Protein AF-A0A917B277-F1 (afdb_monomer_lite)

Organism: NCBI:txid1588641

Sequence (543 aa):
MTSDSPTSRLQRILYLFGGSAVAYWSGTPEPRVPNLINPLCYPLFNTTSRLLFTEGRLVFFNYAIDAMTSSYAKPFKSVTEQVALMRARGMVIVDDKWAEDLLQKVGYYRLSGYSYPFRKFDESAPADPPKRLSEFESGTNLTTVADIYEFDRQLRIRLFDAIEMFEIAFRFKVGHLLGKIGAFAHRDPTNFDADFTKPRSSAMNAPDGTTVSFTESHYEEWLRDLNKQENRSQEAFVAHFRSKYGEELPVWAATEVMSFGTVIRLYDGLTQRDRRTIAAQFDVLDHVPDGDIATFSSWLNHIRYIRNTCAHHSRLWNRNFDVIIAESPAIEELAHLRADELRRHLYGTLSILGFLLARTHPKSDWRLHTALFIKSWAGRIDQPLSVMGFPSHWDRERLWQLSYSRDEERANRLELLASVDTVGTSEARDLLSSLPTKDRRSRLGYYRRKHAIFALSPTETLHFPRFQFDAETGDAKSIVLEANRRLYVGNRDVNEDEAFPWIALTWWLTKQAELEDRSPLELLEAGKLSEEHLDLSLPFSSE

InterPro domains:
  IPR011664 Abortive infection system protein AbiD/AbiF-like [PF07751] (102-318)

Radius of gyration: 32.82 Å; chains: 1; bounding box: 81×64×103 Å

Secondary structure (DSSP, 8-state):
-----GGGSGGGS--S-----PPP--------------S----S------EEEETTEEEE-----PPP-----PPP--HHHHHHHHHHTT-B-S-HHHHHHHHHHH-HHHHHHHHGGGEEE-TTS-TTTTPEEEEEPTT-BHHHHHHHHHHHHHHHHHHHHHHHHHHHHHHHHHHHHHHHH-TTGGG-GGGB-HHHHS-EEEEEE-TTSPEEEEEE-HHHHHHHHHHHHHHH---HHHHHHHHHH-SPPPHHHHHHHS-HHHHHHHHHHB-HHHHHHHHHHTT-B-SSSSB-HHHHHHHHHHHHHHHHHHHTT---TTPPPSSPPPP-TT-GGGGGGGSHHHHTSHHHHHHHHHHHHHHH-TT--HHHHHHHHHHHHHTTSS--GGGGTPPTTGGGSTTTSTT----HHHHHHHHHHHHS-EEEHHHHHHT-TTS-HHHHHHHHHHHHHTTSS--B-SSSS-EEEGGGEETTTTEE-HHHHHHHHHHHHHTTTT--TTTHHHHHHHHHHS-BGGGTTB-HHHHHHTT---HHHHHHHSPPP--

Foldseek 3Di:
DDDDDPPPPPPPPPDDDDDDDFDDDDDDDDDDDDDDDDPPDDDDDDFDWDWDDDDNGTDTDTDDDDDDPDPDDDDDDDLLRLLVLLVVLQEDDPDSVVSSVVCVVQNSVRLVVLQQVQFDWPPPDDVVVTDGDSHGDHPHYSVQSVLLLVLQLVVLVLLLVLLVLLLVVLLCLLLVLLVVVHQCSLVDLVQWDCQQAPWDWDWDQDPVRDIDIDTDGNSRVLVVVLLVLLVPDPDPVSVVCCVPPHRDGGSSVSSVSDDLVSSLSSLVGGDPQSLQLSQVLLVCAAQQGTRPNPQVSLLSVVSVVSNVCSVVSHGAQQFFAPSFRDDHCPPPLVVVPPDRLLRRFQNVNLSSSLSSCLSRPVVDCSLQVSVVSVVVSCVVDPDDSCSRPQDVPNCVRLSNDPPDHPPVVLNVLSVLVSVADWDFPVVQLVLLVLDDSVCSNVQVVVLLVLQLFDFAPSGPTTIGGPLQGDNVNSGGDPLSSVLRNLQCVVCVVVDDPNCSSVSSSCQQQAQDVLNVRDGVVRCSVVVNDDVVSSCSSRPHDPD

pLDDT: mean 83.47, std 21.12, range [24.09, 98.56]

Structure (mmCIF, N/CA/C/O backbone):
data_AF-A0A917B277-F1
#
_entry.id   AF-A0A917B277-F1
#
loop_
_atom_site.group_PDB
_atom_site.id
_atom_site.type_symbol
_atom_site.label_atom_id
_atom_site.label_alt_id
_atom_site.label_comp_id
_atom_site.label_asym_id
_atom_site.label_entity_id
_atom_site.label_seq_id
_atom_site.pdbx_PDB_ins_code
_atom_site.Cartn_x
_atom_site.Cartn_y
_atom_site.Cartn_z
_atom_site.occupancy
_atom_site.B_iso_or_equiv
_atom_site.auth_seq_id
_atom_site.auth_comp_id
_atom_site.auth_asym_id
_atom_site.auth_atom_id
_atom_site.pdbx_PDB_model_num
ATOM 1 N N . MET A 1 1 ? 50.919 -38.999 50.403 1.00 28.78 1 MET A N 1
ATOM 2 C CA . MET A 1 1 ? 49.651 -39.088 51.151 1.00 28.78 1 MET A CA 1
ATOM 3 C C . MET A 1 1 ? 49.001 -37.714 51.112 1.00 28.78 1 MET A C 1
ATOM 5 O O . MET A 1 1 ? 49.646 -36.777 51.550 1.00 28.78 1 MET A O 1
ATOM 9 N N . THR A 1 2 ? 47.818 -37.645 50.483 1.00 27.48 2 THR A N 1
ATOM 10 C CA . THR A 1 2 ? 46.705 -36.673 50.669 1.00 27.48 2 THR A CA 1
ATOM 11 C C . THR A 1 2 ? 47.055 -35.174 50.684 1.00 27.48 2 THR A C 1
ATOM 13 O O . THR A 1 2 ? 47.655 -34.691 51.632 1.00 27.48 2 THR A O 1
ATOM 16 N N . SER A 1 3 ? 46.838 -34.419 49.600 1.00 25.75 3 SER A N 1
ATOM 17 C CA . SER A 1 3 ? 45.558 -33.861 49.101 1.00 25.75 3 SER A CA 1
ATOM 18 C C . SER A 1 3 ? 45.044 -32.667 49.918 1.00 25.75 3 SER A C 1
ATOM 20 O O . SER A 1 3 ? 44.328 -32.860 50.892 1.00 25.75 3 SER A O 1
ATOM 22 N N . ASP A 1 4 ? 45.314 -31.453 49.434 1.00 27.36 4 ASP A N 1
ATOM 23 C CA . ASP A 1 4 ? 44.482 -30.279 49.707 1.00 27.36 4 ASP A CA 1
ATOM 24 C C . ASP A 1 4 ? 43.981 -29.718 48.371 1.00 27.36 4 ASP A C 1
ATOM 26 O O . ASP A 1 4 ? 44.752 -29.418 47.458 1.00 27.36 4 ASP A O 1
ATOM 30 N N . SER A 1 5 ? 42.656 -29.682 48.232 1.00 27.33 5 SER A N 1
ATOM 31 C CA . SER A 1 5 ? 41.943 -29.293 47.012 1.00 27.33 5 SER A CA 1
ATOM 32 C C . SER A 1 5 ? 41.929 -27.765 46.799 1.00 27.33 5 SER A C 1
ATOM 34 O O . SER A 1 5 ? 41.900 -27.018 47.780 1.00 27.33 5 SER A O 1
ATOM 36 N N . PRO A 1 6 ? 41.835 -27.257 45.552 1.00 28.83 6 PRO A N 1
ATOM 37 C CA . PRO A 1 6 ? 41.805 -25.819 45.249 1.00 28.83 6 PRO A CA 1
ATOM 38 C C . PRO A 1 6 ? 40.440 -25.146 45.503 1.00 28.83 6 PRO A C 1
ATOM 40 O O . PRO A 1 6 ? 40.187 -24.044 45.018 1.00 28.83 6 PRO A O 1
ATOM 43 N N . THR A 1 7 ? 39.536 -25.786 46.245 1.00 29.98 7 THR A N 1
ATOM 44 C CA . THR A 1 7 ? 38.148 -25.324 46.420 1.00 29.98 7 THR A CA 1
ATOM 45 C C . THR A 1 7 ? 37.993 -24.195 47.448 1.00 29.98 7 THR A C 1
ATOM 47 O O . THR A 1 7 ? 36.937 -23.575 47.526 1.00 29.98 7 THR A O 1
ATOM 50 N N . SER A 1 8 ? 39.043 -23.854 48.203 1.00 28.58 8 SER A N 1
ATOM 51 C CA . SER A 1 8 ? 38.978 -22.851 49.281 1.00 28.58 8 SER A CA 1
ATOM 52 C C . SER A 1 8 ? 39.309 -21.410 48.859 1.00 28.58 8 SER A C 1
ATOM 54 O O . SER A 1 8 ? 39.148 -20.491 49.662 1.00 28.58 8 SER A O 1
ATOM 56 N N . ARG A 1 9 ? 39.720 -21.164 47.603 1.00 28.97 9 ARG A N 1
ATOM 57 C CA . ARG A 1 9 ? 40.014 -19.801 47.101 1.00 28.97 9 ARG A CA 1
ATOM 58 C C . ARG A 1 9 ? 38.856 -19.109 46.375 1.00 28.97 9 ARG A C 1
ATOM 60 O O . ARG A 1 9 ? 38.906 -17.894 46.215 1.00 28.97 9 ARG A O 1
ATOM 67 N N . LEU A 1 10 ? 37.803 -19.835 45.993 1.00 30.81 10 LEU A N 1
ATOM 68 C CA . LEU A 1 10 ? 36.665 -19.283 45.239 1.00 30.81 10 LEU A CA 1
ATOM 69 C C . LEU A 1 10 ? 35.543 -18.693 46.112 1.00 30.81 10 LEU A C 1
ATOM 71 O O . LEU A 1 10 ? 34.704 -17.960 45.605 1.00 30.81 10 LEU A O 1
ATOM 75 N N . GLN A 1 11 ? 35.539 -18.936 47.425 1.00 28.53 11 GLN A N 1
ATOM 76 C CA . GLN A 1 11 ? 34.467 -18.466 48.318 1.00 28.53 11 GLN A CA 1
ATOM 77 C C . GLN A 1 11 ? 34.677 -17.065 48.923 1.00 28.53 11 GLN A C 1
ATOM 79 O O . GLN A 1 11 ? 33.838 -16.610 49.695 1.00 28.53 11 GLN A O 1
ATOM 84 N N . ARG A 1 12 ? 35.763 -16.351 48.590 1.00 25.83 12 ARG A N 1
ATOM 85 C CA . ARG A 1 12 ? 36.076 -15.034 49.189 1.00 25.83 12 ARG A CA 1
ATOM 86 C C . ARG A 1 12 ? 35.953 -13.818 48.264 1.00 25.83 12 ARG A C 1
ATOM 88 O O . ARG A 1 12 ? 36.274 -12.720 48.700 1.00 25.83 12 ARG A O 1
ATOM 95 N N . ILE A 1 13 ? 35.435 -13.967 47.043 1.00 29.36 13 ILE A N 1
ATOM 96 C CA . ILE A 1 13 ? 35.184 -12.837 46.119 1.00 29.36 13 ILE A CA 1
ATOM 97 C C . ILE A 1 13 ? 33.700 -12.802 45.731 1.00 29.36 13 ILE A C 1
ATOM 99 O O . ILE A 1 13 ? 33.334 -12.856 44.565 1.00 29.36 13 ILE A O 1
ATOM 103 N N . LEU A 1 14 ? 32.818 -12.796 46.729 1.00 27.58 14 LEU A N 1
ATOM 104 C CA . LEU A 1 14 ? 31.379 -12.618 46.507 1.00 27.58 14 LEU A CA 1
ATOM 105 C C . LEU A 1 14 ? 30.723 -11.933 47.704 1.00 27.58 14 LEU A C 1
ATOM 107 O O . LEU A 1 14 ? 29.684 -12.336 48.200 1.00 27.58 14 LEU A O 1
ATOM 111 N N . TYR A 1 15 ? 31.372 -10.878 48.175 1.00 27.11 15 TYR A N 1
ATOM 112 C CA . TYR A 1 15 ? 30.731 -9.823 48.940 1.00 27.11 15 TYR A CA 1
ATOM 113 C C . TYR A 1 15 ? 31.437 -8.539 48.541 1.00 27.11 15 TYR A C 1
ATOM 115 O O . TYR A 1 15 ? 32.601 -8.380 48.895 1.00 27.11 15 TYR A O 1
ATOM 123 N N . LEU A 1 16 ? 30.742 -7.694 47.771 1.00 24.66 16 LEU A N 1
ATOM 124 C CA . LEU A 1 16 ? 30.784 -6.223 47.770 1.00 24.66 16 LEU A CA 1
ATOM 125 C C . LEU A 1 16 ? 30.495 -5.646 46.368 1.00 24.66 16 LEU A C 1
ATOM 127 O O . LEU A 1 16 ? 31.271 -5.818 45.438 1.00 24.66 16 LEU A O 1
ATOM 131 N N . PHE A 1 17 ? 29.386 -4.900 46.321 1.00 24.09 17 PHE A N 1
ATOM 132 C CA . PHE A 1 17 ? 28.955 -3.885 45.351 1.00 24.09 17 PHE A CA 1
ATOM 133 C C . PHE A 1 17 ? 28.541 -4.292 43.928 1.00 24.09 17 PHE A C 1
ATOM 135 O O . PHE A 1 17 ? 29.222 -5.013 43.208 1.00 24.09 17 PHE A O 1
ATOM 142 N N . GLY A 1 18 ? 27.379 -3.755 43.533 1.00 35.12 18 GLY A N 1
ATOM 143 C CA . GLY A 1 18 ? 26.868 -3.786 42.171 1.00 35.12 18 GLY A CA 1
ATOM 144 C C . GLY A 1 18 ? 27.857 -3.148 41.201 1.00 35.12 18 GLY A C 1
ATOM 145 O O . GLY A 1 18 ? 28.330 -2.035 41.415 1.00 35.12 18 GLY A O 1
ATOM 146 N N . GLY A 1 19 ? 28.168 -3.886 40.146 1.00 25.78 19 GLY A N 1
ATOM 147 C CA . GLY A 1 19 ? 29.081 -3.483 39.091 1.00 25.78 19 GLY A CA 1
ATOM 148 C C . GLY A 1 19 ? 29.291 -4.651 38.137 1.00 25.78 19 GLY A C 1
ATOM 149 O O . GLY A 1 19 ? 29.432 -5.795 38.568 1.00 25.78 19 GLY A O 1
ATOM 150 N N . SER A 1 20 ? 29.240 -4.365 36.841 1.00 29.34 20 SER A N 1
ATOM 151 C CA . SER A 1 20 ? 29.423 -5.307 35.739 1.00 29.34 20 SER A CA 1
ATOM 152 C C . SER A 1 20 ? 30.663 -6.192 35.931 1.00 29.34 20 SER A C 1
ATOM 154 O O . SER A 1 20 ? 31.751 -5.693 36.212 1.00 29.34 20 SER A O 1
ATOM 156 N N . ALA A 1 21 ? 30.524 -7.505 35.736 1.00 30.25 21 ALA A N 1
ATOM 157 C CA . ALA A 1 21 ? 31.658 -8.425 35.702 1.00 30.25 21 ALA A CA 1
ATOM 158 C C . ALA A 1 21 ? 32.133 -8.607 34.251 1.00 30.25 21 ALA A C 1
ATOM 160 O O . ALA A 1 21 ? 31.409 -9.159 33.423 1.00 30.25 21 ALA A O 1
ATOM 161 N N . VAL A 1 22 ? 33.353 -8.161 33.943 1.00 28.05 22 VAL A N 1
ATOM 162 C CA . VAL A 1 22 ? 34.049 -8.469 32.683 1.00 28.05 22 VAL A CA 1
ATOM 163 C C . VAL A 1 22 ? 35.024 -9.612 32.958 1.00 28.05 22 VAL A C 1
ATOM 165 O O . VAL A 1 22 ? 35.957 -9.451 33.742 1.00 28.05 22 VAL A O 1
ATOM 168 N N . ALA A 1 23 ? 34.819 -10.771 32.331 1.00 30.11 23 ALA A N 1
ATOM 169 C CA . ALA A 1 23 ? 35.775 -11.876 32.380 1.00 30.11 23 ALA A CA 1
ATOM 170 C C . ALA A 1 23 ? 36.691 -11.823 31.146 1.00 30.11 23 ALA A C 1
ATOM 172 O O . ALA A 1 23 ? 36.211 -11.856 30.015 1.00 30.11 23 ALA A O 1
ATOM 173 N N . TYR A 1 24 ? 38.007 -11.756 31.359 1.00 24.91 24 TYR A N 1
ATOM 174 C CA . TYR A 1 24 ? 39.007 -11.894 30.298 1.00 24.91 24 TYR A CA 1
ATOM 175 C C . TYR A 1 24 ? 39.403 -13.366 30.159 1.00 24.91 24 TYR A C 1
ATOM 177 O O . TYR A 1 24 ? 39.785 -13.998 31.143 1.00 24.91 24 TYR A O 1
ATOM 185 N N . TRP A 1 25 ? 39.347 -13.908 28.941 1.00 27.53 25 TRP A N 1
ATOM 186 C CA . TRP A 1 25 ? 39.893 -15.227 28.624 1.00 27.53 25 TRP A CA 1
ATOM 187 C C . TRP A 1 25 ? 41.067 -15.056 27.657 1.00 27.53 25 TRP A C 1
ATOM 189 O O . TRP A 1 25 ? 40.886 -14.588 26.537 1.00 27.53 25 TRP A O 1
ATOM 199 N N . SER A 1 26 ? 42.278 -15.403 28.095 1.00 25.27 26 SER A N 1
ATOM 200 C CA . SER A 1 26 ? 43.461 -15.509 27.236 1.00 25.27 26 SER A CA 1
ATOM 201 C C . SER A 1 26 ? 43.911 -16.968 27.201 1.00 25.27 26 SER A C 1
ATOM 203 O O . SER A 1 26 ? 44.587 -17.431 28.119 1.00 25.27 26 SER A O 1
ATOM 205 N N . GLY A 1 27 ? 43.509 -17.697 26.159 1.00 25.34 27 GLY A N 1
ATOM 206 C CA . GLY A 1 27 ? 43.905 -19.085 25.918 1.00 25.34 27 GLY A CA 1
ATOM 207 C C . GLY A 1 27 ? 43.559 -19.535 24.496 1.00 25.34 27 GLY A C 1
ATOM 208 O O . GLY A 1 27 ? 42.484 -19.233 23.993 1.00 25.34 27 GLY A O 1
ATOM 209 N N . THR A 1 28 ? 44.497 -20.207 23.833 1.00 26.95 28 THR A N 1
ATOM 210 C CA . THR A 1 28 ? 44.419 -20.736 22.457 1.00 26.95 28 THR A CA 1
ATOM 211 C C . THR A 1 28 ? 43.349 -21.828 22.276 1.00 26.95 28 THR A C 1
ATOM 213 O O . THR A 1 28 ? 42.959 -22.463 23.257 1.00 26.95 28 THR A O 1
ATOM 216 N N . PRO A 1 29 ? 42.874 -22.082 21.037 1.00 33.06 29 PRO A N 1
ATOM 217 C CA . PRO A 1 29 ? 41.672 -22.871 20.791 1.00 33.06 29 PRO A CA 1
ATOM 218 C C . PRO A 1 29 ? 41.972 -24.375 20.729 1.00 33.06 29 PRO A C 1
ATOM 220 O O . PRO A 1 29 ? 42.662 -24.827 19.824 1.00 33.06 29 PRO A O 1
ATOM 223 N N . GLU A 1 30 ? 41.386 -25.168 21.627 1.00 26.58 30 GLU A N 1
ATOM 224 C CA . GLU A 1 30 ? 41.141 -26.596 21.383 1.00 26.58 30 GLU A CA 1
ATOM 225 C C . GLU A 1 30 ? 39.767 -27.018 21.935 1.00 26.58 30 GLU A C 1
ATOM 227 O O . GLU A 1 30 ? 39.344 -26.528 22.988 1.00 26.58 30 GLU A O 1
ATOM 232 N N . PRO A 1 31 ? 39.041 -27.925 21.250 1.00 32.84 31 PRO A N 1
ATOM 233 C CA . PRO A 1 31 ? 37.670 -28.262 21.587 1.00 32.84 31 PRO A CA 1
ATOM 234 C C . PRO A 1 31 ? 37.645 -29.409 22.599 1.00 32.84 31 PRO A C 1
ATOM 236 O O . PRO A 1 31 ? 37.842 -30.574 22.257 1.00 32.84 31 PRO A O 1
ATOM 239 N N . ARG A 1 32 ? 37.347 -29.108 23.862 1.00 25.27 32 ARG A N 1
ATOM 240 C CA . ARG A 1 32 ? 36.860 -30.119 24.809 1.00 25.27 32 ARG A CA 1
ATOM 241 C C . ARG A 1 32 ? 35.679 -29.552 25.571 1.00 25.27 32 ARG A C 1
ATOM 243 O O . ARG A 1 32 ? 35.835 -28.630 26.359 1.00 25.27 32 ARG A O 1
ATOM 250 N N . VAL A 1 33 ? 34.507 -30.119 25.314 1.00 33.66 33 VAL A N 1
ATOM 251 C CA . VAL A 1 33 ? 33.287 -29.924 26.099 1.00 33.66 33 VAL A CA 1
ATOM 252 C C . VAL A 1 33 ? 33.378 -30.817 27.339 1.00 33.66 33 VAL A C 1
ATOM 254 O O . VAL A 1 33 ? 33.460 -32.035 27.175 1.00 33.66 33 VAL A O 1
ATOM 257 N N . PRO A 1 34 ? 33.302 -30.281 28.569 1.00 27.50 34 PRO A N 1
ATOM 258 C CA . PRO A 1 34 ? 32.900 -31.070 29.720 1.00 27.50 34 PRO A CA 1
ATOM 259 C C . PRO A 1 34 ? 31.470 -30.680 30.107 1.00 27.50 34 PRO A C 1
ATOM 261 O O . PRO A 1 34 ? 31.215 -29.598 30.634 1.00 27.50 34 PRO A O 1
ATOM 264 N N . ASN A 1 35 ? 30.538 -31.601 29.859 1.00 34.00 35 ASN A N 1
ATOM 265 C CA . ASN A 1 35 ? 29.238 -31.641 30.521 1.00 34.00 35 ASN A CA 1
ATOM 266 C C . ASN A 1 35 ? 29.459 -31.760 32.032 1.00 34.00 35 ASN A C 1
ATOM 268 O O . ASN A 1 35 ? 29.857 -32.829 32.483 1.00 34.00 35 ASN A O 1
ATOM 272 N N . LEU A 1 36 ? 29.192 -30.703 32.801 1.00 27.75 36 LEU A N 1
ATOM 273 C CA . LEU A 1 36 ? 29.023 -30.761 34.258 1.00 27.75 36 LEU A CA 1
ATOM 274 C C . LEU A 1 36 ? 28.299 -29.492 34.739 1.00 27.75 36 LEU A C 1
ATOM 276 O O . LEU A 1 36 ? 28.924 -28.519 35.153 1.00 27.75 36 LEU A O 1
ATOM 280 N N . ILE A 1 37 ? 26.964 -29.507 34.704 1.00 27.70 37 ILE A N 1
ATOM 281 C CA . ILE A 1 37 ? 26.144 -28.626 35.546 1.00 27.70 37 ILE A CA 1
ATOM 282 C C . ILE A 1 37 ? 25.146 -29.509 36.298 1.00 27.70 37 ILE A C 1
ATOM 284 O O . ILE A 1 37 ? 24.279 -30.152 35.713 1.00 27.70 37 ILE A O 1
ATOM 288 N N . ASN A 1 38 ? 25.340 -29.564 37.614 1.00 24.36 38 ASN A N 1
ATOM 289 C CA . ASN A 1 38 ? 24.524 -30.267 38.597 1.00 24.36 38 ASN A CA 1
ATOM 290 C C . ASN A 1 38 ? 23.318 -29.371 38.984 1.00 24.36 38 ASN A C 1
ATOM 292 O O . ASN A 1 38 ? 23.548 -28.225 39.376 1.00 24.36 38 ASN A O 1
ATOM 296 N N . PRO A 1 39 ? 22.051 -29.823 38.878 1.00 28.47 39 PRO A N 1
ATOM 297 C CA . PRO A 1 39 ? 20.866 -28.960 38.969 1.00 28.47 39 PRO A CA 1
ATOM 298 C C . PRO A 1 39 ? 20.320 -28.799 40.402 1.00 28.47 39 PRO A C 1
ATOM 300 O O . PRO A 1 39 ? 19.125 -28.958 40.638 1.00 28.47 39 PRO A O 1
ATOM 303 N N . LEU A 1 40 ? 21.170 -28.481 41.382 1.00 26.14 40 LEU A N 1
ATOM 304 C CA . LEU A 1 40 ? 20.744 -28.280 42.776 1.00 26.14 40 LEU A CA 1
ATOM 305 C C . LEU A 1 40 ? 21.512 -27.124 43.428 1.00 26.14 40 LEU A C 1
ATOM 307 O O . LEU A 1 40 ? 22.410 -27.370 44.222 1.00 26.14 40 LEU A O 1
ATOM 311 N N . CYS A 1 41 ? 21.187 -25.881 43.047 1.00 24.17 41 CYS A N 1
ATOM 312 C CA . CYS A 1 41 ? 21.383 -24.647 43.833 1.00 24.17 41 CYS A CA 1
ATOM 313 C C . CYS A 1 41 ? 20.895 -23.423 43.028 1.00 24.17 41 CYS A C 1
ATOM 315 O O . CYS A 1 41 ? 21.681 -22.757 42.362 1.00 24.17 41 CYS A O 1
ATOM 317 N N . TYR A 1 42 ? 19.599 -23.107 43.092 1.00 26.14 42 TYR A N 1
ATOM 318 C CA . TYR A 1 42 ? 19.057 -21.811 42.661 1.00 26.14 42 TYR A CA 1
ATOM 319 C C . TYR A 1 42 ? 18.335 -21.157 43.847 1.00 26.14 42 TYR A C 1
ATOM 321 O O . TYR A 1 42 ? 17.262 -21.628 44.225 1.00 26.14 42 TYR A O 1
ATOM 329 N N . PRO A 1 43 ? 18.843 -20.055 44.422 1.00 28.69 43 PRO A N 1
ATOM 330 C CA . PRO A 1 43 ? 17.984 -19.015 44.953 1.00 28.69 43 PRO A CA 1
ATOM 331 C C . PRO A 1 43 ? 17.548 -18.118 43.784 1.00 28.69 43 PRO A C 1
ATOM 333 O O . PRO A 1 43 ? 18.378 -17.612 43.037 1.00 28.69 43 PRO A O 1
ATOM 336 N N . LEU A 1 44 ? 16.232 -17.984 43.624 1.00 28.72 44 LEU A N 1
ATOM 337 C CA . LEU A 1 44 ? 15.478 -17.027 42.803 1.00 28.72 44 LEU A CA 1
ATOM 338 C C . LEU A 1 44 ? 16.286 -15.842 42.220 1.00 28.72 44 LEU A C 1
ATOM 340 O O . LEU A 1 44 ? 16.279 -14.747 42.775 1.00 28.72 44 LEU A O 1
ATOM 344 N N . PHE A 1 45 ? 16.892 -16.026 41.049 1.00 29.78 45 PHE A N 1
ATOM 345 C CA . PHE A 1 45 ? 17.277 -14.929 40.161 1.00 29.78 45 PHE A CA 1
ATOM 346 C C . PHE A 1 45 ? 16.793 -15.272 38.751 1.00 29.78 45 PHE A C 1
ATOM 348 O O . PHE A 1 45 ? 17.405 -16.060 38.035 1.00 29.78 45 PHE A O 1
ATOM 355 N N . ASN A 1 46 ? 15.640 -14.712 38.380 1.00 32.47 46 ASN A N 1
ATOM 356 C CA . ASN A 1 46 ? 15.120 -14.751 37.016 1.00 32.47 46 ASN A CA 1
ATOM 357 C C . ASN A 1 46 ? 15.890 -13.724 36.174 1.00 32.47 46 ASN A C 1
ATOM 359 O O . ASN A 1 46 ? 15.516 -12.554 36.139 1.00 32.47 46 ASN A O 1
ATOM 363 N N . THR A 1 47 ? 16.959 -14.145 35.501 1.00 35.56 47 THR A N 1
ATOM 364 C CA . THR A 1 47 ? 17.647 -13.332 34.490 1.00 35.56 47 THR A CA 1
ATOM 365 C C . THR A 1 47 ? 17.538 -13.995 33.118 1.00 35.56 47 THR A C 1
ATOM 367 O O . THR A 1 47 ? 17.938 -15.137 32.913 1.00 35.56 47 THR A O 1
ATOM 370 N N . THR A 1 48 ? 16.987 -13.271 32.145 1.00 32.78 48 THR A N 1
ATOM 371 C CA . THR A 1 48 ? 17.110 -13.598 30.718 1.00 32.78 48 THR A CA 1
ATOM 372 C C . THR A 1 48 ? 18.378 -12.949 30.173 1.00 32.78 48 THR A C 1
ATOM 374 O O . THR A 1 48 ? 18.436 -11.727 30.056 1.00 32.78 48 THR A O 1
ATOM 377 N N . SER A 1 49 ? 19.386 -13.750 29.832 1.00 35.81 49 SER A N 1
ATOM 378 C CA . SER A 1 49 ? 20.633 -13.279 29.216 1.00 35.81 49 SER A CA 1
ATOM 379 C C . SER A 1 49 ? 20.560 -13.383 27.687 1.00 35.81 49 SER A C 1
ATOM 381 O O . SER A 1 49 ? 20.060 -14.372 27.150 1.00 35.81 49 SER A O 1
ATOM 383 N N . ARG A 1 50 ? 21.090 -12.387 26.966 1.00 35.47 50 ARG A N 1
ATOM 384 C CA . ARG A 1 50 ? 21.388 -12.479 25.524 1.00 35.47 50 ARG A CA 1
ATOM 385 C C . ARG A 1 50 ? 22.900 -12.449 25.308 1.00 35.47 50 ARG A C 1
ATOM 387 O O . ARG A 1 50 ? 23.586 -11.659 25.947 1.00 35.47 50 ARG A O 1
ATOM 394 N N . LEU A 1 51 ? 23.387 -13.293 24.397 1.00 35.22 51 LEU A N 1
ATOM 395 C CA . LEU A 1 51 ? 24.786 -13.370 23.966 1.00 35.22 51 LEU A CA 1
ATOM 396 C C . LEU A 1 51 ? 24.960 -12.630 22.636 1.00 35.22 51 LEU A C 1
ATOM 398 O O . LEU A 1 51 ? 24.227 -12.896 21.684 1.00 35.22 51 LEU A O 1
ATOM 402 N N . LEU A 1 52 ? 25.944 -11.734 22.569 1.00 35.38 52 LEU A N 1
ATOM 403 C CA . LEU A 1 52 ? 26.422 -11.108 21.336 1.00 35.38 52 LEU A CA 1
ATOM 404 C C . LEU A 1 52 ? 27.946 -11.248 21.271 1.00 35.38 52 LEU A C 1
ATOM 406 O O . LEU A 1 52 ? 28.637 -11.036 22.268 1.00 35.38 52 LEU A O 1
ATOM 410 N N . PHE A 1 53 ? 28.445 -11.623 20.094 1.00 34.94 53 PHE A N 1
ATOM 411 C CA . PHE A 1 53 ? 29.869 -11.715 19.776 1.00 34.94 53 PHE A CA 1
ATOM 412 C C . PHE A 1 53 ? 30.242 -10.560 18.848 1.00 34.94 53 PHE A C 1
ATOM 414 O O . PHE A 1 53 ? 29.706 -10.466 17.746 1.00 34.94 53 PHE A O 1
ATOM 421 N N . THR A 1 54 ? 31.184 -9.716 19.267 1.00 36.91 54 THR A N 1
ATOM 422 C CA . THR A 1 54 ? 31.792 -8.678 18.419 1.00 36.91 54 THR A CA 1
ATOM 423 C C . THR A 1 54 ? 33.279 -8.563 18.755 1.00 36.91 54 THR A C 1
ATOM 425 O O . THR A 1 54 ? 33.637 -8.512 19.930 1.00 36.91 54 THR A O 1
ATOM 428 N N . GLU A 1 55 ? 34.143 -8.554 17.733 1.00 36.69 55 GLU A N 1
ATOM 429 C CA . GLU A 1 55 ? 35.597 -8.301 17.840 1.00 36.69 55 GLU A CA 1
ATOM 430 C C . GLU A 1 55 ? 36.331 -9.097 18.940 1.00 36.69 55 GLU A C 1
ATOM 432 O O . GLU A 1 55 ? 37.100 -8.559 19.735 1.00 36.69 55 GLU A O 1
ATOM 437 N N . GLY A 1 56 ? 36.074 -10.406 19.024 1.00 35.81 56 GLY A N 1
ATOM 438 C CA . GLY A 1 56 ? 36.750 -11.280 19.991 1.00 35.81 56 GLY A CA 1
ATOM 439 C C . GLY A 1 56 ? 36.365 -11.042 21.458 1.00 35.81 56 GLY A C 1
ATOM 440 O O . GLY A 1 56 ? 37.037 -11.562 22.348 1.00 35.81 56 GLY A O 1
ATOM 441 N N . ARG A 1 57 ? 35.292 -10.285 21.734 1.00 34.06 57 ARG A N 1
ATOM 442 C CA . ARG A 1 57 ? 34.776 -10.032 23.087 1.00 34.06 57 ARG A CA 1
ATOM 443 C C . ARG A 1 57 ? 33.365 -10.593 23.262 1.00 34.06 57 ARG A C 1
ATOM 445 O O . ARG A 1 57 ? 32.496 -10.411 22.411 1.00 34.06 57 ARG A O 1
ATOM 452 N N . LEU A 1 58 ? 33.157 -11.265 24.394 1.00 36.12 58 LEU A N 1
ATOM 453 C CA . LEU A 1 58 ? 31.861 -11.759 24.853 1.00 36.12 58 LEU A CA 1
ATOM 454 C C . LEU A 1 58 ? 31.285 -10.745 25.850 1.00 36.12 58 LEU A C 1
ATOM 456 O O . LEU A 1 58 ? 31.916 -10.476 26.873 1.00 36.12 58 LEU A O 1
ATOM 460 N N . VAL A 1 59 ? 30.112 -10.174 25.569 1.00 39.66 59 VAL A N 1
ATOM 461 C CA . VAL A 1 59 ? 29.466 -9.186 26.454 1.00 39.66 59 VAL A CA 1
ATOM 462 C C . VAL A 1 59 ? 28.219 -9.798 27.094 1.00 39.66 59 VAL A C 1
ATOM 464 O O . VAL A 1 59 ? 27.350 -10.318 26.394 1.00 39.66 59 VAL A O 1
ATOM 467 N N . PHE A 1 60 ? 28.131 -9.737 28.428 1.00 40.25 60 PHE A N 1
ATOM 468 C CA . PHE A 1 60 ? 26.984 -10.211 29.208 1.00 40.25 60 PHE A CA 1
ATOM 469 C C . PHE A 1 60 ? 26.056 -9.045 29.563 1.00 40.25 60 PHE A C 1
ATOM 471 O O . PHE A 1 60 ? 26.470 -8.110 30.243 1.00 40.25 60 PHE A O 1
ATOM 478 N N . PHE A 1 61 ? 24.784 -9.133 29.172 1.00 41.78 61 PHE A N 1
ATOM 479 C CA . PHE A 1 61 ? 23.744 -8.210 29.632 1.00 41.78 61 PHE A CA 1
ATOM 480 C C . PHE A 1 61 ? 22.939 -8.856 30.763 1.00 41.78 61 PHE A C 1
ATOM 482 O O . PHE A 1 61 ? 22.215 -9.827 30.534 1.00 41.78 61 PHE A O 1
ATOM 489 N N . ASN A 1 62 ? 23.049 -8.307 31.974 1.00 40.94 62 ASN A N 1
ATOM 490 C CA . ASN A 1 62 ? 22.171 -8.633 33.098 1.00 40.94 62 ASN A CA 1
ATOM 491 C C . ASN A 1 62 ? 21.157 -7.500 33.274 1.00 40.94 62 ASN A C 1
ATOM 493 O O . ASN A 1 62 ? 21.525 -6.391 33.650 1.00 40.94 62 ASN A O 1
ATOM 497 N N . TYR A 1 63 ? 19.880 -7.779 33.014 1.00 43.53 63 TYR A N 1
ATOM 498 C CA . TYR A 1 63 ? 18.795 -6.856 33.339 1.00 43.53 63 TYR A CA 1
ATOM 499 C C . TYR A 1 63 ? 18.385 -7.062 34.800 1.00 43.53 63 TYR A C 1
ATOM 501 O O . TYR A 1 63 ? 17.881 -8.127 35.158 1.00 43.53 63 TYR A O 1
ATOM 509 N N . ALA A 1 64 ? 18.602 -6.053 35.643 1.00 47.31 64 ALA A N 1
ATOM 510 C CA . ALA A 1 64 ? 17.944 -5.974 36.941 1.00 47.31 64 ALA A CA 1
ATOM 511 C C . ALA A 1 64 ? 16.470 -5.596 36.717 1.00 47.31 64 ALA A C 1
ATOM 513 O O . ALA A 1 64 ? 16.170 -4.701 35.928 1.00 47.31 64 ALA A O 1
ATOM 514 N N . ILE A 1 65 ? 15.544 -6.293 37.377 1.00 49.03 65 ILE A N 1
ATOM 515 C CA . ILE A 1 65 ? 14.134 -5.891 37.397 1.00 49.03 65 ILE A CA 1
ATOM 516 C C . ILE A 1 65 ? 14.037 -4.689 38.340 1.00 49.03 65 ILE A C 1
ATOM 518 O O . ILE A 1 65 ? 14.101 -4.859 39.557 1.00 49.03 65 ILE A O 1
ATOM 522 N N . ASP A 1 66 ? 13.924 -3.486 37.781 1.00 52.91 66 ASP A N 1
ATOM 523 C CA . ASP A 1 66 ? 13.675 -2.273 38.560 1.00 52.91 66 ASP A CA 1
ATOM 524 C C . ASP A 1 66 ? 12.380 -2.406 39.379 1.00 52.91 66 ASP A C 1
ATOM 526 O O . ASP A 1 66 ? 11.364 -2.934 38.913 1.00 52.91 66 ASP A O 1
ATOM 530 N N . ALA A 1 67 ? 12.411 -1.911 40.620 1.00 59.03 67 ALA A N 1
ATOM 531 C CA . ALA A 1 67 ? 11.231 -1.827 41.473 1.00 59.03 67 ALA A CA 1
ATOM 532 C C . ALA A 1 67 ? 10.147 -0.966 40.797 1.00 59.03 67 ALA A C 1
ATOM 534 O O . ALA A 1 67 ? 10.433 0.101 40.258 1.00 59.03 67 ALA A O 1
ATOM 535 N N . MET A 1 68 ? 8.888 -1.416 40.825 1.00 58.12 68 MET A N 1
ATOM 536 C CA . MET A 1 68 ? 7.789 -0.709 40.159 1.00 58.12 68 MET A CA 1
ATOM 537 C C . MET A 1 68 ? 7.531 0.669 40.791 1.00 58.12 68 MET A C 1
ATOM 539 O O . MET A 1 68 ? 7.109 0.763 41.939 1.00 58.12 68 MET A O 1
ATOM 543 N N . THR A 1 69 ? 7.720 1.742 40.021 1.00 75.12 69 THR A N 1
ATOM 544 C CA . THR A 1 69 ? 7.578 3.151 40.443 1.00 75.12 69 THR A CA 1
ATOM 545 C C . THR A 1 69 ? 6.190 3.747 40.150 1.00 75.12 69 THR A C 1
ATOM 547 O O . THR A 1 69 ? 6.057 4.930 39.837 1.00 75.12 69 THR A O 1
ATOM 550 N N . SER A 1 70 ? 5.119 2.949 40.227 1.00 79.81 70 SER A N 1
ATOM 551 C CA . SER A 1 70 ? 3.757 3.427 39.935 1.00 79.81 70 SER A CA 1
ATOM 552 C C . SER A 1 70 ? 3.053 3.988 41.175 1.00 79.81 70 SER A C 1
ATOM 554 O O . SER A 1 70 ? 2.953 3.309 42.192 1.00 79.81 70 SER A O 1
ATOM 556 N N . SER A 1 71 ? 2.472 5.189 41.072 1.00 83.81 71 SER A N 1
ATOM 557 C CA . SER A 1 71 ? 1.587 5.778 42.096 1.00 83.81 71 SER A CA 1
ATOM 558 C C . SER A 1 71 ? 0.135 5.270 42.025 1.00 83.81 71 SER A C 1
ATOM 560 O O . SER A 1 71 ? -0.756 5.801 42.693 1.00 83.81 71 SER A O 1
ATOM 562 N N . TYR A 1 72 ? -0.144 4.260 41.193 1.00 84.75 72 TYR A N 1
ATOM 563 C CA . TYR A 1 72 ? -1.488 3.726 40.980 1.00 84.75 72 TYR A CA 1
ATOM 564 C C . TYR A 1 72 ? -2.014 2.989 42.222 1.00 84.75 72 TYR A C 1
ATOM 566 O O . TYR A 1 72 ? -1.589 1.879 42.525 1.00 84.75 72 TYR A O 1
ATOM 574 N N . ALA A 1 73 ? -2.994 3.590 42.903 1.00 88.88 73 ALA A N 1
ATOM 575 C CA . ALA A 1 73 ? -3.586 3.064 44.140 1.00 88.88 73 ALA A CA 1
ATOM 576 C C . ALA A 1 73 ? -5.065 2.638 44.007 1.00 88.88 73 ALA A C 1
ATOM 578 O O . ALA A 1 73 ? -5.752 2.451 45.011 1.00 88.88 73 ALA A O 1
ATOM 579 N N . LYS A 1 74 ? -5.608 2.523 42.783 1.00 87.62 74 LYS A N 1
ATOM 580 C CA . LYS A 1 74 ? -7.021 2.135 42.606 1.00 87.62 74 LYS A CA 1
ATOM 581 C C . LYS A 1 74 ? -7.198 0.647 42.949 1.00 87.62 74 LYS A C 1
ATOM 583 O O . LYS A 1 74 ? -6.479 -0.172 42.378 1.00 87.62 74 LYS A O 1
ATOM 588 N N . PRO A 1 75 ? -8.154 0.285 43.826 1.00 92.62 75 PRO A N 1
ATOM 589 C CA . PRO A 1 75 ? -8.351 -1.103 44.222 1.00 92.62 75 PRO A CA 1
ATOM 590 C C . PRO A 1 75 ? -8.930 -1.932 43.074 1.00 92.62 75 PRO A C 1
ATOM 592 O O . PRO A 1 75 ? -9.607 -1.406 42.182 1.00 92.62 75 PRO A O 1
ATOM 595 N N . PHE A 1 76 ? -8.703 -3.244 43.141 1.00 94.50 76 PHE A N 1
ATOM 596 C CA . PHE A 1 76 ? -9.414 -4.210 42.311 1.00 94.50 76 PHE A CA 1
ATOM 597 C C . PHE A 1 76 ? -10.932 -4.053 42.489 1.00 94.50 76 PHE A C 1
ATOM 599 O O . PHE A 1 76 ? -11.414 -3.744 43.578 1.00 94.50 76 PHE A O 1
ATOM 606 N N . LYS A 1 77 ? -11.673 -4.265 41.400 1.00 96.00 77 LYS A N 1
ATOM 607 C CA . LYS A 1 77 ? -13.136 -4.314 41.393 1.00 96.00 77 LYS A CA 1
ATOM 608 C C . LYS A 1 77 ? -13.580 -5.562 40.654 1.00 96.00 77 LYS A C 1
ATOM 610 O O . LYS A 1 77 ? -13.167 -5.762 39.510 1.00 96.00 77 LYS A O 1
ATOM 615 N N . SER A 1 78 ? -14.440 -6.348 41.286 1.00 97.62 78 SER A N 1
ATOM 616 C CA . SER A 1 78 ? -15.189 -7.434 40.657 1.00 97.62 78 SER A CA 1
ATOM 617 C C . SER A 1 78 ? -16.087 -6.910 39.529 1.00 97.62 78 SER A C 1
ATOM 619 O O . SER A 1 78 ? -16.334 -5.709 39.413 1.00 97.62 78 SER A O 1
ATOM 621 N N . VAL A 1 79 ? -16.591 -7.809 38.681 1.00 97.25 79 VAL A N 1
ATOM 622 C CA . VAL A 1 79 ? -17.464 -7.436 37.555 1.00 97.25 79 VAL A CA 1
ATOM 623 C C . VAL A 1 79 ? -18.732 -6.730 38.046 1.00 97.25 79 VAL A C 1
ATOM 625 O O . VAL A 1 79 ? -19.071 -5.665 37.536 1.00 97.25 79 VAL A O 1
ATOM 628 N N . THR A 1 80 ? -19.372 -7.246 39.094 1.00 97.50 80 THR A N 1
ATOM 629 C CA . THR A 1 80 ? -20.549 -6.625 39.719 1.00 97.50 80 THR A CA 1
ATOM 630 C C . THR A 1 80 ? -20.236 -5.219 40.247 1.00 97.50 80 THR A C 1
ATOM 632 O O . THR A 1 80 ? -20.987 -4.274 40.006 1.00 97.50 80 THR A O 1
ATOM 635 N N . GLU A 1 81 ? -19.079 -5.021 40.892 1.00 97.75 81 GLU A N 1
ATOM 636 C CA . GLU A 1 81 ? -18.646 -3.688 41.342 1.00 97.75 81 GLU A CA 1
ATOM 637 C C . GLU A 1 81 ? -18.333 -2.738 40.178 1.00 97.75 81 GLU A C 1
ATOM 639 O O . GLU A 1 81 ? -18.505 -1.524 40.305 1.00 97.75 81 GLU A O 1
ATOM 644 N N . GLN A 1 82 ? -17.868 -3.258 39.040 1.00 97.56 82 GLN A N 1
ATOM 645 C CA . GLN A 1 82 ? -17.663 -2.471 37.823 1.00 97.56 82 GLN A CA 1
ATOM 646 C C . GLN A 1 82 ? -19.001 -2.035 37.207 1.00 97.56 82 GLN A C 1
ATOM 648 O O . GLN A 1 82 ? -19.121 -0.874 36.813 1.00 97.56 82 GLN A O 1
ATOM 653 N N . VAL A 1 83 ? -20.018 -2.907 37.177 1.00 97.69 83 VAL A N 1
ATOM 654 C CA . VAL A 1 83 ? -21.393 -2.553 36.767 1.00 97.69 83 VAL A CA 1
ATOM 655 C C . VAL A 1 83 ? -21.961 -1.468 37.681 1.00 97.69 83 VAL A C 1
ATOM 657 O O . VAL A 1 83 ? -22.402 -0.421 37.198 1.00 97.69 83 VAL A O 1
ATOM 660 N N . ALA A 1 84 ? -21.851 -1.654 38.999 1.00 97.31 84 ALA A N 1
ATOM 661 C CA . ALA A 1 84 ? -22.275 -0.658 39.979 1.00 97.31 84 ALA A CA 1
ATOM 662 C C . ALA A 1 84 ? -21.554 0.689 39.786 1.00 97.31 84 ALA A C 1
ATOM 664 O O . ALA A 1 84 ? -22.185 1.743 39.856 1.00 97.31 84 ALA A O 1
ATOM 665 N N . LEU A 1 85 ? -20.252 0.673 39.474 1.00 96.12 85 LEU A N 1
ATOM 666 C CA . LEU A 1 85 ? -19.477 1.882 39.180 1.00 96.12 85 LEU A CA 1
ATOM 667 C C . LEU A 1 85 ? -19.973 2.611 37.922 1.00 96.12 85 LEU A C 1
ATOM 669 O O . LEU A 1 85 ? -20.040 3.839 37.926 1.00 96.12 85 LEU A O 1
ATOM 673 N N . MET A 1 86 ? -20.299 1.890 36.845 1.00 96.69 86 MET A N 1
ATOM 674 C CA . MET A 1 86 ? -20.837 2.504 35.622 1.00 96.69 86 MET A CA 1
ATOM 675 C C . MET A 1 86 ? -22.191 3.166 35.887 1.00 96.69 86 MET A C 1
ATOM 677 O O . MET A 1 86 ? -22.389 4.317 35.493 1.00 96.69 86 MET A O 1
ATOM 681 N N . ARG A 1 87 ? -23.078 2.488 36.626 1.00 96.00 87 ARG A N 1
ATOM 682 C CA . ARG A 1 87 ? -24.374 3.037 37.047 1.00 96.00 87 ARG A CA 1
ATOM 683 C C . ARG A 1 87 ? -24.207 4.274 37.930 1.00 96.00 87 ARG A C 1
ATOM 685 O O . ARG A 1 87 ? -24.837 5.293 37.672 1.00 96.00 87 ARG A O 1
ATOM 692 N N . ALA A 1 88 ? -23.309 4.221 38.915 1.00 96.69 88 ALA A N 1
ATOM 693 C CA . ALA A 1 88 ? -23.016 5.355 39.796 1.00 96.69 88 ALA A CA 1
ATOM 694 C C . ALA A 1 88 ? -22.487 6.583 39.034 1.00 96.69 88 ALA A C 1
ATOM 696 O O . ALA A 1 88 ? -22.703 7.714 39.455 1.00 96.69 88 ALA A O 1
ATOM 697 N N . ARG A 1 89 ? -21.826 6.370 37.891 1.00 96.62 89 ARG A N 1
ATOM 698 C CA . ARG A 1 89 ? -21.360 7.434 36.988 1.00 96.62 89 ARG A CA 1
ATOM 699 C C . ARG A 1 89 ? -22.434 7.951 36.031 1.00 96.62 89 ARG A C 1
ATOM 701 O O . ARG A 1 89 ? -22.129 8.817 35.221 1.00 96.62 89 ARG A O 1
ATOM 708 N N . GLY A 1 90 ? -23.660 7.440 36.100 1.00 96.31 90 GLY A N 1
ATOM 709 C CA . GLY A 1 90 ? -24.783 7.894 35.278 1.00 96.31 90 GLY A CA 1
ATOM 710 C C . GLY A 1 90 ? -25.031 7.082 34.006 1.00 96.31 90 GLY A C 1
ATOM 711 O O . GLY A 1 90 ? -25.818 7.518 33.172 1.00 96.31 90 GLY A O 1
ATOM 712 N N . MET A 1 91 ? -24.397 5.914 33.831 1.00 97.25 91 MET A N 1
ATOM 713 C CA . MET A 1 91 ? -24.711 5.025 32.707 1.00 97.25 91 MET A CA 1
ATOM 714 C C . MET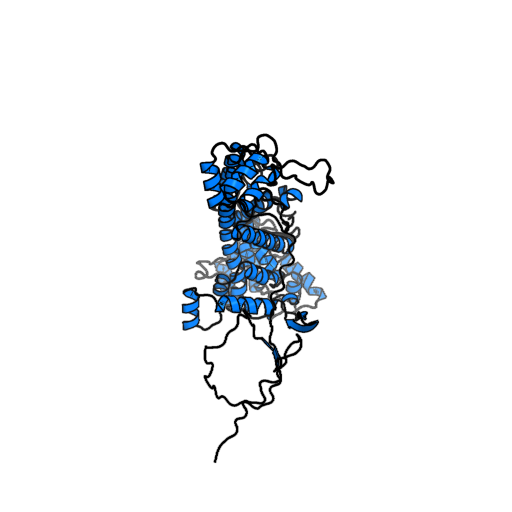 A 1 91 ? -26.027 4.281 32.953 1.00 97.25 91 MET A C 1
ATOM 716 O O . MET A 1 91 ? -26.204 3.633 33.987 1.00 97.25 91 MET A O 1
ATOM 720 N N . VAL A 1 92 ? -26.929 4.328 31.976 1.00 97.12 92 VAL A N 1
ATOM 721 C CA . VAL A 1 92 ? -28.183 3.574 31.979 1.00 97.12 92 VAL A CA 1
ATOM 722 C C . VAL A 1 92 ? -27.886 2.106 31.675 1.00 97.12 92 VAL A C 1
ATOM 724 O O . VAL A 1 92 ? -27.353 1.771 30.614 1.00 97.12 92 VAL A O 1
ATOM 727 N N . ILE A 1 93 ? -28.239 1.236 32.622 1.00 97.06 93 ILE A N 1
ATOM 728 C CA . ILE A 1 93 ? -28.086 -0.221 32.542 1.00 97.06 93 ILE A CA 1
ATOM 729 C C . ILE A 1 93 ? -29.437 -0.843 32.891 1.00 97.06 93 ILE A C 1
ATOM 731 O O . ILE A 1 93 ? -29.876 -0.737 34.039 1.00 97.06 93 ILE A O 1
ATOM 735 N N . VAL A 1 94 ? -30.083 -1.442 31.887 1.00 94.25 94 VAL A N 1
ATOM 736 C CA . VAL A 1 94 ? -31.426 -2.041 31.995 1.00 94.25 94 VAL A CA 1
ATOM 737 C C . VAL A 1 94 ? -31.367 -3.450 32.587 1.00 94.25 94 VAL A C 1
ATOM 739 O O . VAL A 1 94 ? -32.189 -3.790 33.431 1.00 94.25 94 VAL A O 1
ATOM 742 N N . ASP A 1 95 ? -30.383 -4.248 32.170 1.00 96.00 95 ASP A N 1
ATOM 743 C CA . ASP A 1 95 ? -30.186 -5.631 32.609 1.00 96.00 95 ASP A CA 1
ATOM 744 C C . ASP A 1 95 ? -28.764 -5.800 33.166 1.00 96.00 95 ASP A C 1
ATOM 746 O O . ASP A 1 95 ? -27.775 -5.736 32.428 1.00 96.00 95 ASP A O 1
ATOM 750 N N . ASP A 1 96 ? -28.671 -6.001 34.484 1.00 95.44 96 ASP A N 1
ATOM 751 C CA . ASP A 1 96 ? -27.399 -6.196 35.187 1.00 95.44 96 ASP A CA 1
ATOM 752 C C . ASP A 1 96 ? -26.725 -7.502 34.795 1.00 95.44 96 ASP A C 1
ATOM 754 O O . ASP A 1 96 ? -25.505 -7.535 34.635 1.00 95.44 96 ASP A O 1
ATOM 758 N N . LYS A 1 97 ? -27.500 -8.568 34.580 1.00 97.31 97 LYS A N 1
ATOM 759 C CA . LYS A 1 97 ? -26.934 -9.864 34.227 1.00 97.31 97 LYS A CA 1
ATOM 760 C C . LYS A 1 97 ? -26.286 -9.799 32.848 1.00 97.31 97 LYS A C 1
ATOM 762 O O . LYS A 1 97 ? -25.153 -10.248 32.675 1.00 97.31 97 LYS A O 1
ATOM 767 N N . TRP A 1 98 ? -26.967 -9.169 31.894 1.00 97.94 98 TRP A N 1
ATOM 768 C CA . TRP A 1 98 ? -26.402 -8.903 30.574 1.00 97.94 98 TRP A CA 1
ATOM 769 C C . TRP A 1 98 ? -25.152 -8.009 30.644 1.00 97.94 98 TRP A C 1
ATOM 771 O O . TRP A 1 98 ? -24.158 -8.291 29.970 1.00 97.94 98 TRP A O 1
ATOM 781 N N . ALA A 1 99 ? -25.161 -6.963 31.478 1.00 97.94 99 ALA A N 1
ATOM 782 C CA . ALA A 1 99 ? -24.012 -6.075 31.656 1.00 97.94 99 ALA A CA 1
ATOM 783 C C . ALA A 1 99 ? -22.785 -6.810 32.221 1.00 97.94 99 ALA A C 1
ATOM 785 O O . ALA A 1 99 ? -21.667 -6.619 31.733 1.00 97.94 99 ALA A O 1
ATOM 786 N N . GLU A 1 100 ? -22.983 -7.672 33.220 1.00 98.19 100 GLU A N 1
ATOM 787 C CA . GLU A 1 100 ? -21.922 -8.513 33.773 1.00 98.19 100 GLU A CA 1
ATOM 788 C C . GLU A 1 100 ? -21.360 -9.474 32.719 1.00 98.19 100 GLU A C 1
ATOM 790 O O . GLU A 1 100 ? -20.141 -9.554 32.549 1.00 98.19 100 GLU A O 1
ATOM 795 N N . ASP A 1 101 ? -22.229 -10.154 31.967 1.00 97.94 101 ASP A N 1
ATOM 796 C CA . ASP A 1 101 ? -21.820 -11.082 30.911 1.00 97.94 101 ASP A CA 1
ATOM 797 C C . ASP A 1 101 ? -21.043 -10.359 29.792 1.00 97.94 101 ASP A C 1
ATOM 799 O O . ASP A 1 101 ? -20.061 -10.891 29.264 1.00 97.94 101 ASP A O 1
ATOM 803 N N . LEU A 1 102 ? -21.436 -9.129 29.437 1.00 97.69 102 LEU A N 1
ATOM 804 C CA . LEU A 1 102 ? -20.705 -8.281 28.491 1.00 97.69 102 LEU A CA 1
ATOM 805 C C . LEU A 1 102 ? -19.308 -7.927 29.019 1.00 97.69 102 LEU A C 1
ATOM 807 O O . LEU A 1 102 ? -18.320 -8.054 28.290 1.00 97.69 102 LEU A O 1
ATOM 811 N N . LEU A 1 103 ? -19.203 -7.499 30.279 1.00 97.50 103 LEU A N 1
ATOM 812 C CA . LEU A 1 103 ? -17.922 -7.144 30.891 1.00 97.50 103 LEU A CA 1
ATOM 813 C C . LEU A 1 103 ? -16.986 -8.345 31.039 1.00 97.50 103 LEU A C 1
ATOM 815 O O . LEU A 1 103 ? -15.782 -8.178 30.860 1.00 97.50 103 LEU A O 1
ATOM 819 N N . GLN A 1 104 ? -17.509 -9.543 31.306 1.00 97.25 104 GLN A N 1
ATOM 820 C CA . GLN A 1 104 ? -16.705 -10.769 31.324 1.00 97.25 104 GLN A CA 1
ATOM 821 C C . GLN A 1 104 ? -16.130 -11.101 29.940 1.00 97.25 104 GLN A C 1
ATOM 823 O O . GLN A 1 104 ? -14.993 -11.557 29.844 1.00 97.25 104 GLN A O 1
ATOM 828 N N . LYS A 1 105 ? -16.884 -10.836 28.865 1.00 95.75 105 LYS A N 1
ATOM 829 C CA . LYS A 1 105 ? -16.450 -11.087 27.479 1.00 95.75 105 LYS A CA 1
ATOM 830 C C . LYS A 1 105 ? -15.470 -10.033 26.957 1.00 95.75 105 LYS A C 1
ATOM 832 O O . LYS A 1 105 ? -14.505 -10.368 26.277 1.00 95.75 105 LYS A O 1
ATOM 837 N N . VAL A 1 106 ? -15.734 -8.754 27.229 1.00 95.50 106 VAL A N 1
ATOM 838 C CA . VAL A 1 106 ? -15.025 -7.624 26.595 1.00 95.50 106 VAL A CA 1
ATOM 839 C C . VAL A 1 106 ? -13.969 -7.006 27.511 1.00 95.50 106 VAL A C 1
ATOM 841 O O . VAL A 1 106 ? -12.934 -6.532 27.034 1.00 95.50 106 VAL A O 1
ATOM 844 N N . GLY A 1 107 ? -14.218 -7.012 28.818 1.00 95.69 107 GLY A N 1
ATOM 845 C CA . GLY A 1 107 ? -13.426 -6.318 29.824 1.00 95.69 107 GLY A CA 1
ATOM 846 C C . GLY A 1 107 ? -13.794 -4.837 29.959 1.00 95.69 107 GLY A C 1
ATOM 847 O O . GLY A 1 107 ? -13.933 -4.105 28.975 1.00 95.69 107 GLY A O 1
ATOM 848 N N . TYR A 1 108 ? -13.873 -4.363 31.206 1.00 94.81 108 TYR A N 1
ATOM 849 C CA . TYR A 1 108 ? -14.231 -2.978 31.528 1.00 94.81 108 TYR A CA 1
ATOM 850 C C . TYR A 1 108 ? -13.312 -1.945 30.875 1.00 94.81 108 TYR A C 1
ATOM 852 O O . TYR A 1 108 ? -13.793 -0.959 30.325 1.00 94.81 108 TYR A O 1
ATOM 860 N N . TYR A 1 109 ? -11.992 -2.155 30.892 1.00 92.00 109 TYR A N 1
ATOM 861 C CA . TYR A 1 109 ? -11.056 -1.160 30.358 1.00 92.00 109 TYR A CA 1
ATOM 862 C C . TYR A 1 109 ? -11.231 -0.965 28.846 1.00 92.00 109 TYR A C 1
ATOM 864 O O . TYR A 1 109 ? -11.291 0.169 28.371 1.00 92.00 109 TYR A O 1
ATOM 872 N N . ARG A 1 110 ? -11.412 -2.060 28.097 1.00 93.31 110 ARG A N 1
ATOM 873 C CA . ARG A 1 110 ? -11.676 -2.015 26.654 1.00 93.31 110 ARG A CA 1
ATOM 874 C C . ARG A 1 110 ? -12.998 -1.314 26.359 1.00 93.31 110 ARG A C 1
ATOM 876 O O . ARG A 1 110 ? -13.011 -0.391 25.548 1.00 93.31 110 ARG A O 1
ATOM 883 N N . LEU A 1 111 ? -14.076 -1.692 27.049 1.00 95.19 111 LEU A N 1
ATOM 884 C CA . LEU A 1 111 ? -15.388 -1.067 26.868 1.00 95.19 111 LEU A CA 1
ATOM 885 C C . LEU A 1 111 ? -15.377 0.418 27.263 1.00 95.19 111 LEU A C 1
ATOM 887 O O . LEU A 1 111 ? -16.007 1.250 26.609 1.00 95.19 111 LEU A O 1
ATOM 891 N N . SER A 1 112 ? -14.578 0.782 28.272 1.00 92.94 112 SER A N 1
ATOM 892 C CA . SER A 1 112 ? -14.454 2.165 28.728 1.00 92.94 112 SER A CA 1
ATOM 893 C C . SER A 1 112 ? -13.955 3.105 27.628 1.00 92.94 112 SER A C 1
ATOM 895 O O . SER A 1 112 ? -14.398 4.253 27.572 1.00 92.94 112 SER A O 1
ATOM 897 N N . GLY A 1 113 ? -13.128 2.604 26.703 1.00 92.62 113 GLY A N 1
ATOM 898 C CA . GLY A 1 113 ? -12.698 3.342 25.519 1.00 92.62 113 GLY A CA 1
ATOM 899 C C . GLY A 1 113 ? -13.855 3.711 24.587 1.00 92.62 113 GLY A C 1
ATOM 900 O O . GLY A 1 113 ? -13.847 4.799 24.022 1.00 92.62 113 GLY A O 1
ATOM 901 N N . TYR A 1 114 ? -14.877 2.868 24.455 1.00 94.06 114 TYR A N 1
ATOM 902 C CA . TYR A 1 114 ? -16.057 3.155 23.627 1.00 94.06 114 TYR A CA 1
ATOM 903 C C . TYR A 1 114 ? -17.062 4.060 24.343 1.00 94.06 114 TYR A C 1
ATOM 905 O O . TYR A 1 114 ? -17.739 4.849 23.698 1.00 94.06 114 TYR A O 1
ATOM 913 N N . SER A 1 115 ? -17.100 4.010 25.677 1.00 93.94 115 SER A N 1
ATOM 914 C CA . SER A 1 115 ? -17.938 4.896 26.496 1.00 93.94 115 SER A CA 1
ATOM 915 C C . SER A 1 115 ? -17.353 6.304 26.699 1.00 93.94 115 SER A C 1
ATOM 917 O O . SER A 1 115 ? -18.069 7.221 27.085 1.00 93.94 115 SER A O 1
ATOM 919 N N . TYR A 1 116 ? -16.047 6.492 26.471 1.00 92.50 116 TYR A N 1
ATOM 920 C CA . TYR A 1 116 ? -15.342 7.753 26.739 1.00 92.50 116 TYR A CA 1
ATOM 921 C C . TYR A 1 116 ? -15.950 8.996 26.053 1.00 92.50 116 TYR A C 1
ATOM 923 O O . TYR A 1 116 ? -16.050 10.023 26.725 1.00 92.50 116 TYR A O 1
ATOM 931 N N . PRO A 1 117 ? -16.400 8.941 24.781 1.00 90.75 117 PRO A N 1
ATOM 932 C CA . PRO A 1 117 ? -17.038 10.081 24.110 1.00 90.75 117 PRO A CA 1
ATOM 933 C C . PRO A 1 117 ? -18.356 10.535 24.748 1.00 90.75 117 PRO A C 1
ATOM 935 O O . PRO A 1 117 ? -18.758 11.675 24.546 1.00 90.75 117 PRO A O 1
ATOM 938 N N . PHE A 1 118 ? -19.002 9.665 25.526 1.00 92.00 118 PHE A N 1
ATOM 939 C CA . PHE A 1 118 ? -20.267 9.935 26.213 1.00 92.00 118 PHE A CA 1
ATOM 940 C C . PHE A 1 118 ? -20.070 10.504 27.621 1.00 92.00 118 PHE A C 1
ATOM 942 O O . PHE A 1 118 ? -21.016 10.586 28.397 1.00 92.00 118 PHE A O 1
ATOM 949 N N . ARG A 1 119 ? -18.834 10.836 28.006 1.00 94.38 119 ARG A N 1
ATOM 950 C CA . ARG A 1 119 ? -18.547 11.445 29.308 1.00 94.38 119 ARG A CA 1
ATOM 951 C C . ARG A 1 119 ? -18.696 12.950 29.255 1.00 94.38 119 ARG A C 1
ATOM 953 O O . ARG A 1 119 ? -18.280 13.561 28.269 1.00 94.38 119 ARG A O 1
ATOM 960 N N . LYS A 1 120 ? -19.180 13.521 30.355 1.00 93.69 120 LYS A N 1
ATOM 961 C CA . LYS A 1 120 ? -19.318 14.966 30.521 1.00 93.69 120 LYS A CA 1
ATOM 962 C C . LYS A 1 120 ? -17.988 15.672 30.322 1.00 93.69 120 LYS A C 1
ATOM 964 O O . LYS A 1 120 ? -16.942 15.167 30.743 1.00 93.69 120 LYS A O 1
ATOM 969 N N . PHE A 1 121 ? -18.029 16.833 29.686 1.00 92.12 121 PHE A N 1
ATOM 970 C CA . PHE A 1 121 ? -16.881 17.728 29.660 1.00 92.12 121 PHE A CA 1
ATOM 971 C C . PHE A 1 121 ? -16.700 18.399 31.023 1.00 92.12 121 PHE A C 1
ATOM 973 O O . PHE A 1 121 ? -17.659 18.668 31.742 1.00 92.12 121 PHE A O 1
ATOM 980 N N . ASP A 1 122 ? -15.446 18.624 31.388 1.00 91.44 122 ASP A N 1
ATOM 981 C CA . ASP A 1 122 ? -15.073 19.433 32.539 1.00 91.44 122 ASP A CA 1
ATOM 982 C C . ASP A 1 122 ? -15.066 20.900 32.095 1.00 91.44 122 ASP A C 1
ATOM 984 O O . ASP A 1 122 ? -14.075 21.376 31.547 1.00 91.44 122 ASP A O 1
ATOM 988 N N . GLU A 1 123 ? -16.181 21.607 32.296 1.00 88.06 123 GLU A N 1
ATOM 989 C CA . GLU A 1 123 ? -16.327 23.025 31.917 1.00 88.06 123 GLU A CA 1
ATOM 990 C C . GLU A 1 123 ? -15.317 23.946 32.627 1.00 88.06 123 GLU A C 1
ATOM 992 O O . GLU A 1 123 ? -15.093 25.073 32.193 1.00 88.06 123 GLU A O 1
ATOM 997 N N . SER A 1 124 ? -14.689 23.469 33.709 1.00 85.56 124 SER A N 1
ATOM 998 C CA . SER A 1 124 ? -13.668 24.208 34.458 1.00 85.56 124 SER A CA 1
ATOM 999 C C . SER A 1 124 ? -12.241 24.008 33.931 1.00 85.56 124 SER A C 1
ATOM 1001 O O . SER A 1 124 ? -11.318 24.707 34.357 1.00 85.56 124 SER A O 1
ATOM 1003 N N . ALA A 1 125 ? -12.036 23.054 33.019 1.00 84.00 125 ALA A N 1
ATOM 1004 C CA . ALA A 1 125 ? -10.735 22.751 32.440 1.00 84.00 125 ALA A CA 1
ATOM 1005 C C . ALA A 1 125 ? -10.433 23.626 31.206 1.00 84.00 125 ALA A C 1
ATOM 1007 O O . ALA A 1 125 ? -11.351 24.163 30.584 1.00 84.00 125 ALA A O 1
ATOM 1008 N N . PRO A 1 126 ? -9.150 23.752 30.807 1.00 78.88 126 PRO A N 1
ATOM 1009 C CA . PRO A 1 126 ? -8.791 24.376 29.539 1.00 78.88 126 PRO A CA 1
ATOM 1010 C C . PRO A 1 126 ? -9.568 23.753 28.374 1.00 78.88 126 PRO A C 1
ATOM 1012 O O . PRO A 1 126 ? -9.729 22.534 28.306 1.00 78.88 126 PRO A O 1
ATOM 1015 N N . ALA A 1 127 ? -10.026 24.598 27.449 1.00 75.25 127 ALA A N 1
ATOM 1016 C CA . ALA A 1 127 ? -10.809 24.160 26.296 1.00 75.25 127 ALA A CA 1
ATOM 1017 C C . ALA A 1 127 ? -10.001 23.295 25.310 1.00 75.25 127 ALA A C 1
ATOM 1019 O O . ALA A 1 127 ? -10.600 22.540 24.547 1.00 75.25 127 ALA A O 1
ATOM 1020 N N . ASP A 1 128 ? -8.666 23.380 25.340 1.00 74.12 128 ASP A N 1
ATOM 1021 C CA . ASP A 1 128 ? -7.775 22.636 24.450 1.00 74.12 128 ASP A CA 1
ATOM 1022 C C . ASP A 1 128 ? -6.561 22.041 25.205 1.00 74.12 128 ASP A C 1
ATOM 1024 O O . ASP A 1 128 ? -5.742 22.799 25.736 1.00 74.12 128 ASP A O 1
ATOM 1028 N N . PRO A 1 129 ? -6.430 20.700 25.292 1.00 70.25 129 PRO A N 1
ATOM 1029 C CA . PRO A 1 129 ? -7.424 19.711 24.886 1.00 70.25 129 PRO A CA 1
ATOM 1030 C C . PRO A 1 129 ? -8.583 19.647 25.898 1.00 70.25 129 PRO A C 1
ATOM 1032 O O . PRO A 1 129 ? -8.344 19.676 27.111 1.00 70.25 129 PRO A O 1
ATOM 1035 N N . PRO A 1 130 ? -9.835 19.481 25.437 1.00 80.00 130 PRO A N 1
ATOM 1036 C CA . PRO A 1 130 ? -10.980 19.415 26.328 1.00 80.00 130 PRO A CA 1
ATOM 1037 C C . PRO A 1 130 ? -10.876 18.184 27.228 1.00 80.00 130 PRO A C 1
ATOM 1039 O O . PRO A 1 130 ? -10.670 17.051 26.775 1.00 80.00 130 PRO A O 1
ATOM 1042 N N . LYS A 1 131 ? -11.040 18.397 28.531 1.00 88.62 131 LYS A N 1
ATOM 1043 C CA . LYS A 1 131 ? -10.973 17.325 29.521 1.00 88.62 131 LYS A CA 1
ATOM 1044 C C . LYS A 1 131 ? -12.361 16.744 29.757 1.00 88.62 131 LYS A C 1
ATOM 1046 O O . LYS A 1 131 ? -13.339 17.469 29.897 1.00 88.62 131 LYS A O 1
ATOM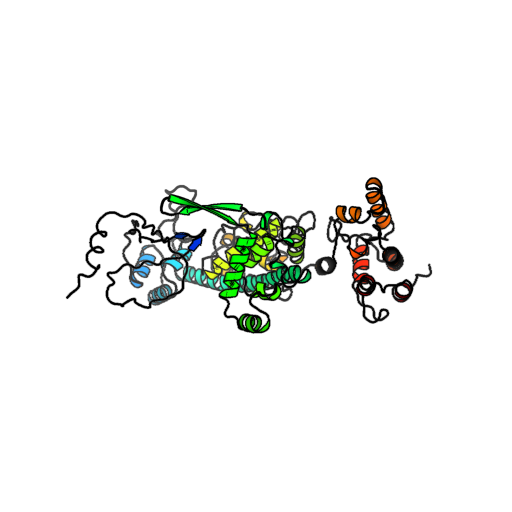 1051 N N . ARG A 1 132 ? -12.445 15.416 29.829 1.00 90.31 132 ARG A N 1
ATOM 1052 C CA . ARG A 1 132 ? -13.677 14.705 30.191 1.00 90.31 132 ARG A CA 1
ATOM 1053 C C . ARG A 1 132 ? -13.628 14.223 31.633 1.00 90.31 132 ARG A C 1
ATOM 1055 O O . ARG A 1 132 ? -12.593 13.732 32.093 1.00 90.31 132 ARG A O 1
ATOM 1062 N N . LEU A 1 133 ? -14.760 14.337 32.312 1.00 92.62 133 LEU A N 1
ATOM 1063 C CA . LEU A 1 133 ? -14.979 13.865 33.672 1.00 92.62 133 LEU A CA 1
ATOM 1064 C C . LEU A 1 133 ? -15.155 12.340 33.717 1.00 92.62 133 LEU A C 1
ATOM 1066 O O . LEU A 1 133 ? -14.929 11.638 32.728 1.00 92.62 133 LEU A O 1
ATOM 1070 N N . SER A 1 134 ? -15.488 11.794 34.889 1.00 92.00 134 SER A N 1
ATOM 1071 C CA . SER A 1 134 ? -15.742 10.356 35.041 1.00 92.00 134 SER A CA 1
ATOM 1072 C C . SER A 1 134 ? -17.206 9.988 34.788 1.00 92.00 134 SER A C 1
ATOM 1074 O O . SER A 1 134 ? -17.493 8.843 34.437 1.00 92.00 134 SER A O 1
ATOM 1076 N N . GLU A 1 135 ? -18.091 10.970 34.935 1.00 95.69 135 GLU A N 1
ATOM 1077 C CA . GLU A 1 135 ? -19.538 10.891 34.802 1.00 95.69 135 GLU A CA 1
ATOM 1078 C C . GLU A 1 135 ? -19.968 10.918 33.330 1.00 95.69 135 GLU A C 1
ATOM 1080 O O . GLU A 1 135 ? -19.342 11.562 32.484 1.00 95.69 135 GLU A O 1
ATOM 1085 N N . PHE A 1 136 ? -21.055 10.216 33.031 1.00 95.44 136 PHE A N 1
ATOM 1086 C CA . PHE A 1 136 ? -21.653 10.130 31.705 1.00 95.44 136 PHE A CA 1
ATOM 1087 C C . PHE A 1 136 ? -22.707 11.214 31.488 1.00 95.44 136 PHE A C 1
ATOM 1089 O O . PHE A 1 136 ? -23.352 11.678 32.431 1.00 95.44 136 PHE A O 1
ATOM 1096 N N . GLU A 1 137 ? -22.881 11.607 30.231 1.00 93.81 137 GLU A N 1
ATOM 1097 C CA . GLU A 1 137 ? -23.988 12.452 29.800 1.00 93.81 137 GLU A CA 1
ATOM 1098 C C . GLU A 1 137 ? -25.327 11.758 30.063 1.00 93.81 137 GLU A C 1
ATOM 1100 O O . GLU A 1 137 ? -25.434 10.525 30.011 1.00 93.81 137 GLU A O 1
ATOM 1105 N N . SER A 1 138 ? -26.360 12.554 30.349 1.00 92.75 138 SER A N 1
ATOM 1106 C CA . SER A 1 138 ? -27.698 12.026 30.629 1.00 92.75 138 SER A CA 1
ATOM 1107 C C . SER A 1 138 ? -28.206 11.186 29.454 1.00 92.75 138 SER A C 1
ATOM 1109 O O . SER A 1 138 ? -28.081 11.586 28.301 1.00 92.75 138 SER A O 1
ATOM 1111 N N . GLY A 1 139 ? -28.775 10.014 29.745 1.00 90.75 139 GLY A N 1
ATOM 1112 C CA . GLY A 1 139 ? -29.292 9.099 28.721 1.00 90.75 139 GLY A CA 1
ATOM 1113 C C . GLY A 1 139 ? -28.248 8.177 28.078 1.00 90.75 139 GLY A C 1
ATOM 1114 O O . GLY A 1 139 ? -28.617 7.352 27.245 1.00 90.75 139 GLY A O 1
ATOM 1115 N N . THR A 1 140 ? -26.972 8.241 28.479 1.00 93.44 140 THR A N 1
ATOM 1116 C CA . THR A 1 140 ? -25.936 7.315 27.986 1.00 93.44 140 THR A CA 1
ATOM 1117 C C . THR A 1 140 ? -26.272 5.871 28.357 1.00 93.44 140 THR A C 1
ATOM 1119 O O . THR A 1 140 ? -26.239 5.506 29.532 1.00 93.44 140 THR A O 1
ATOM 1122 N N . ASN A 1 141 ? -26.548 5.028 27.361 1.00 94.69 141 ASN A N 1
ATOM 1123 C CA . ASN A 1 141 ? -26.950 3.636 27.556 1.00 94.69 141 ASN A CA 1
ATOM 1124 C C . ASN A 1 141 ? -25.799 2.656 27.265 1.00 94.69 141 ASN A C 1
ATOM 1126 O O . ASN A 1 141 ? -25.089 2.786 26.264 1.00 94.69 141 ASN A O 1
ATOM 1130 N N . LEU A 1 142 ? -25.634 1.642 28.122 1.00 96.12 142 LEU A N 1
ATOM 1131 C CA . LEU A 1 142 ? -24.655 0.570 27.922 1.00 96.12 142 LEU A CA 1
ATOM 1132 C C . LEU A 1 142 ? -24.877 -0.204 26.609 1.00 96.12 142 LEU A C 1
ATOM 1134 O O . LEU A 1 142 ? -23.902 -0.582 25.966 1.00 96.12 142 LEU A O 1
ATOM 1138 N N . THR A 1 143 ? -26.126 -0.401 26.179 1.00 94.50 143 THR A N 1
ATOM 1139 C CA . THR A 1 143 ? -26.481 -1.019 24.891 1.00 94.50 143 THR A CA 1
ATOM 1140 C C . THR A 1 143 ? -25.890 -0.243 23.720 1.00 94.50 143 THR A C 1
ATOM 1142 O O . THR A 1 143 ? -25.235 -0.842 22.876 1.00 94.50 143 THR A O 1
ATOM 1145 N N . THR A 1 144 ? -25.984 1.090 23.720 1.00 92.88 144 THR A N 1
ATOM 1146 C CA . THR A 1 144 ? -25.368 1.931 22.681 1.00 92.88 144 THR A CA 1
ATOM 1147 C C . THR A 1 144 ? -23.848 1.765 22.651 1.00 92.88 144 THR A C 1
ATOM 1149 O O . THR A 1 144 ? -23.259 1.601 21.586 1.00 92.88 144 THR A O 1
ATOM 1152 N N . VAL A 1 145 ? -23.194 1.751 23.818 1.00 94.44 145 VAL A N 1
ATOM 1153 C CA . VAL A 1 145 ? -21.740 1.527 23.910 1.00 94.44 145 VAL A CA 1
ATOM 1154 C C . VAL A 1 145 ? -21.356 0.136 23.387 1.00 94.44 145 VAL A C 1
ATOM 1156 O O . VAL A 1 145 ? -20.344 -0.002 22.694 1.00 94.44 145 VAL A O 1
ATOM 1159 N N . ALA A 1 146 ? -22.156 -0.886 23.693 1.00 95.44 146 ALA A N 1
ATOM 1160 C CA . ALA A 1 146 ? -21.954 -2.247 23.207 1.00 95.44 146 ALA A CA 1
ATOM 1161 C C . ALA A 1 146 ? -22.144 -2.352 21.682 1.00 95.44 146 ALA A C 1
ATOM 1163 O O . ALA A 1 146 ? -21.331 -2.990 21.014 1.00 95.44 146 ALA A O 1
ATOM 1164 N N . ASP A 1 147 ? -23.147 -1.674 21.121 1.00 94.44 147 ASP A N 1
ATOM 1165 C CA . ASP A 1 147 ? -23.404 -1.644 19.677 1.00 94.44 147 ASP A CA 1
ATOM 1166 C C . ASP A 1 147 ? -22.277 -0.952 18.904 1.00 94.44 147 ASP A C 1
ATOM 1168 O O . ASP A 1 147 ? -21.889 -1.403 17.825 1.00 94.44 147 ASP A O 1
ATOM 1172 N N . ILE A 1 148 ? -21.707 0.119 19.462 1.00 94.81 148 ILE A N 1
ATOM 1173 C CA . ILE A 1 148 ? -20.522 0.784 18.907 1.00 94.81 148 ILE A CA 1
ATOM 1174 C C . ILE A 1 148 ? -19.316 -0.163 18.935 1.00 94.81 148 ILE A C 1
ATOM 1176 O O . ILE A 1 148 ? -18.585 -0.267 17.949 1.00 94.81 148 ILE A O 1
ATOM 1180 N N . TYR A 1 149 ? -19.096 -0.860 20.054 1.00 95.75 149 TYR A N 1
ATOM 1181 C CA . TYR A 1 149 ? -18.018 -1.845 20.168 1.00 95.75 149 TYR A CA 1
ATOM 1182 C C . TYR A 1 149 ? -18.145 -2.950 19.109 1.00 95.75 149 TYR A C 1
ATOM 1184 O O . TYR A 1 149 ? -17.157 -3.302 18.455 1.00 95.75 149 TYR A O 1
ATOM 1192 N N . GLU A 1 150 ? -19.354 -3.478 18.920 1.00 95.62 150 GLU A N 1
ATOM 1193 C CA . GLU A 1 150 ? -19.625 -4.538 17.951 1.00 95.62 150 GLU A CA 1
ATOM 1194 C C . GLU A 1 150 ? -19.499 -4.041 16.505 1.00 95.62 150 GLU A C 1
ATOM 1196 O O . GLU A 1 150 ? -18.912 -4.724 15.663 1.00 95.62 150 GLU A O 1
ATOM 1201 N N . PHE A 1 151 ? -19.958 -2.821 16.220 1.00 96.00 151 PHE A N 1
ATOM 1202 C CA . PHE A 1 151 ? -19.719 -2.165 14.937 1.00 96.00 151 PHE A CA 1
ATOM 1203 C C . PHE A 1 151 ? -18.229 -2.049 14.630 1.00 96.00 151 PHE A C 1
ATOM 1205 O O . PHE A 1 151 ? -17.788 -2.476 13.567 1.00 96.00 151 PHE A O 1
ATOM 1212 N N . ASP A 1 152 ? -17.435 -1.547 15.574 1.00 96.12 152 ASP A N 1
ATOM 1213 C CA . ASP A 1 152 ? -15.995 -1.370 15.398 1.00 96.12 152 ASP A CA 1
ATOM 1214 C C . ASP A 1 152 ? -15.269 -2.722 15.230 1.00 96.12 152 ASP A C 1
ATOM 1216 O O . ASP A 1 152 ? -14.289 -2.836 14.492 1.00 96.12 152 ASP A O 1
ATOM 1220 N N . ARG A 1 153 ? -15.782 -3.796 15.852 1.00 96.81 153 ARG A N 1
ATOM 1221 C CA . ARG A 1 153 ? -15.318 -5.175 15.614 1.00 96.81 153 ARG A CA 1
ATOM 1222 C C . ARG A 1 153 ? -15.584 -5.630 14.185 1.00 96.81 153 ARG A C 1
ATOM 1224 O O . ARG A 1 153 ? -14.675 -6.154 13.543 1.00 96.81 153 ARG A O 1
ATOM 1231 N N . GLN A 1 154 ? -16.796 -5.425 13.688 1.00 97.69 154 GLN A N 1
ATOM 1232 C CA . GLN A 1 154 ? -17.171 -5.777 12.320 1.00 97.69 154 GLN A CA 1
ATOM 1233 C C . GLN A 1 154 ? -16.494 -4.889 11.266 1.00 97.69 154 GLN A C 1
ATOM 1235 O O . GLN A 1 154 ? -16.225 -5.352 10.155 1.00 97.69 154 GLN A O 1
ATOM 1240 N N . LEU A 1 155 ? -16.178 -3.643 11.618 1.00 97.31 155 LEU A N 1
ATOM 1241 C CA . LEU A 1 155 ? -15.390 -2.723 10.808 1.00 97.31 155 LEU A CA 1
ATOM 1242 C C . LEU A 1 155 ? -13.944 -3.212 10.663 1.00 97.31 155 LEU A C 1
ATOM 1244 O O . LEU A 1 155 ? -13.433 -3.248 9.548 1.00 97.31 155 LEU A O 1
ATOM 1248 N N . ARG A 1 156 ? -13.299 -3.655 11.756 1.00 97.56 156 ARG A N 1
ATOM 1249 C CA . ARG A 1 156 ? -11.945 -4.241 11.704 1.00 97.56 156 ARG A CA 1
ATOM 1250 C C . ARG A 1 156 ? -11.859 -5.429 10.750 1.00 97.56 156 ARG A C 1
ATOM 1252 O O . ARG A 1 156 ? -10.870 -5.545 10.040 1.00 97.56 156 ARG A O 1
ATOM 1259 N N . ILE A 1 157 ? -12.876 -6.294 10.728 1.00 97.19 157 ILE A N 1
ATOM 1260 C CA . ILE A 1 157 ? -12.916 -7.455 9.821 1.00 97.19 157 ILE A CA 1
ATOM 1261 C C . ILE A 1 157 ? -12.940 -6.991 8.361 1.00 97.19 157 ILE A C 1
ATOM 1263 O O . ILE A 1 157 ? -12.155 -7.476 7.557 1.00 97.19 157 ILE A O 1
ATOM 1267 N N . ARG A 1 158 ? -13.781 -6.005 8.033 1.00 98.00 158 ARG A N 1
ATOM 1268 C CA . ARG A 1 158 ? -13.866 -5.446 6.674 1.00 98.00 158 ARG A CA 1
ATOM 1269 C C . ARG A 1 158 ? -12.585 -4.737 6.255 1.00 98.00 158 ARG A C 1
ATOM 1271 O O . ARG A 1 158 ? -12.160 -4.871 5.116 1.00 98.00 158 ARG A O 1
ATOM 1278 N N . LEU A 1 159 ? -11.961 -3.984 7.157 1.00 98.00 159 LEU A N 1
ATOM 1279 C CA . LEU A 1 159 ? -10.668 -3.367 6.871 1.00 98.00 159 LEU A CA 1
ATOM 1280 C C . LEU A 1 159 ? -9.587 -4.421 6.653 1.00 98.00 159 LEU A C 1
ATOM 1282 O O . LEU A 1 159 ? -8.789 -4.263 5.742 1.00 98.00 159 LEU A O 1
ATOM 1286 N N . PHE A 1 160 ? -9.569 -5.496 7.443 1.00 96.06 160 PHE A N 1
ATOM 1287 C CA . PHE A 1 160 ? -8.626 -6.589 7.228 1.00 96.06 160 PHE A CA 1
ATOM 1288 C C . PHE A 1 160 ? -8.792 -7.247 5.864 1.00 96.06 160 PHE A C 1
ATOM 1290 O O . PHE A 1 160 ? -7.791 -7.407 5.181 1.00 96.06 160 PHE A O 1
ATOM 1297 N N . ASP A 1 161 ? -10.027 -7.542 5.462 1.00 97.44 161 ASP A N 1
ATOM 1298 C CA . ASP A 1 161 ? -10.351 -8.100 4.145 1.00 97.44 161 ASP A CA 1
ATOM 1299 C C . ASP A 1 161 ? -9.814 -7.213 3.001 1.00 97.44 161 ASP A C 1
ATOM 1301 O O . ASP A 1 161 ? -9.078 -7.666 2.125 1.00 97.44 161 ASP A O 1
ATOM 1305 N N . ALA A 1 162 ? -10.056 -5.898 3.069 1.00 98.25 162 ALA A N 1
ATOM 1306 C CA . ALA A 1 162 ? -9.505 -4.954 2.095 1.00 98.25 162 ALA A CA 1
ATOM 1307 C C . ALA A 1 162 ? -7.976 -4.878 2.090 1.00 98.25 162 ALA A C 1
ATOM 1309 O O . ALA A 1 162 ? -7.349 -4.821 1.030 1.00 98.25 162 ALA A O 1
ATOM 1310 N N . ILE A 1 163 ? -7.378 -4.820 3.278 1.00 98.44 163 ILE A N 1
ATOM 1311 C CA . ILE A 1 163 ? -5.933 -4.681 3.432 1.00 98.44 163 ILE A CA 1
ATOM 1312 C C . ILE A 1 163 ? -5.223 -5.946 2.956 1.00 98.44 163 ILE A C 1
ATOM 1314 O O . ILE A 1 163 ? -4.191 -5.823 2.312 1.00 98.44 163 ILE A O 1
ATOM 1318 N N . GLU A 1 164 ? -5.769 -7.129 3.234 1.00 97.38 164 GLU A N 1
ATO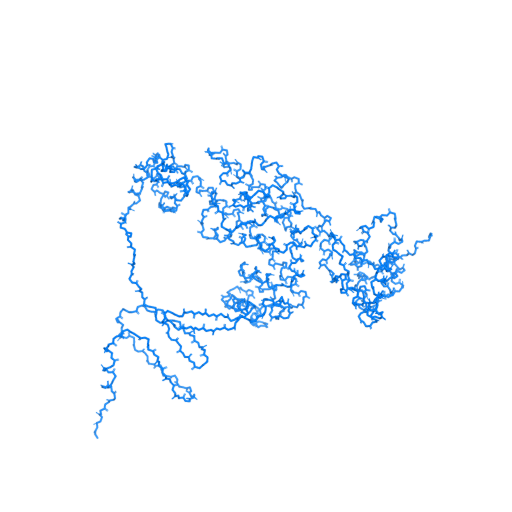M 1319 C CA . GLU A 1 164 ? -5.238 -8.411 2.768 1.00 97.38 164 GLU A CA 1
ATOM 1320 C C . GLU A 1 164 ? -5.175 -8.456 1.239 1.00 97.38 164 GLU A C 1
ATOM 1322 O O . GLU A 1 164 ? -4.100 -8.666 0.677 1.00 97.38 164 GLU A O 1
ATOM 1327 N N . MET A 1 165 ? -6.300 -8.176 0.570 1.00 98.00 165 MET A N 1
ATOM 1328 C CA . MET A 1 165 ? -6.376 -8.109 -0.892 1.00 98.00 165 MET A CA 1
ATOM 1329 C C . MET A 1 165 ? -5.320 -7.150 -1.467 1.00 98.00 165 MET A C 1
ATOM 1331 O O . MET A 1 165 ? -4.571 -7.500 -2.383 1.00 98.00 165 MET A O 1
ATOM 1335 N N . PHE A 1 166 ? -5.214 -5.941 -0.910 1.00 98.44 166 PHE A N 1
ATOM 1336 C CA . PHE A 1 166 ? -4.210 -4.972 -1.345 1.00 98.44 166 PHE A CA 1
ATOM 1337 C C . PHE A 1 166 ? -2.770 -5.440 -1.071 1.00 98.44 166 PHE A C 1
ATOM 1339 O O . PHE A 1 166 ? -1.907 -5.309 -1.938 1.00 98.44 166 PHE A O 1
ATOM 1346 N N . GLU A 1 167 ? -2.499 -5.988 0.113 1.00 98.00 167 GLU A N 1
ATOM 1347 C CA . GLU A 1 167 ? -1.172 -6.438 0.536 1.00 98.00 167 GLU A CA 1
ATOM 1348 C C . GLU A 1 167 ? -0.643 -7.557 -0.369 1.00 98.00 167 GLU A C 1
ATOM 1350 O O . GLU A 1 167 ? 0.520 -7.508 -0.772 1.00 98.00 167 GLU A O 1
ATOM 1355 N N . ILE A 1 168 ? -1.493 -8.518 -0.745 1.00 97.81 168 ILE A N 1
ATOM 1356 C CA . ILE A 1 168 ? -1.148 -9.593 -1.688 1.00 97.81 168 ILE A CA 1
ATOM 1357 C C . ILE A 1 168 ? -0.786 -9.007 -3.057 1.00 97.81 168 ILE A C 1
ATOM 1359 O O . ILE A 1 168 ? 0.265 -9.329 -3.618 1.00 97.81 168 ILE A O 1
ATOM 1363 N N . ALA A 1 169 ? -1.608 -8.093 -3.581 1.00 97.69 169 ALA A N 1
ATOM 1364 C CA . ALA A 1 169 ? -1.324 -7.442 -4.857 1.00 97.69 169 ALA A CA 1
ATOM 1365 C C . ALA A 1 169 ? -0.004 -6.652 -4.810 1.00 97.69 169 ALA A C 1
ATOM 1367 O O . ALA A 1 169 ? 0.806 -6.740 -5.733 1.00 97.69 169 ALA A O 1
ATOM 1368 N N . PHE A 1 170 ? 0.248 -5.918 -3.724 1.00 98.38 170 PHE A N 1
ATOM 1369 C CA . PHE A 1 170 ? 1.482 -5.158 -3.525 1.00 98.38 170 PHE A CA 1
ATOM 1370 C C . PHE A 1 170 ? 2.725 -6.053 -3.457 1.00 98.38 170 PHE A C 1
ATOM 1372 O O . PHE A 1 170 ? 3.706 -5.778 -4.152 1.00 98.38 170 PHE A O 1
ATOM 1379 N N . ARG A 1 171 ? 2.671 -7.155 -2.694 1.00 98.31 171 ARG A N 1
ATOM 1380 C CA . ARG A 1 171 ? 3.735 -8.175 -2.640 1.00 98.31 171 ARG A CA 1
ATOM 1381 C C . ARG A 1 171 ? 4.073 -8.697 -4.029 1.00 98.31 171 ARG A C 1
ATOM 1383 O O . ARG A 1 171 ? 5.245 -8.694 -4.408 1.00 98.31 171 ARG A O 1
ATOM 1390 N N . PHE A 1 172 ? 3.049 -9.062 -4.801 1.00 97.25 172 PHE A N 1
ATOM 1391 C CA . PHE A 1 172 ? 3.230 -9.529 -6.169 1.00 97.25 172 PHE A CA 1
ATOM 1392 C C . PHE A 1 172 ? 3.908 -8.471 -7.043 1.00 97.25 172 PHE A C 1
ATOM 1394 O O . PHE A 1 172 ? 4.881 -8.795 -7.715 1.00 97.25 172 PHE A O 1
ATOM 1401 N N . LYS A 1 173 ? 3.460 -7.206 -7.027 1.00 95.44 173 LYS A N 1
ATOM 1402 C CA . LYS A 1 173 ? 4.067 -6.153 -7.865 1.00 95.44 173 LYS A CA 1
ATOM 1403 C C . LYS A 1 173 ? 5.547 -5.925 -7.535 1.00 95.44 173 LYS A C 1
ATOM 1405 O O . LYS A 1 173 ? 6.361 -5.877 -8.455 1.00 95.44 173 LYS A O 1
ATOM 1410 N N . VAL A 1 174 ? 5.906 -5.855 -6.249 1.00 97.69 174 VAL A N 1
ATOM 1411 C CA . VAL A 1 174 ? 7.307 -5.707 -5.807 1.00 97.69 174 VAL A CA 1
ATOM 1412 C C . VAL A 1 174 ? 8.141 -6.927 -6.212 1.00 97.69 174 VAL A C 1
ATOM 1414 O O . VAL A 1 174 ? 9.205 -6.783 -6.816 1.00 97.69 174 VAL A O 1
ATOM 1417 N N . GLY A 1 175 ? 7.652 -8.134 -5.913 1.00 97.69 175 GLY A N 1
ATOM 1418 C CA . GLY A 1 175 ? 8.364 -9.375 -6.214 1.00 97.69 175 GLY A CA 1
ATOM 1419 C C . GLY A 1 175 ? 8.520 -9.622 -7.712 1.00 97.69 175 GLY A C 1
ATOM 1420 O O . GLY A 1 175 ? 9.588 -10.026 -8.162 1.00 97.69 175 GLY A O 1
ATOM 1421 N N . HIS A 1 176 ? 7.487 -9.329 -8.500 1.00 95.06 176 HIS A N 1
ATOM 1422 C CA . HIS A 1 176 ? 7.508 -9.480 -9.949 1.00 95.06 176 HIS A CA 1
ATOM 1423 C C . HIS A 1 176 ? 8.471 -8.491 -10.612 1.00 95.06 176 HIS A C 1
ATOM 1425 O O . HIS A 1 176 ? 9.215 -8.890 -11.504 1.00 95.06 176 HIS A O 1
ATOM 1431 N N . LEU A 1 177 ? 8.510 -7.232 -10.153 1.00 92.12 177 LEU A N 1
ATOM 1432 C CA . LEU A 1 177 ? 9.453 -6.233 -10.661 1.00 92.12 177 LEU A CA 1
ATOM 1433 C C . LEU A 1 177 ? 10.904 -6.691 -10.464 1.00 92.12 177 LEU A C 1
ATOM 1435 O O . LEU A 1 177 ? 11.661 -6.754 -11.428 1.00 92.12 177 LEU A O 1
ATOM 1439 N N . LEU A 1 178 ? 11.276 -7.080 -9.243 1.00 96.19 178 LEU A N 1
ATOM 1440 C CA . LEU A 1 178 ? 12.629 -7.572 -8.957 1.00 96.19 178 LEU A CA 1
ATOM 1441 C C . LEU A 1 178 ? 12.918 -8.910 -9.653 1.00 96.19 178 LEU A C 1
ATOM 1443 O O . LEU A 1 178 ? 14.035 -9.149 -10.103 1.00 96.19 178 LEU A O 1
ATOM 1447 N N . GLY A 1 179 ? 11.910 -9.774 -9.784 1.00 96.38 179 GLY A N 1
ATOM 1448 C CA . GLY A 1 179 ? 12.034 -11.069 -10.448 1.00 96.38 179 GLY A CA 1
ATOM 1449 C C . GLY A 1 179 ? 12.405 -10.963 -11.929 1.00 96.38 179 GLY A C 1
ATOM 1450 O O . GLY A 1 179 ? 13.087 -11.855 -12.430 1.00 96.38 179 GLY A O 1
ATOM 1451 N N . LYS A 1 180 ? 12.026 -9.866 -12.607 1.00 90.56 180 LYS A N 1
ATOM 1452 C CA . LYS A 1 180 ? 12.464 -9.567 -13.984 1.00 90.56 180 LYS A CA 1
ATOM 1453 C C . LYS A 1 180 ? 13.970 -9.301 -14.083 1.00 90.56 180 LYS A C 1
ATOM 1455 O O . LYS A 1 180 ? 14.556 -9.588 -15.119 1.00 90.56 180 LYS A O 1
ATOM 1460 N N . ILE A 1 181 ? 14.582 -8.769 -13.024 1.00 92.69 181 ILE A N 1
ATOM 1461 C CA . ILE A 1 181 ? 16.032 -8.539 -12.945 1.00 92.69 181 ILE A CA 1
ATOM 1462 C C . ILE A 1 181 ? 16.747 -9.862 -12.649 1.00 92.69 181 ILE A C 1
ATOM 1464 O O . ILE A 1 181 ? 17.741 -10.206 -13.283 1.00 92.69 181 ILE A O 1
ATOM 1468 N N . GLY A 1 182 ? 16.220 -10.635 -11.697 1.00 95.38 182 GLY A N 1
ATOM 1469 C CA . GLY A 1 182 ? 16.727 -11.964 -11.382 1.00 95.38 182 GLY A CA 1
ATOM 1470 C C . GLY A 1 182 ? 16.113 -12.553 -10.117 1.00 95.38 182 GLY A C 1
ATOM 1471 O O . GLY A 1 182 ? 15.613 -11.842 -9.245 1.00 95.38 182 GLY A O 1
ATOM 1472 N N . ALA A 1 183 ? 16.200 -13.879 -9.980 1.00 97.56 183 ALA A N 1
ATOM 1473 C CA . ALA A 1 183 ? 15.614 -14.617 -8.857 1.00 97.56 183 ALA A CA 1
ATOM 1474 C C . ALA A 1 183 ? 16.048 -14.076 -7.482 1.00 97.56 183 ALA A C 1
ATOM 1476 O O . ALA A 1 183 ? 15.233 -13.970 -6.565 1.00 97.56 183 ALA A O 1
ATOM 1477 N N . PHE A 1 184 ? 17.313 -13.671 -7.360 1.00 97.75 184 PHE A N 1
ATOM 1478 C CA . PHE A 1 184 ? 17.912 -13.157 -6.128 1.00 97.75 184 PHE A CA 1
ATOM 1479 C C . PHE A 1 184 ? 18.247 -11.663 -6.201 1.00 97.75 184 PHE A C 1
ATOM 1481 O O . PHE A 1 184 ? 19.043 -11.188 -5.402 1.00 97.75 184 PHE A O 1
ATOM 1488 N N . ALA A 1 185 ? 17.623 -10.900 -7.108 1.00 97.56 185 ALA A N 1
ATOM 1489 C CA . ALA A 1 185 ? 17.896 -9.464 -7.258 1.00 97.56 185 ALA A CA 1
ATOM 1490 C C . ALA A 1 185 ? 17.700 -8.679 -5.947 1.00 97.56 185 ALA A C 1
ATOM 1492 O O . ALA A 1 185 ? 18.447 -7.753 -5.655 1.00 97.56 185 ALA A O 1
ATOM 1493 N N . HIS A 1 186 ? 16.754 -9.112 -5.105 1.00 97.88 186 HIS A N 1
ATOM 1494 C CA . HIS A 1 186 ? 16.522 -8.546 -3.774 1.00 97.88 186 HIS A CA 1
ATOM 1495 C C . HIS A 1 186 ? 17.687 -8.727 -2.780 1.00 97.88 186 HIS A C 1
ATOM 1497 O O . HIS A 1 186 ? 17.681 -8.089 -1.733 1.00 97.88 186 HIS A O 1
ATOM 1503 N N . ARG A 1 187 ? 18.650 -9.609 -3.083 1.00 97.56 187 ARG A N 1
ATOM 1504 C CA . ARG A 1 187 ? 19.863 -9.878 -2.289 1.00 97.56 187 ARG A CA 1
ATOM 1505 C C . ARG A 1 187 ? 21.122 -9.249 -2.882 1.00 97.56 187 ARG A C 1
ATOM 1507 O O . ARG A 1 187 ? 22.205 -9.402 -2.316 1.00 97.56 187 ARG A O 1
ATOM 1514 N N . ASP A 1 188 ? 20.992 -8.538 -3.994 1.00 97.25 188 ASP A N 1
ATOM 1515 C CA . ASP A 1 188 ? 22.093 -7.817 -4.612 1.00 97.25 188 ASP A CA 1
ATOM 1516 C C . ASP A 1 188 ? 21.890 -6.305 -4.405 1.00 97.25 188 ASP A C 1
ATOM 1518 O O . ASP A 1 188 ? 20.949 -5.732 -4.966 1.00 97.25 188 ASP A O 1
ATOM 1522 N N . PRO A 1 189 ? 22.752 -5.641 -3.604 1.00 96.88 189 PRO A N 1
ATOM 1523 C CA . PRO A 1 189 ? 22.623 -4.219 -3.300 1.00 96.88 189 PRO A CA 1
ATOM 1524 C C . PRO A 1 189 ? 22.717 -3.323 -4.545 1.00 96.88 189 PRO A C 1
ATOM 1526 O O . PRO A 1 189 ? 22.264 -2.183 -4.502 1.00 96.88 189 PRO A O 1
ATOM 1529 N N . THR A 1 190 ? 23.263 -3.803 -5.667 1.00 96.31 190 THR A N 1
ATOM 1530 C CA . THR A 1 190 ? 23.386 -2.998 -6.895 1.00 96.31 190 THR A CA 1
ATOM 1531 C C . THR A 1 190 ? 22.038 -2.673 -7.549 1.00 96.31 190 THR A C 1
ATOM 1533 O O . THR A 1 190 ? 21.958 -1.734 -8.339 1.00 96.31 190 THR A O 1
ATOM 1536 N N . ASN A 1 191 ? 20.969 -3.386 -7.173 1.00 96.00 191 ASN A N 1
ATOM 1537 C CA . ASN A 1 191 ? 19.608 -3.179 -7.683 1.00 96.00 191 ASN A CA 1
ATOM 1538 C C . ASN A 1 191 ? 18.796 -2.137 -6.891 1.00 96.00 191 ASN A C 1
ATOM 1540 O O . ASN A 1 191 ? 17.604 -1.962 -7.145 1.00 96.00 191 ASN A O 1
ATOM 1544 N N . PHE A 1 192 ? 19.403 -1.471 -5.908 1.00 97.69 192 PHE A N 1
ATOM 1545 C CA . PHE A 1 192 ? 18.711 -0.580 -4.979 1.00 97.69 192 PHE A CA 1
ATOM 1546 C C . PHE A 1 192 ? 19.227 0.855 -5.042 1.00 97.69 192 PHE A C 1
ATOM 1548 O O . PHE A 1 192 ? 20.300 1.139 -5.575 1.00 97.69 192 PHE A O 1
ATOM 1555 N N . ASP A 1 193 ? 18.448 1.773 -4.472 1.00 96.38 193 ASP A N 1
ATOM 1556 C CA . ASP A 1 193 ? 18.866 3.162 -4.331 1.00 96.38 193 ASP A CA 1
ATOM 1557 C C . ASP A 1 193 ? 20.121 3.273 -3.444 1.00 96.38 193 ASP A C 1
ATOM 1559 O O . ASP A 1 193 ? 20.307 2.527 -2.472 1.00 96.38 193 ASP A O 1
ATOM 1563 N N . ALA A 1 194 ? 20.998 4.220 -3.779 1.00 95.50 194 ALA A N 1
ATOM 1564 C CA . ALA A 1 194 ? 22.265 4.402 -3.086 1.00 95.50 194 ALA A CA 1
ATOM 1565 C C . ALA A 1 194 ? 22.062 4.734 -1.600 1.00 95.50 194 ALA A C 1
ATOM 1567 O O . ALA A 1 194 ? 22.831 4.268 -0.761 1.00 95.50 194 ALA A O 1
ATOM 1568 N N . ASP A 1 195 ? 21.013 5.482 -1.246 1.00 94.62 195 ASP A N 1
ATOM 1569 C CA . ASP A 1 195 ? 20.739 5.836 0.151 1.00 94.62 195 ASP A CA 1
ATOM 1570 C C . ASP A 1 195 ? 20.299 4.625 0.990 1.00 94.62 195 ASP A C 1
ATOM 1572 O O . ASP A 1 195 ? 20.518 4.595 2.205 1.00 94.62 195 ASP A O 1
ATOM 1576 N N . PHE A 1 196 ? 19.730 3.592 0.358 1.00 96.44 196 PHE A N 1
ATOM 1577 C CA . PHE A 1 196 ? 19.336 2.359 1.039 1.00 96.44 196 PHE A CA 1
ATOM 1578 C C . PHE A 1 196 ? 20.543 1.476 1.380 1.00 96.44 196 PHE A C 1
ATOM 1580 O O . PHE A 1 196 ? 20.590 0.862 2.449 1.00 96.44 196 PHE A O 1
ATOM 1587 N N . THR A 1 197 ? 21.540 1.444 0.496 1.00 96.56 197 THR A N 1
ATOM 1588 C CA . THR A 1 197 ? 22.723 0.571 0.600 1.00 96.56 197 THR A CA 1
ATOM 1589 C C . THR A 1 197 ? 23.930 1.248 1.237 1.00 96.56 197 THR A C 1
ATOM 1591 O O . THR A 1 197 ? 24.855 0.575 1.691 1.00 96.56 197 THR A O 1
ATOM 1594 N N . LYS A 1 198 ? 23.925 2.580 1.334 1.00 94.38 198 LYS A N 1
ATOM 1595 C CA . LYS A 1 198 ? 25.003 3.342 1.958 1.00 94.38 198 LYS A CA 1
ATOM 1596 C C . LYS A 1 198 ? 25.145 2.990 3.448 1.00 94.38 198 LYS A C 1
ATOM 1598 O O . LYS A 1 198 ? 24.167 3.092 4.197 1.00 94.38 198 LYS A O 1
ATOM 1603 N N . PRO A 1 199 ? 26.356 2.634 3.919 1.00 92.31 199 PRO A N 1
ATOM 1604 C CA . PRO A 1 199 ? 26.591 2.364 5.331 1.00 92.31 199 PRO A CA 1
ATOM 1605 C C . PRO A 1 199 ? 26.338 3.604 6.194 1.00 92.31 199 PRO A C 1
ATOM 1607 O O . PRO A 1 199 ? 26.746 4.715 5.841 1.00 92.31 199 PRO A O 1
ATOM 1610 N N . ARG A 1 200 ? 25.690 3.416 7.348 1.00 89.19 200 ARG A N 1
ATOM 1611 C CA . ARG A 1 200 ? 25.416 4.488 8.313 1.00 89.19 200 ARG A CA 1
ATOM 1612 C C . ARG A 1 200 ? 25.962 4.102 9.677 1.00 89.19 200 ARG A C 1
ATOM 1614 O O . ARG A 1 200 ? 25.696 3.009 10.172 1.00 89.19 200 ARG A O 1
ATOM 1621 N N . SER A 1 201 ? 26.698 5.010 10.307 1.00 84.81 201 SER A N 1
ATOM 1622 C CA . SER A 1 201 ? 27.146 4.815 11.684 1.00 84.81 201 SER A CA 1
ATOM 1623 C C . SER A 1 201 ? 25.996 5.099 12.643 1.00 84.81 201 SER A C 1
ATOM 1625 O O . SER A 1 201 ? 25.457 6.204 12.676 1.00 84.81 201 SER A O 1
ATOM 1627 N N . SER A 1 202 ? 25.631 4.093 13.426 1.00 76.44 202 SER A N 1
ATOM 1628 C CA . SER A 1 202 ? 24.678 4.201 14.524 1.00 76.44 202 SER A CA 1
ATOM 1629 C C . SER A 1 202 ? 25.413 3.987 15.839 1.00 76.44 202 SER A C 1
ATOM 1631 O O . SER A 1 202 ? 26.327 3.169 15.926 1.00 76.44 202 SER A O 1
ATOM 1633 N N . ALA A 1 203 ? 25.024 4.734 16.866 1.00 76.31 203 ALA A N 1
ATOM 1634 C CA . ALA A 1 203 ? 25.561 4.602 18.211 1.00 76.31 203 ALA A CA 1
ATOM 1635 C C . ALA A 1 203 ? 24.418 4.268 19.166 1.00 76.31 203 ALA A C 1
ATOM 1637 O O . ALA A 1 203 ? 23.387 4.943 19.162 1.00 76.31 203 ALA A O 1
ATOM 1638 N N . MET A 1 204 ? 24.595 3.231 19.979 1.00 72.75 204 MET A N 1
ATOM 1639 C CA . MET A 1 204 ? 23.654 2.883 21.036 1.00 72.75 204 MET A CA 1
ATOM 1640 C C . MET A 1 204 ? 24.349 2.999 22.386 1.00 72.75 204 MET A C 1
ATOM 1642 O O . MET A 1 204 ? 25.430 2.446 22.583 1.00 72.75 204 MET A O 1
ATOM 1646 N N . ASN A 1 205 ? 23.710 3.703 23.318 1.00 79.62 205 ASN A N 1
ATOM 1647 C CA . ASN A 1 205 ? 24.158 3.747 24.702 1.00 79.62 205 ASN A CA 1
ATOM 1648 C C . ASN A 1 205 ? 23.623 2.513 25.424 1.00 79.62 205 ASN A C 1
ATOM 1650 O O . ASN A 1 205 ? 22.412 2.305 25.514 1.00 79.62 205 ASN A O 1
ATOM 1654 N N . ALA A 1 206 ? 24.533 1.686 25.913 1.00 72.75 206 ALA A N 1
ATOM 1655 C CA . ALA A 1 206 ? 24.213 0.595 26.803 1.00 72.75 206 ALA A CA 1
ATOM 1656 C C . ALA A 1 206 ? 23.762 1.142 28.174 1.00 72.75 206 ALA A C 1
ATOM 1658 O O . ALA A 1 206 ? 24.132 2.259 28.552 1.00 72.75 206 ALA A O 1
ATOM 1659 N N . PRO A 1 207 ? 22.981 0.364 28.946 1.00 71.69 207 PRO A N 1
ATOM 1660 C CA . PRO A 1 207 ? 22.505 0.772 30.271 1.00 71.69 207 PRO A CA 1
ATOM 1661 C C . PRO A 1 207 ? 23.619 1.106 31.276 1.00 71.69 207 PRO A C 1
ATOM 1663 O O . PRO A 1 207 ? 23.373 1.822 32.240 1.00 71.69 207 PRO A O 1
ATOM 1666 N N . ASP A 1 208 ? 24.835 0.600 31.056 1.00 81.25 208 ASP A N 1
ATOM 1667 C CA . ASP A 1 208 ? 26.019 0.878 31.877 1.00 81.25 208 ASP A CA 1
ATOM 1668 C C . ASP A 1 208 ? 26.785 2.147 31.449 1.00 81.25 208 ASP A C 1
ATOM 1670 O O . ASP A 1 208 ? 27.827 2.466 32.021 1.00 81.25 208 ASP A O 1
ATOM 1674 N N . GLY A 1 209 ? 26.272 2.878 30.453 1.00 78.50 209 GLY A N 1
ATOM 1675 C CA . GLY A 1 209 ? 26.871 4.101 29.927 1.00 78.50 209 GLY A CA 1
ATOM 1676 C C . GLY A 1 209 ? 27.909 3.885 28.824 1.00 78.50 209 GLY A C 1
ATOM 1677 O O . GLY A 1 209 ? 28.443 4.871 28.318 1.00 78.50 209 GLY A O 1
ATOM 1678 N N . THR A 1 210 ? 28.195 2.643 28.409 1.00 81.38 210 THR A N 1
ATOM 1679 C CA . THR A 1 210 ? 29.072 2.402 27.252 1.00 81.38 210 THR A CA 1
ATOM 1680 C C . THR A 1 210 ? 28.360 2.682 25.931 1.00 81.38 210 THR A C 1
ATOM 1682 O O . THR A 1 210 ? 27.231 2.254 25.706 1.00 81.38 210 THR A O 1
ATOM 1685 N N . THR A 1 211 ? 29.024 3.392 25.019 1.00 77.75 211 THR A N 1
ATOM 1686 C CA . THR A 1 211 ? 28.516 3.601 23.660 1.00 77.75 211 THR A CA 1
ATOM 1687 C C . THR A 1 211 ? 29.085 2.538 22.729 1.00 77.75 211 THR A C 1
ATOM 1689 O O . THR A 1 211 ? 30.296 2.459 22.533 1.00 77.75 211 THR A O 1
ATOM 1692 N N . VAL A 1 212 ? 28.206 1.739 22.128 1.00 76.62 212 VAL A N 1
ATOM 1693 C CA . VAL A 1 212 ? 28.562 0.801 21.061 1.00 76.62 212 VAL A CA 1
ATOM 1694 C C . VAL A 1 212 ? 28.211 1.452 19.732 1.00 76.62 212 VAL A C 1
ATOM 1696 O O . VAL A 1 212 ? 27.039 1.733 19.469 1.00 76.62 212 VAL A O 1
ATOM 1699 N N . SER A 1 213 ? 29.221 1.707 18.902 1.00 77.00 213 SER A N 1
ATOM 1700 C CA . SER A 1 213 ? 29.025 2.123 17.517 1.00 77.00 213 SER A CA 1
ATOM 1701 C C . SER A 1 213 ? 29.047 0.912 16.592 1.00 77.00 213 SER A C 1
ATOM 1703 O O . SER A 1 213 ? 29.865 0.007 16.735 1.00 77.00 213 SER A O 1
ATOM 1705 N N . PHE A 1 214 ? 28.140 0.898 15.626 1.00 80.94 214 PHE A N 1
ATOM 1706 C CA . PHE A 1 214 ? 28.137 -0.063 14.533 1.00 80.94 214 PHE A CA 1
ATOM 1707 C C . PHE A 1 214 ? 27.807 0.667 13.237 1.00 80.94 214 PHE A C 1
ATOM 1709 O O . PHE A 1 214 ? 27.110 1.683 13.236 1.00 80.94 214 PHE A O 1
ATOM 1716 N N . THR A 1 215 ? 28.335 0.161 12.132 1.00 86.88 215 THR A N 1
ATOM 1717 C CA . THR A 1 215 ? 28.087 0.710 10.802 1.00 86.88 215 THR A CA 1
ATOM 1718 C C . THR A 1 215 ? 27.275 -0.321 10.031 1.00 86.88 215 THR A C 1
ATOM 1720 O O . THR A 1 215 ? 27.783 -1.399 9.750 1.00 86.88 215 THR A O 1
ATOM 1723 N N . GLU A 1 216 ? 26.009 -0.006 9.753 1.00 90.56 216 GLU A N 1
ATOM 1724 C CA . GLU A 1 216 ? 25.067 -0.866 9.018 1.00 90.56 216 GLU A CA 1
ATOM 1725 C C . GLU A 1 216 ? 24.219 0.034 8.097 1.00 90.56 216 GLU A C 1
ATOM 1727 O O . GLU A 1 216 ? 23.788 1.128 8.480 1.00 90.56 216 GLU A O 1
ATOM 1732 N N . SER A 1 217 ? 24.021 -0.382 6.851 1.00 94.75 217 SER A N 1
ATOM 1733 C CA . SER A 1 217 ? 23.094 0.245 5.901 1.00 94.75 217 SER A CA 1
ATOM 1734 C C . SER A 1 217 ? 21.640 -0.151 6.196 1.00 94.75 217 SER A C 1
ATOM 1736 O O . SER A 1 217 ? 21.368 -1.100 6.932 1.00 94.75 217 SER A O 1
ATOM 1738 N N . HIS A 1 218 ? 20.665 0.564 5.624 1.00 95.06 218 HIS A N 1
ATOM 1739 C CA . HIS A 1 218 ? 19.260 0.141 5.732 1.00 95.06 218 HIS A CA 1
ATOM 1740 C C . HIS A 1 218 ? 19.001 -1.189 5.012 1.00 95.06 218 HIS A C 1
ATOM 1742 O O . HIS A 1 218 ? 18.190 -1.990 5.476 1.00 95.06 218 HIS A O 1
ATOM 1748 N N . TYR A 1 219 ? 19.716 -1.433 3.915 1.00 97.56 219 TYR A N 1
ATOM 1749 C CA . TYR A 1 219 ? 19.699 -2.689 3.182 1.00 97.56 219 TYR A CA 1
ATOM 1750 C C . TYR A 1 219 ? 20.161 -3.869 4.045 1.00 97.56 219 TYR A C 1
ATOM 1752 O O . TYR A 1 219 ? 19.466 -4.878 4.117 1.00 97.56 219 TYR A O 1
ATOM 1760 N N . GLU A 1 220 ? 21.287 -3.743 4.750 1.00 95.94 220 GLU A N 1
ATOM 1761 C CA . GLU A 1 220 ? 21.801 -4.806 5.629 1.00 95.94 220 GLU A CA 1
ATOM 1762 C C . GLU A 1 220 ? 20.856 -5.078 6.808 1.00 95.94 220 GLU A C 1
ATOM 1764 O O . GLU A 1 220 ? 20.566 -6.238 7.114 1.00 95.94 220 GLU A O 1
ATOM 1769 N N . GLU A 1 221 ? 20.293 -4.025 7.411 1.00 95.25 221 GLU A N 1
ATOM 1770 C CA . GLU A 1 221 ? 19.262 -4.150 8.447 1.00 95.25 221 GLU A CA 1
ATOM 1771 C C . GLU A 1 221 ? 18.031 -4.907 7.917 1.00 95.25 221 GLU A C 1
ATOM 1773 O O . GLU A 1 221 ? 17.515 -5.828 8.563 1.00 95.25 221 GLU A O 1
ATOM 1778 N N . TRP A 1 222 ? 17.568 -4.540 6.720 1.00 97.88 222 TRP A N 1
ATOM 1779 C CA . TRP A 1 222 ? 16.439 -5.180 6.057 1.00 97.88 222 TRP A CA 1
ATOM 1780 C C . TRP A 1 222 ? 16.727 -6.647 5.717 1.00 97.88 222 TRP A C 1
ATOM 1782 O O . TRP A 1 222 ? 15.904 -7.510 6.031 1.00 97.88 222 TRP A O 1
ATOM 1792 N N . LEU A 1 223 ? 17.899 -6.948 5.152 1.00 97.56 223 LEU A N 1
ATOM 1793 C CA . LEU A 1 223 ? 18.317 -8.299 4.780 1.00 97.56 223 LEU A CA 1
ATOM 1794 C C . LEU A 1 223 ? 18.436 -9.193 6.019 1.00 97.56 223 LEU A C 1
ATOM 1796 O O . LEU A 1 223 ? 17.990 -10.340 6.018 1.00 97.56 223 LEU A O 1
ATOM 1800 N N . ARG A 1 224 ? 18.959 -8.656 7.125 1.00 96.06 224 ARG A N 1
ATOM 1801 C CA . ARG A 1 224 ? 18.994 -9.340 8.422 1.00 96.06 224 ARG A CA 1
ATOM 1802 C C . ARG A 1 224 ? 17.590 -9.668 8.929 1.00 96.06 224 ARG A C 1
ATOM 1804 O O . ARG A 1 224 ? 17.375 -10.751 9.476 1.00 96.06 224 ARG A O 1
ATOM 1811 N N . ASP A 1 225 ? 16.627 -8.769 8.759 1.00 96.50 225 ASP A N 1
ATOM 1812 C CA . ASP A 1 225 ? 15.234 -9.028 9.128 1.00 96.50 225 ASP A CA 1
ATOM 1813 C C . ASP A 1 225 ? 14.527 -10.004 8.182 1.00 96.50 225 ASP A C 1
ATOM 1815 O O . ASP A 1 225 ? 13.697 -10.786 8.653 1.00 96.50 225 ASP A O 1
ATOM 1819 N N . LEU A 1 226 ? 14.855 -10.004 6.887 1.00 97.19 226 LEU A N 1
ATOM 1820 C CA . LEU A 1 226 ? 14.398 -11.020 5.938 1.00 97.19 226 LEU A CA 1
ATOM 1821 C C . LEU A 1 226 ? 14.926 -12.400 6.337 1.00 97.19 226 LEU A C 1
ATOM 1823 O O . LEU A 1 226 ? 14.133 -13.314 6.539 1.00 97.19 226 LEU A O 1
ATOM 1827 N N . ASN A 1 227 ? 16.233 -12.532 6.563 1.00 95.88 227 ASN A N 1
ATOM 1828 C CA . ASN A 1 227 ? 16.856 -13.799 6.948 1.00 95.88 227 ASN A CA 1
ATOM 1829 C C . ASN A 1 227 ? 16.251 -14.361 8.246 1.00 95.88 227 ASN A C 1
ATOM 1831 O O . ASN A 1 227 ? 15.980 -15.554 8.345 1.00 95.88 227 ASN A O 1
ATOM 1835 N N . LYS A 1 228 ? 15.947 -13.516 9.246 1.00 95.88 228 LYS A N 1
ATOM 1836 C CA . LYS A 1 228 ? 15.211 -13.960 10.449 1.00 95.88 228 LYS A CA 1
ATOM 1837 C C . LYS A 1 228 ? 13.819 -14.501 10.113 1.00 95.88 228 LYS A C 1
ATOM 1839 O O . LYS A 1 228 ? 13.371 -15.454 10.749 1.00 95.88 228 LYS A O 1
ATOM 1844 N N . GLN A 1 229 ? 13.114 -13.861 9.182 1.00 95.62 229 GLN A N 1
ATOM 1845 C CA . GLN A 1 229 ? 11.758 -14.237 8.780 1.00 95.62 229 GLN A CA 1
ATOM 1846 C C . GLN A 1 229 ? 11.729 -15.520 7.959 1.00 95.62 229 GLN A C 1
ATOM 1848 O O . GLN A 1 229 ? 10.888 -16.376 8.220 1.00 95.62 229 GLN A O 1
ATOM 1853 N N . GLU A 1 230 ? 12.683 -15.690 7.052 1.00 94.06 230 GLU A N 1
ATOM 1854 C CA . GLU A 1 230 ? 12.902 -16.950 6.359 1.00 94.06 230 GLU A CA 1
ATOM 1855 C C . GLU A 1 230 ? 13.227 -18.047 7.373 1.00 94.06 230 GLU A C 1
ATOM 1857 O O . GLU A 1 230 ? 12.530 -19.060 7.420 1.00 94.06 230 GLU A O 1
ATOM 1862 N N . ASN A 1 231 ? 14.235 -17.860 8.232 1.00 91.88 231 ASN A N 1
ATOM 1863 C CA . ASN A 1 231 ? 14.708 -18.888 9.170 1.00 91.88 231 ASN A CA 1
ATOM 1864 C C . ASN A 1 231 ? 13.628 -19.366 10.146 1.00 91.88 231 ASN A C 1
ATOM 1866 O O . ASN A 1 231 ? 13.557 -20.552 10.456 1.00 91.88 231 ASN A O 1
ATOM 1870 N N . ARG A 1 232 ? 12.760 -18.464 10.618 1.00 92.56 232 ARG A N 1
ATOM 1871 C CA . ARG A 1 232 ? 11.647 -18.839 11.505 1.00 92.56 232 ARG A CA 1
ATOM 1872 C C . ARG A 1 232 ? 10.471 -19.481 10.766 1.00 92.56 232 ARG A C 1
ATOM 1874 O O . ARG A 1 232 ? 9.635 -20.094 11.426 1.00 92.56 232 ARG A O 1
ATOM 1881 N N . SER A 1 233 ? 10.366 -19.306 9.446 1.00 90.62 233 SER A N 1
ATOM 1882 C CA . SER A 1 233 ? 9.215 -19.777 8.676 1.00 90.62 233 SER A CA 1
ATOM 1883 C C . SER A 1 233 ? 9.124 -21.302 8.708 1.00 90.62 233 SER A C 1
ATOM 1885 O O . SER A 1 233 ? 10.100 -21.996 8.424 1.00 90.62 233 SER A O 1
ATOM 1887 N N . GLN A 1 234 ? 7.938 -21.796 9.067 1.00 90.00 234 GLN A N 1
ATOM 1888 C CA . GLN A 1 234 ? 7.586 -23.221 9.105 1.00 90.00 234 GLN A CA 1
ATOM 1889 C C . GLN A 1 234 ? 6.631 -23.603 7.965 1.00 90.00 234 GLN A C 1
ATOM 1891 O O . GLN A 1 234 ? 6.035 -24.677 7.982 1.00 90.00 234 GLN A O 1
ATOM 1896 N N . GLU A 1 235 ? 6.458 -22.714 6.986 1.00 91.69 235 GLU A N 1
ATOM 1897 C CA . GLU A 1 235 ? 5.595 -22.960 5.838 1.00 91.69 235 GLU A CA 1
ATOM 1898 C C . GLU A 1 235 ? 6.101 -24.150 5.015 1.00 91.69 235 GLU A C 1
ATOM 1900 O O . GLU A 1 235 ? 7.300 -24.284 4.745 1.00 91.69 235 GLU A O 1
ATOM 1905 N N . ALA A 1 236 ? 5.179 -25.007 4.571 1.00 93.12 236 ALA A N 1
ATOM 1906 C CA . ALA A 1 236 ? 5.526 -26.247 3.877 1.00 93.12 236 ALA A CA 1
ATOM 1907 C C . ALA A 1 236 ? 6.337 -25.995 2.594 1.00 93.12 236 ALA A C 1
ATOM 1909 O O . ALA A 1 236 ? 7.275 -26.737 2.294 1.00 93.12 236 ALA A O 1
ATOM 1910 N N . PHE A 1 237 ? 6.021 -24.922 1.859 1.00 92.94 237 PHE A N 1
ATOM 1911 C CA . PHE A 1 237 ? 6.757 -24.559 0.647 1.00 92.94 237 PHE A CA 1
ATOM 1912 C C . PHE A 1 237 ? 8.200 -24.131 0.951 1.00 92.94 237 PHE A C 1
ATOM 1914 O O . PHE A 1 237 ? 9.092 -24.443 0.167 1.00 92.94 237 PHE A O 1
ATOM 1921 N N . VAL A 1 238 ? 8.448 -23.479 2.094 1.00 92.31 238 VAL A N 1
ATOM 1922 C CA . VAL A 1 238 ? 9.794 -23.065 2.519 1.00 92.31 238 VAL A CA 1
ATOM 1923 C C . VAL A 1 238 ? 10.620 -24.288 2.886 1.00 92.31 238 VAL A C 1
ATOM 1925 O O . VAL A 1 238 ? 11.748 -24.426 2.421 1.00 92.31 238 VAL A O 1
ATOM 1928 N N . ALA A 1 239 ? 10.052 -25.216 3.661 1.00 90.94 239 ALA A N 1
ATOM 1929 C CA . ALA A 1 239 ? 10.723 -26.467 4.008 1.00 90.94 239 ALA A CA 1
ATOM 1930 C C . ALA A 1 239 ? 11.066 -27.297 2.756 1.00 90.94 239 ALA A C 1
ATOM 1932 O O . ALA A 1 239 ? 12.189 -27.788 2.620 1.00 90.94 239 ALA A O 1
ATOM 1933 N N . HIS A 1 240 ? 10.125 -27.402 1.811 1.00 91.62 240 HIS A N 1
ATOM 1934 C CA . HIS A 1 240 ? 10.358 -28.073 0.533 1.00 91.62 240 HIS A CA 1
ATOM 1935 C C . HIS A 1 240 ? 11.454 -27.383 -0.290 1.00 91.62 240 HIS A C 1
ATOM 1937 O O . HIS A 1 240 ? 12.351 -28.054 -0.801 1.00 91.62 240 HIS A O 1
ATOM 1943 N N . PHE A 1 241 ? 11.404 -26.051 -0.398 1.00 94.38 241 PHE A N 1
ATOM 1944 C CA . PHE A 1 241 ? 12.390 -25.274 -1.143 1.00 94.38 241 PHE A CA 1
ATOM 1945 C C . PHE A 1 241 ? 13.795 -25.467 -0.567 1.00 94.38 241 PHE A C 1
ATOM 1947 O O . PHE A 1 241 ? 14.703 -25.838 -1.309 1.00 94.38 241 PHE A O 1
ATOM 1954 N N . ARG A 1 242 ? 13.949 -25.323 0.756 1.00 92.25 242 ARG A N 1
ATOM 1955 C CA . ARG A 1 242 ? 15.217 -25.529 1.470 1.00 92.25 242 ARG A CA 1
ATOM 1956 C C . ARG A 1 242 ? 15.848 -26.874 1.183 1.00 92.25 242 ARG A C 1
ATOM 1958 O O . ARG A 1 242 ? 17.021 -26.951 0.830 1.00 92.25 242 ARG A O 1
ATOM 1965 N N . SER A 1 243 ? 15.045 -27.931 1.280 1.00 92.69 243 SER A N 1
ATOM 1966 C CA . SER A 1 243 ? 15.513 -29.293 1.042 1.00 92.69 243 SER A CA 1
ATOM 1967 C C . SER A 1 243 ? 15.986 -29.527 -0.394 1.00 92.69 243 SER A C 1
ATOM 1969 O O . SER A 1 243 ? 16.777 -30.443 -0.610 1.00 92.69 243 SER A O 1
ATOM 1971 N N . LYS A 1 244 ? 15.468 -28.777 -1.373 1.00 95.25 244 LYS A N 1
ATOM 1972 C CA . LYS A 1 244 ? 15.717 -29.026 -2.798 1.00 95.25 244 LYS A CA 1
ATOM 1973 C C . LYS A 1 244 ? 16.730 -28.065 -3.421 1.00 95.25 244 LYS A C 1
ATOM 1975 O O . LYS A 1 244 ? 17.501 -28.491 -4.276 1.00 95.25 244 LYS A O 1
ATOM 1980 N N . TYR A 1 245 ? 16.706 -26.793 -3.031 1.00 92.69 245 TYR A N 1
ATOM 1981 C CA . TYR A 1 245 ? 17.420 -25.713 -3.719 1.00 92.69 245 TYR A CA 1
ATOM 1982 C C . TYR A 1 245 ? 18.365 -24.908 -2.814 1.00 92.69 245 TYR A C 1
ATOM 1984 O O . TYR A 1 245 ? 19.218 -24.200 -3.339 1.00 92.69 245 TYR A O 1
ATOM 1992 N N . GLY A 1 246 ? 18.257 -25.032 -1.486 1.00 90.62 246 GLY A N 1
ATOM 1993 C CA . GLY A 1 246 ? 19.077 -24.294 -0.519 1.00 90.62 246 GLY A CA 1
ATOM 1994 C C . GLY A 1 246 ? 18.293 -23.261 0.296 1.00 90.62 246 GLY A C 1
ATOM 1995 O O . GLY A 1 246 ? 17.079 -23.137 0.169 1.00 90.62 246 GLY A O 1
ATOM 1996 N N . GLU A 1 247 ? 18.996 -22.545 1.174 1.00 88.56 247 GLU A N 1
ATOM 1997 C CA . GLU A 1 247 ? 18.377 -21.713 2.219 1.00 88.56 247 GLU A CA 1
ATOM 1998 C C . GLU A 1 247 ? 17.681 -20.450 1.702 1.00 88.56 247 GLU A C 1
ATOM 2000 O O . GLU A 1 247 ? 16.646 -20.055 2.238 1.00 88.56 247 GLU A O 1
ATOM 2005 N N . GLU A 1 248 ? 18.244 -19.810 0.678 1.00 93.62 248 GLU A N 1
ATOM 2006 C CA . GLU A 1 248 ? 17.796 -18.496 0.222 1.00 93.62 248 GLU A CA 1
ATOM 2007 C C . GLU A 1 248 ? 16.618 -18.617 -0.742 1.00 93.62 248 GLU A C 1
ATOM 2009 O O . GLU A 1 248 ? 16.711 -19.260 -1.789 1.00 93.62 248 GLU A O 1
ATOM 2014 N N . LEU A 1 249 ? 15.502 -17.968 -0.407 1.00 96.38 249 LEU A N 1
ATOM 2015 C CA . LEU A 1 249 ? 14.323 -17.967 -1.264 1.00 96.38 249 LEU A CA 1
ATOM 2016 C C . LEU A 1 249 ? 14.499 -16.983 -2.433 1.00 96.38 249 LEU A C 1
ATOM 2018 O O . LEU A 1 249 ? 15.017 -15.882 -2.237 1.00 96.38 249 LEU A O 1
ATOM 2022 N N . PRO A 1 250 ? 14.029 -17.314 -3.650 1.00 97.38 250 PRO A N 1
ATOM 2023 C CA . PRO A 1 250 ? 13.910 -16.340 -4.726 1.00 97.38 250 PRO A CA 1
ATOM 2024 C C . PRO A 1 250 ? 12.844 -15.298 -4.369 1.00 97.38 250 PRO A C 1
ATOM 2026 O O . PRO A 1 250 ? 11.935 -15.571 -3.585 1.00 97.38 250 PRO A O 1
ATOM 2029 N N . VAL A 1 251 ? 12.904 -14.111 -4.970 1.00 98.00 251 VAL A N 1
ATOM 2030 C CA . VAL A 1 251 ? 12.116 -12.942 -4.538 1.00 98.00 251 VAL A CA 1
ATOM 2031 C C . VAL A 1 251 ? 10.595 -13.174 -4.510 1.00 98.00 251 VAL A C 1
ATOM 2033 O O . VAL A 1 251 ? 9.915 -12.709 -3.594 1.00 98.00 251 VAL A O 1
ATOM 2036 N N . TRP A 1 252 ? 10.046 -13.946 -5.452 1.00 96.19 252 TRP A N 1
ATOM 2037 C CA . TRP A 1 252 ? 8.614 -14.281 -5.498 1.00 96.19 252 TRP A CA 1
ATOM 2038 C C . TRP A 1 252 ? 8.174 -15.254 -4.395 1.00 96.19 252 TRP A C 1
ATOM 2040 O O . TRP A 1 252 ? 6.995 -15.321 -4.086 1.00 96.19 252 TRP A O 1
ATOM 2050 N N . ALA A 1 253 ? 9.102 -16.002 -3.794 1.00 96.81 253 ALA A N 1
ATOM 2051 C CA . ALA A 1 253 ? 8.838 -16.825 -2.615 1.00 96.81 253 ALA A CA 1
ATOM 2052 C C . ALA A 1 253 ? 9.189 -16.073 -1.320 1.00 96.81 253 ALA A C 1
ATOM 2054 O O . ALA A 1 253 ? 8.496 -16.201 -0.313 1.00 96.81 253 ALA A O 1
ATOM 2055 N N . ALA A 1 254 ? 10.242 -15.250 -1.347 1.00 97.38 254 ALA A N 1
ATOM 2056 C CA . ALA A 1 254 ? 10.658 -14.427 -0.218 1.00 97.38 254 ALA A CA 1
ATOM 2057 C C . ALA A 1 254 ? 9.563 -13.418 0.177 1.00 97.38 254 ALA A C 1
ATOM 2059 O O . ALA A 1 254 ? 9.292 -13.213 1.357 1.00 97.38 254 ALA A O 1
ATOM 2060 N N . THR A 1 255 ? 8.877 -12.819 -0.799 1.00 97.12 255 THR A N 1
ATOM 2061 C CA . THR A 1 255 ? 7.767 -11.879 -0.548 1.00 97.12 255 THR A CA 1
ATOM 2062 C C . THR A 1 255 ? 6.580 -12.506 0.193 1.00 97.12 255 THR A C 1
ATOM 2064 O O . THR A 1 255 ? 5.891 -11.791 0.920 1.00 97.12 255 THR A O 1
ATOM 2067 N N . GLU A 1 256 ? 6.389 -13.828 0.114 1.00 95.88 256 GLU A N 1
ATOM 2068 C CA . GLU A 1 256 ? 5.342 -14.542 0.859 1.00 95.88 256 GLU A CA 1
ATOM 2069 C C . GLU A 1 256 ? 5.664 -14.680 2.354 1.00 95.88 256 GLU A C 1
ATOM 2071 O O . GLU A 1 256 ? 4.773 -14.586 3.199 1.00 95.88 256 GLU A O 1
ATOM 2076 N N . VAL A 1 257 ? 6.946 -14.823 2.708 1.00 95.88 257 VAL A N 1
ATOM 2077 C CA . VAL A 1 257 ? 7.383 -14.931 4.114 1.00 95.88 257 VAL A CA 1
ATOM 2078 C C . VAL A 1 257 ? 7.603 -13.578 4.793 1.00 95.88 257 VAL A C 1
ATOM 2080 O O . VAL A 1 257 ? 7.652 -13.499 6.026 1.00 95.88 257 VAL A O 1
ATOM 2083 N N . MET A 1 258 ? 7.750 -12.507 4.012 1.00 97.06 258 MET A N 1
ATOM 2084 C CA . MET A 1 258 ? 7.912 -11.153 4.532 1.00 97.06 258 MET A CA 1
ATOM 2085 C C . MET A 1 258 ? 6.646 -10.683 5.259 1.00 97.06 258 MET A C 1
ATOM 2087 O O . MET A 1 258 ? 5.518 -10.877 4.816 1.00 97.06 258 MET A O 1
ATOM 2091 N N . SER A 1 259 ? 6.824 -9.978 6.375 1.00 96.75 259 SER A N 1
ATOM 2092 C CA . SER A 1 259 ? 5.761 -9.154 6.952 1.00 96.75 259 SER A CA 1
ATOM 2093 C C . SER A 1 259 ? 5.468 -7.953 6.051 1.00 96.75 259 SER A C 1
ATOM 2095 O O . SER A 1 259 ? 6.370 -7.469 5.362 1.00 96.75 259 SER A O 1
ATOM 2097 N N . PHE A 1 260 ? 4.261 -7.382 6.134 1.00 97.81 260 PHE A N 1
ATOM 2098 C CA . PHE A 1 260 ? 3.911 -6.201 5.338 1.00 97.81 260 PHE A CA 1
ATOM 2099 C C . PHE A 1 260 ? 4.925 -5.055 5.481 1.00 97.81 260 PHE A C 1
ATOM 2101 O O . PHE A 1 260 ? 5.353 -4.451 4.502 1.00 97.81 260 PHE A O 1
ATOM 2108 N N . GLY A 1 261 ? 5.387 -4.794 6.709 1.00 97.62 261 GLY A N 1
ATOM 2109 C CA . GLY A 1 261 ? 6.403 -3.772 6.969 1.00 97.62 261 GLY A CA 1
ATOM 2110 C C . GLY A 1 261 ? 7.758 -4.074 6.323 1.00 97.62 261 GLY A C 1
ATOM 2111 O O . GLY A 1 261 ? 8.475 -3.151 5.952 1.00 97.62 261 GLY A O 1
ATOM 2112 N N . THR A 1 262 ? 8.115 -5.349 6.156 1.00 98.12 262 THR A N 1
ATOM 2113 C CA . THR A 1 262 ? 9.344 -5.755 5.456 1.00 98.12 262 THR A CA 1
ATOM 2114 C C . THR A 1 262 ? 9.238 -5.526 3.952 1.00 98.12 262 THR A C 1
ATOM 2116 O O . THR A 1 262 ? 10.202 -5.042 3.367 1.00 98.12 262 THR A O 1
ATOM 2119 N N . VAL A 1 263 ? 8.074 -5.782 3.349 1.00 98.44 263 VAL A N 1
ATOM 2120 C CA . VAL A 1 263 ? 7.827 -5.499 1.924 1.00 98.44 263 VAL A CA 1
ATOM 2121 C C . VAL A 1 263 ? 7.793 -3.991 1.661 1.00 98.44 263 VAL A C 1
ATOM 2123 O O . VAL A 1 263 ? 8.374 -3.532 0.686 1.00 98.44 263 VAL A O 1
ATOM 2126 N N . ILE A 1 264 ? 7.190 -3.195 2.555 1.00 98.50 264 ILE A N 1
ATOM 2127 C CA . ILE A 1 264 ? 7.212 -1.725 2.440 1.00 98.50 264 ILE A CA 1
ATOM 2128 C C . ILE A 1 264 ? 8.649 -1.193 2.503 1.00 98.50 264 ILE A C 1
ATOM 2130 O O . ILE A 1 264 ? 9.023 -0.388 1.661 1.00 98.50 264 ILE A O 1
ATOM 2134 N N . ARG A 1 265 ? 9.478 -1.679 3.440 1.00 98.25 265 ARG A N 1
ATOM 2135 C CA . ARG A 1 265 ? 10.900 -1.290 3.497 1.00 98.25 265 ARG A CA 1
ATOM 2136 C C . ARG A 1 265 ? 11.677 -1.705 2.246 1.00 98.25 265 ARG A C 1
ATOM 2138 O O . ARG A 1 265 ? 12.535 -0.950 1.813 1.00 98.25 265 ARG A O 1
ATOM 2145 N N . LEU A 1 266 ? 11.374 -2.876 1.676 1.00 98.50 266 LEU A N 1
ATOM 2146 C CA . LEU A 1 266 ? 11.956 -3.304 0.402 1.00 98.50 266 LEU A CA 1
ATOM 2147 C C . LEU A 1 266 ? 11.595 -2.313 -0.711 1.00 98.50 266 LEU A C 1
ATOM 2149 O O . LEU A 1 266 ? 12.482 -1.849 -1.416 1.00 98.50 266 LEU A O 1
ATOM 2153 N N . TYR A 1 267 ? 10.313 -1.953 -0.824 1.00 98.56 267 TYR A N 1
ATOM 2154 C CA . TYR A 1 267 ? 9.834 -0.951 -1.776 1.00 98.56 267 TYR A CA 1
ATOM 2155 C C . TYR A 1 267 ? 10.497 0.419 -1.577 1.00 98.56 267 TYR A C 1
ATOM 2157 O O . TYR A 1 267 ? 10.940 1.020 -2.550 1.00 98.56 267 TYR A O 1
ATOM 2165 N N . ASP A 1 268 ? 10.606 0.906 -0.338 1.00 97.81 268 ASP A N 1
ATOM 2166 C CA . ASP A 1 268 ? 11.236 2.200 -0.046 1.00 97.81 268 ASP A CA 1
ATOM 2167 C C . ASP A 1 268 ? 12.731 2.223 -0.426 1.00 97.81 268 ASP A C 1
ATOM 2169 O O . ASP A 1 268 ? 13.261 3.295 -0.715 1.00 97.81 268 ASP A O 1
ATOM 2173 N N . GLY A 1 269 ? 13.390 1.057 -0.455 1.00 97.69 269 GLY A N 1
ATOM 2174 C CA . GLY A 1 269 ? 14.783 0.897 -0.873 1.00 97.69 269 GLY A CA 1
ATOM 2175 C C . GLY A 1 269 ? 15.008 0.752 -2.382 1.00 97.69 269 GLY A C 1
ATOM 2176 O O . GLY A 1 269 ? 16.148 0.874 -2.834 1.00 97.69 269 GLY A O 1
ATOM 2177 N N . LEU A 1 270 ? 13.958 0.484 -3.168 1.00 97.56 270 LEU A N 1
ATOM 2178 C CA . LEU A 1 270 ? 14.048 0.373 -4.629 1.00 97.56 270 LEU A CA 1
ATOM 2179 C C . LEU A 1 270 ? 14.488 1.694 -5.271 1.00 97.56 270 LEU A C 1
ATOM 2181 O O . LEU A 1 270 ? 14.307 2.775 -4.706 1.00 97.56 270 LEU A O 1
ATOM 2185 N N . THR A 1 271 ? 14.997 1.613 -6.502 1.00 93.12 271 THR A N 1
ATOM 2186 C CA . THR A 1 271 ? 15.329 2.809 -7.283 1.00 93.12 271 THR A CA 1
ATOM 2187 C C . THR A 1 271 ? 14.099 3.703 -7.479 1.00 93.12 271 THR A C 1
ATOM 2189 O O . THR A 1 271 ? 12.958 3.236 -7.531 1.00 93.12 271 THR A O 1
ATOM 2192 N N . GLN A 1 272 ? 14.312 5.009 -7.661 1.00 88.94 272 GLN A N 1
ATOM 2193 C CA . GLN A 1 272 ? 13.212 5.948 -7.930 1.00 88.94 272 GLN A CA 1
ATOM 2194 C C . GLN A 1 272 ? 12.374 5.541 -9.153 1.00 88.94 272 GLN A C 1
ATOM 2196 O O . GLN A 1 272 ? 11.157 5.722 -9.165 1.00 88.94 272 GLN A O 1
ATOM 2201 N N . ARG A 1 273 ? 13.011 4.966 -10.180 1.00 85.00 273 ARG A N 1
ATOM 2202 C CA . ARG A 1 273 ? 12.334 4.454 -11.379 1.00 85.00 273 ARG A CA 1
ATOM 2203 C C . ARG A 1 273 ? 11.372 3.315 -11.030 1.00 85.00 273 ARG A C 1
ATOM 2205 O O . ARG A 1 273 ? 10.217 3.332 -11.457 1.00 85.00 273 ARG A O 1
ATOM 2212 N N . ASP A 1 274 ? 11.828 2.354 -10.238 1.00 89.06 274 ASP A N 1
ATOM 2213 C CA . ASP A 1 274 ? 11.026 1.186 -9.869 1.00 89.06 274 ASP A CA 1
ATOM 2214 C C . ASP A 1 274 ? 9.888 1.563 -8.919 1.00 89.06 274 ASP A C 1
ATOM 2216 O O . ASP A 1 274 ? 8.761 1.090 -9.072 1.00 89.06 274 ASP A O 1
ATOM 2220 N N . ARG A 1 275 ? 10.144 2.494 -7.992 1.00 93.12 275 ARG A N 1
ATOM 2221 C CA . ARG A 1 275 ? 9.116 3.027 -7.088 1.00 93.12 275 ARG A CA 1
ATOM 2222 C C . ARG A 1 275 ? 8.001 3.738 -7.851 1.00 93.12 275 ARG A C 1
ATOM 2224 O O . ARG A 1 275 ? 6.831 3.440 -7.617 1.00 93.12 275 ARG A O 1
ATOM 2231 N N . ARG A 1 276 ? 8.351 4.599 -8.818 1.00 88.69 276 ARG A N 1
ATOM 2232 C CA . ARG A 1 276 ? 7.381 5.228 -9.737 1.00 88.69 276 ARG A CA 1
ATOM 2233 C C . ARG A 1 276 ? 6.575 4.189 -10.499 1.00 88.69 276 ARG A C 1
ATOM 2235 O O . ARG A 1 276 ? 5.359 4.307 -10.583 1.00 88.69 276 ARG A O 1
ATOM 2242 N N . THR A 1 277 ? 7.243 3.162 -11.017 1.00 85.31 277 THR A N 1
ATOM 2243 C CA . THR A 1 277 ? 6.590 2.092 -11.780 1.00 85.31 277 THR A CA 1
ATOM 2244 C C . THR A 1 277 ? 5.535 1.381 -10.935 1.00 85.31 277 THR A C 1
ATOM 2246 O O . THR A 1 277 ? 4.400 1.215 -11.377 1.00 85.31 277 THR A O 1
ATOM 2249 N N . ILE A 1 278 ? 5.872 1.009 -9.698 1.00 91.44 278 ILE A N 1
ATOM 2250 C CA . ILE A 1 278 ? 4.929 0.343 -8.794 1.00 91.44 278 ILE A CA 1
ATOM 2251 C C . ILE A 1 278 ? 3.788 1.288 -8.401 1.00 91.44 278 ILE A C 1
ATOM 2253 O O . ILE A 1 278 ? 2.634 0.887 -8.506 1.00 91.44 278 ILE A O 1
ATOM 2257 N N . ALA A 1 279 ? 4.066 2.531 -7.993 1.00 93.44 279 ALA A N 1
ATOM 2258 C CA . ALA A 1 279 ? 3.020 3.493 -7.627 1.00 93.44 279 ALA A CA 1
ATOM 2259 C C . ALA A 1 279 ? 2.031 3.737 -8.786 1.00 93.44 279 ALA A C 1
ATOM 2261 O O . ALA A 1 279 ? 0.814 3.705 -8.587 1.00 93.44 279 ALA A O 1
ATOM 2262 N N . ALA A 1 280 ? 2.545 3.860 -10.013 1.00 87.62 280 ALA A N 1
ATOM 2263 C CA . ALA A 1 280 ? 1.729 4.014 -11.211 1.00 87.62 280 ALA A CA 1
ATOM 2264 C C . ALA A 1 280 ? 0.837 2.792 -11.481 1.00 87.62 280 ALA A C 1
ATOM 2266 O O . ALA A 1 280 ? -0.313 2.960 -11.866 1.00 87.62 280 ALA A O 1
ATOM 2267 N N . GLN A 1 281 ? 1.288 1.563 -11.204 1.00 88.19 281 GLN A N 1
ATOM 2268 C CA . GLN A 1 281 ? 0.444 0.364 -11.349 1.00 88.19 281 GLN A CA 1
ATOM 2269 C C . GLN A 1 281 ? -0.803 0.372 -10.445 1.00 88.19 281 GLN A C 1
ATOM 2271 O O . GLN A 1 281 ? -1.766 -0.341 -10.744 1.00 88.19 281 GLN A O 1
ATOM 2276 N N . PHE A 1 282 ? -0.799 1.174 -9.376 1.00 92.50 282 PHE A N 1
ATOM 2277 C CA . PHE A 1 282 ? -1.944 1.417 -8.492 1.00 92.50 282 PHE A CA 1
ATOM 2278 C C . PHE A 1 282 ? -2.711 2.711 -8.821 1.00 92.50 282 PHE A C 1
ATOM 2280 O O . PHE A 1 282 ? -3.584 3.105 -8.050 1.00 92.50 282 PHE A O 1
ATOM 2287 N N . ASP A 1 283 ? -2.405 3.359 -9.948 1.00 90.81 283 ASP A N 1
ATOM 2288 C CA . ASP A 1 283 ? -2.899 4.680 -10.361 1.00 90.81 283 ASP A CA 1
ATOM 2289 C C . ASP A 1 283 ? -2.616 5.796 -9.337 1.00 90.81 283 ASP A C 1
ATOM 2291 O O . ASP A 1 283 ? -3.326 6.802 -9.293 1.00 90.81 283 ASP A O 1
ATOM 2295 N N . VAL A 1 284 ? -1.578 5.639 -8.509 1.00 93.06 284 VAL A N 1
ATOM 2296 C CA . VAL A 1 284 ? -1.129 6.691 -7.590 1.00 93.06 284 VAL A CA 1
ATOM 2297 C C . VAL A 1 284 ? -0.114 7.546 -8.330 1.00 93.06 284 VAL A C 1
ATOM 2299 O O . VAL A 1 284 ? 1.056 7.182 -8.418 1.00 93.06 284 VAL A O 1
ATOM 2302 N N . LEU A 1 285 ? -0.597 8.633 -8.931 1.00 86.62 285 LEU A N 1
ATOM 2303 C CA . LEU A 1 285 ? 0.133 9.476 -9.883 1.00 86.62 285 LEU A CA 1
ATOM 2304 C C . LEU A 1 285 ? 0.376 10.882 -9.316 1.00 86.62 285 LEU A C 1
ATOM 2306 O O . LEU A 1 285 ? -0.422 11.364 -8.511 1.00 86.62 285 LEU A O 1
ATOM 2310 N N . ASP A 1 286 ? 1.463 11.526 -9.746 1.00 78.81 286 ASP A N 1
ATOM 2311 C CA . ASP A 1 286 ? 1.777 12.935 -9.453 1.00 78.81 286 ASP A CA 1
ATOM 2312 C C . ASP A 1 286 ? 1.229 13.852 -10.578 1.00 78.81 286 ASP A C 1
ATOM 2314 O O . ASP A 1 286 ? 0.651 13.387 -11.565 1.00 78.81 286 ASP A O 1
ATOM 2318 N N . HIS A 1 287 ? 1.366 15.172 -10.426 1.00 62.03 287 HIS A N 1
ATOM 2319 C CA . HIS A 1 287 ? 1.004 16.188 -11.420 1.00 62.03 287 HIS A CA 1
ATOM 2320 C C . HIS A 1 287 ? 1.753 16.019 -12.738 1.00 62.03 287 HIS A C 1
ATOM 2322 O O . HIS A 1 287 ? 1.174 16.182 -13.810 1.00 62.03 287 HIS A O 1
ATOM 2328 N N . VAL A 1 288 ? 3.040 15.685 -12.641 1.00 52.78 288 VAL A N 1
ATOM 2329 C CA . VAL A 1 288 ? 3.754 15.059 -13.745 1.00 52.78 288 VAL A CA 1
ATOM 2330 C C . VAL A 1 288 ? 3.422 13.592 -13.616 1.00 52.78 288 VAL A C 1
ATOM 2332 O O . VAL A 1 288 ? 3.586 13.057 -12.523 1.00 52.78 288 VAL A O 1
ATOM 2335 N N . PRO A 1 289 ? 2.943 12.912 -14.651 1.00 58.88 289 PRO A N 1
ATOM 2336 C CA . PRO A 1 289 ? 2.150 11.731 -14.402 1.00 58.88 289 PRO A CA 1
ATOM 2337 C C . PRO A 1 289 ? 3.130 10.525 -14.453 1.00 58.88 289 PRO A C 1
ATOM 2339 O O . PRO A 1 289 ? 3.195 9.618 -15.264 1.00 58.88 289 PRO A O 1
ATOM 2342 N N . ASP A 1 290 ? 4.055 10.593 -13.521 1.00 69.81 290 ASP A N 1
ATOM 2343 C CA . ASP A 1 290 ? 4.826 9.493 -13.006 1.00 69.81 290 ASP A CA 1
ATOM 2344 C C . ASP A 1 290 ? 4.091 8.985 -11.763 1.00 69.81 290 ASP A C 1
ATOM 2346 O O . ASP A 1 290 ? 3.226 9.664 -11.202 1.00 69.81 290 ASP A O 1
ATOM 2350 N N . GLY A 1 291 ? 4.427 7.780 -11.308 1.00 86.19 291 GLY A N 1
ATOM 2351 C CA . GLY A 1 291 ? 3.923 7.321 -10.020 1.00 86.19 291 GLY A CA 1
ATOM 2352 C C . GLY A 1 291 ? 4.341 8.279 -8.901 1.00 86.19 291 GLY A C 1
ATOM 2353 O O . GLY A 1 291 ? 5.525 8.594 -8.765 1.00 86.19 291 GLY A O 1
ATOM 2354 N N . ASP A 1 292 ? 3.390 8.719 -8.080 1.00 91.62 292 ASP A N 1
ATOM 2355 C CA . ASP A 1 292 ? 3.662 9.563 -6.920 1.00 91.62 292 ASP A CA 1
ATOM 2356 C C . ASP A 1 292 ? 4.224 8.705 -5.787 1.00 91.62 292 ASP A C 1
ATOM 2358 O O . ASP A 1 292 ? 3.513 8.088 -4.986 1.00 91.62 292 ASP A O 1
ATOM 2362 N N . ILE A 1 293 ? 5.551 8.667 -5.740 1.00 92.94 293 ILE A N 1
ATOM 2363 C CA . ILE A 1 293 ? 6.315 7.904 -4.761 1.00 92.94 293 ILE A CA 1
ATOM 2364 C C . ILE A 1 293 ? 5.996 8.359 -3.335 1.00 92.94 293 ILE A C 1
ATOM 2366 O O . ILE A 1 293 ? 5.864 7.519 -2.442 1.00 92.94 293 ILE A O 1
ATOM 2370 N N . ALA A 1 294 ? 5.902 9.673 -3.110 1.00 94.12 294 ALA A N 1
ATOM 2371 C CA . ALA A 1 294 ? 5.727 10.238 -1.779 1.00 94.12 294 ALA A CA 1
ATOM 2372 C C . ALA A 1 294 ? 4.340 9.892 -1.235 1.00 94.12 294 ALA A C 1
ATOM 2374 O O . ALA A 1 294 ? 4.215 9.395 -0.108 1.00 94.12 294 ALA A O 1
ATOM 2375 N N . THR A 1 295 ? 3.312 10.070 -2.063 1.00 95.19 295 THR A N 1
ATOM 2376 C CA . THR A 1 295 ? 1.941 9.738 -1.691 1.00 95.19 295 THR A CA 1
ATOM 2377 C C . THR A 1 295 ? 1.755 8.239 -1.518 1.00 95.19 295 THR A C 1
ATOM 2379 O O . THR A 1 295 ? 1.206 7.811 -0.499 1.00 95.19 295 THR A O 1
ATOM 2382 N N . PHE A 1 296 ? 2.290 7.412 -2.421 1.00 97.44 296 PHE A N 1
ATOM 2383 C CA . PHE A 1 296 ? 2.165 5.963 -2.285 1.00 97.44 296 PHE A CA 1
ATOM 2384 C C . PHE A 1 296 ? 2.898 5.428 -1.044 1.00 97.44 296 PHE A C 1
ATOM 2386 O O . PHE A 1 296 ? 2.310 4.665 -0.276 1.00 97.44 296 PHE A O 1
ATOM 2393 N N . SER A 1 297 ? 4.128 5.884 -0.759 1.00 97.25 297 SER A N 1
ATOM 2394 C CA . SER A 1 297 ? 4.830 5.542 0.494 1.00 97.25 297 SER A CA 1
ATOM 2395 C C . SER A 1 297 ? 4.033 5.996 1.728 1.00 97.25 297 SER A C 1
ATOM 2397 O O . SER A 1 297 ? 3.945 5.256 2.712 1.00 97.25 297 SER A O 1
ATOM 2399 N N . SER A 1 298 ? 3.414 7.182 1.706 1.00 96.88 298 SER A N 1
ATOM 2400 C CA . SER A 1 298 ? 2.539 7.641 2.796 1.00 96.88 298 SER A CA 1
ATOM 2401 C C . SER A 1 298 ? 1.338 6.709 2.995 1.00 96.88 298 SER A C 1
ATOM 2403 O O . SER A 1 298 ? 1.075 6.272 4.120 1.00 96.88 298 SER A O 1
ATOM 2405 N N . TRP A 1 299 ? 0.651 6.333 1.914 1.00 97.94 299 TRP A N 1
ATOM 2406 C CA . TRP A 1 299 ? -0.503 5.437 1.967 1.00 97.94 299 TRP A CA 1
ATOM 2407 C C . TRP A 1 299 ? -0.120 4.047 2.474 1.00 97.94 299 TRP A C 1
ATOM 2409 O O . TRP A 1 299 ? -0.787 3.530 3.366 1.00 97.94 299 TRP A O 1
ATOM 2419 N N . LEU A 1 300 ? 0.989 3.468 2.002 1.00 98.50 300 LEU A N 1
ATOM 2420 C CA . LEU A 1 300 ? 1.515 2.193 2.503 1.00 98.50 300 LEU A CA 1
ATOM 2421 C C . LEU A 1 300 ? 1.773 2.237 4.016 1.00 98.50 300 LEU A C 1
ATOM 2423 O O . LEU A 1 300 ? 1.386 1.326 4.754 1.00 98.50 300 LEU A O 1
ATOM 2427 N N . ASN A 1 301 ? 2.388 3.319 4.502 1.00 97.75 301 ASN A N 1
ATOM 2428 C CA . ASN A 1 301 ? 2.642 3.520 5.927 1.00 97.75 301 ASN A CA 1
ATOM 2429 C C . ASN A 1 301 ? 1.340 3.666 6.736 1.00 97.75 301 ASN A C 1
ATOM 2431 O O . ASN A 1 301 ? 1.225 3.073 7.814 1.00 97.75 301 ASN A O 1
ATOM 2435 N N . HIS A 1 302 ? 0.352 4.397 6.213 1.00 97.56 302 HIS A N 1
ATOM 2436 C CA . HIS A 1 302 ? -0.971 4.519 6.824 1.00 97.56 302 HIS A CA 1
ATOM 2437 C C . HIS A 1 302 ? -1.698 3.168 6.872 1.00 97.56 302 HIS A C 1
ATOM 2439 O O . HIS A 1 302 ? -2.169 2.754 7.929 1.00 97.56 302 HIS A O 1
ATOM 2445 N N . ILE A 1 303 ? -1.725 2.423 5.766 1.00 98.38 303 ILE A N 1
ATOM 2446 C CA . ILE A 1 303 ? -2.349 1.097 5.688 1.00 98.38 303 ILE A CA 1
ATOM 2447 C C . ILE A 1 303 ? -1.677 0.135 6.675 1.00 98.38 303 ILE A C 1
ATOM 2449 O O . ILE A 1 303 ? -2.373 -0.562 7.412 1.00 98.38 303 ILE A O 1
ATOM 2453 N N . ARG A 1 304 ? -0.340 0.145 6.787 1.00 97.81 304 ARG A N 1
ATOM 2454 C CA . ARG A 1 304 ? 0.384 -0.646 7.800 1.00 97.81 304 ARG A CA 1
ATOM 2455 C C . ARG A 1 304 ? -0.037 -0.271 9.223 1.00 97.81 304 ARG A C 1
ATOM 2457 O O . ARG A 1 304 ? -0.233 -1.158 10.058 1.00 97.81 304 ARG A O 1
ATOM 2464 N N . TYR A 1 305 ? -0.181 1.022 9.510 1.00 96.88 305 TYR A N 1
ATOM 2465 C CA . TYR A 1 305 ? -0.661 1.507 10.806 1.00 96.88 305 TYR A CA 1
ATOM 2466 C C . TYR A 1 305 ? -2.082 1.006 11.111 1.00 96.88 305 TYR A C 1
ATOM 2468 O O . TYR A 1 305 ? -2.321 0.465 12.195 1.00 96.88 305 TYR A O 1
ATOM 2476 N N . ILE A 1 306 ? -3.005 1.090 10.149 1.00 97.44 306 ILE A N 1
ATOM 2477 C CA . ILE A 1 306 ? -4.379 0.591 10.302 1.00 97.44 306 ILE A CA 1
ATOM 2478 C C . ILE A 1 306 ? -4.406 -0.930 10.462 1.00 97.44 306 ILE A C 1
ATOM 2480 O O . ILE A 1 306 ? -5.068 -1.429 11.373 1.00 97.44 306 ILE A O 1
ATOM 2484 N N . ARG A 1 307 ? -3.637 -1.673 9.660 1.00 97.25 307 ARG A N 1
ATOM 2485 C CA . ARG A 1 307 ? -3.491 -3.132 9.771 1.00 97.25 307 ARG A CA 1
ATOM 2486 C C . ARG A 1 307 ? -3.078 -3.531 11.182 1.00 97.25 307 ARG A C 1
ATOM 2488 O O . ARG A 1 307 ? -3.687 -4.410 11.789 1.00 97.25 307 ARG A O 1
ATOM 2495 N N . ASN A 1 308 ? -2.058 -2.873 11.731 1.00 95.75 308 ASN A N 1
ATOM 2496 C CA . ASN A 1 308 ? -1.580 -3.157 13.084 1.00 95.75 308 ASN A CA 1
ATOM 2497 C C . ASN A 1 308 ? -2.605 -2.747 14.147 1.00 95.75 308 ASN A C 1
ATOM 2499 O O . ASN A 1 308 ? -2.824 -3.486 15.104 1.00 95.75 308 ASN A O 1
ATOM 2503 N N . THR A 1 309 ? -3.303 -1.628 13.951 1.00 94.50 309 THR A N 1
ATOM 2504 C CA . THR A 1 309 ? -4.405 -1.196 14.825 1.00 94.50 309 THR A CA 1
ATOM 2505 C C . THR A 1 309 ? -5.513 -2.252 14.876 1.00 94.50 309 THR A C 1
ATOM 2507 O O . THR A 1 309 ? -5.985 -2.611 15.959 1.00 94.50 309 THR A O 1
ATOM 2510 N N . CYS A 1 310 ? -5.870 -2.824 13.723 1.00 95.69 310 CYS A N 1
ATOM 2511 C CA . CYS A 1 310 ? -6.837 -3.914 13.631 1.00 95.69 310 CYS A CA 1
ATOM 2512 C C . CYS A 1 310 ? -6.321 -5.194 14.313 1.00 95.69 310 CYS A C 1
ATOM 2514 O O . CYS A 1 310 ? -7.068 -5.820 15.072 1.00 95.69 310 CYS A O 1
ATOM 2516 N N . ALA A 1 311 ? -5.045 -5.548 14.103 1.00 93.44 311 ALA A N 1
ATOM 2517 C CA . ALA A 1 311 ? -4.405 -6.741 14.673 1.00 93.44 311 ALA A CA 1
ATOM 2518 C C . ALA A 1 311 ? -4.315 -6.692 16.201 1.00 93.44 311 ALA A C 1
ATOM 2520 O O . ALA A 1 311 ? -4.475 -7.706 16.870 1.00 93.44 311 ALA A O 1
ATOM 2521 N N . HIS A 1 312 ? -4.120 -5.499 16.762 1.00 93.06 312 HIS A N 1
ATOM 2522 C CA . HIS A 1 312 ? -4.149 -5.266 18.205 1.00 93.06 312 HIS A CA 1
ATOM 2523 C C . HIS A 1 312 ? -5.570 -5.044 18.753 1.00 93.06 312 HIS A C 1
ATOM 2525 O O . HIS A 1 312 ? -5.731 -4.683 19.920 1.00 93.06 312 HIS A O 1
ATOM 2531 N N . HIS A 1 313 ? -6.607 -5.236 17.928 1.00 92.12 313 HIS A N 1
ATOM 2532 C CA . HIS A 1 313 ? -8.019 -5.044 18.277 1.00 92.12 313 HIS A CA 1
ATOM 2533 C C . HIS A 1 313 ? -8.311 -3.671 18.901 1.00 92.12 313 HIS A C 1
ATOM 2535 O O . HIS A 1 313 ? -9.122 -3.541 19.824 1.00 92.12 313 HIS A O 1
ATOM 2541 N N . SER A 1 314 ? -7.604 -2.652 18.416 1.00 91.69 314 SER A N 1
ATOM 2542 C CA . SER A 1 314 ? -7.738 -1.275 18.875 1.00 91.69 314 SER A CA 1
ATOM 2543 C C . SER A 1 314 ? -8.942 -0.587 18.228 1.00 91.69 314 SER A C 1
ATOM 2545 O O . SER A 1 314 ? -9.465 -1.033 17.204 1.00 91.69 314 SER A O 1
ATOM 2547 N N . ARG A 1 315 ? -9.395 0.492 18.872 1.00 92.06 315 ARG A N 1
ATOM 2548 C CA . ARG A 1 315 ? -10.569 1.278 18.472 1.00 92.06 315 ARG A CA 1
ATOM 2549 C C . ARG A 1 315 ? -10.306 2.069 17.183 1.00 92.06 315 ARG A C 1
ATOM 2551 O O . ARG A 1 315 ? -9.272 2.737 17.117 1.00 92.06 315 ARG A O 1
ATOM 2558 N N . LEU A 1 316 ? -11.247 2.060 16.231 1.00 93.44 316 LEU A N 1
ATOM 2559 C CA . LEU A 1 316 ? -11.142 2.802 14.960 1.00 93.44 316 LEU A CA 1
ATOM 2560 C C . LEU A 1 316 ? -12.220 3.881 14.770 1.00 93.44 316 LEU A C 1
ATOM 2562 O O . LEU A 1 316 ? -11.886 4.977 14.330 1.00 93.44 316 LEU A O 1
ATOM 2566 N N . TRP A 1 317 ? -13.478 3.603 15.127 1.00 89.94 317 TRP A N 1
ATOM 2567 C CA . TRP A 1 317 ? -14.673 4.385 14.749 1.00 89.94 317 TRP A CA 1
ATOM 2568 C C . TRP A 1 317 ? -14.701 5.873 15.156 1.00 89.94 317 TRP A C 1
ATOM 2570 O O . TRP A 1 317 ? -15.602 6.599 14.777 1.00 89.94 317 TRP A O 1
ATOM 2580 N N . ASN A 1 318 ? -13.772 6.362 15.965 1.00 89.00 318 ASN A N 1
ATOM 2581 C CA . ASN A 1 318 ? -13.687 7.785 16.317 1.00 89.00 318 ASN A CA 1
ATOM 2582 C C . ASN A 1 318 ? -12.272 8.149 16.769 1.00 89.00 318 ASN A C 1
ATOM 2584 O O . ASN A 1 318 ? -12.045 8.816 17.785 1.00 89.00 318 ASN A O 1
ATOM 2588 N N . ARG A 1 319 ? -11.293 7.567 16.079 1.00 88.75 319 ARG A N 1
ATOM 2589 C CA . ARG A 1 319 ? -9.881 7.799 16.341 1.00 88.75 319 ARG A CA 1
ATOM 2590 C C . ARG A 1 319 ? -9.344 8.791 15.316 1.00 88.75 319 ARG A C 1
ATOM 2592 O O . ARG A 1 319 ? -9.497 8.574 14.120 1.00 88.75 319 ARG A O 1
ATOM 2599 N N . ASN A 1 320 ? -8.634 9.799 15.812 1.00 88.19 320 ASN A N 1
ATOM 2600 C CA . ASN A 1 320 ? -7.730 10.594 14.993 1.00 88.19 320 ASN A CA 1
ATOM 2601 C C . ASN A 1 320 ? -6.449 9.786 14.812 1.00 88.19 320 ASN A C 1
ATOM 2603 O O . ASN A 1 320 ? -5.820 9.385 15.795 1.00 88.19 320 ASN A O 1
ATOM 2607 N N . PHE A 1 321 ? -6.104 9.483 13.568 1.00 91.12 321 PHE A N 1
ATOM 2608 C CA . PHE A 1 321 ? -4.919 8.706 13.250 1.00 91.12 321 PHE A CA 1
ATOM 2609 C C . PHE A 1 321 ? -3.670 9.585 13.255 1.00 91.12 321 PHE A C 1
ATOM 2611 O O . PHE A 1 321 ? -3.650 10.676 12.688 1.00 91.12 321 PHE A O 1
ATOM 2618 N N . ASP A 1 322 ? -2.617 9.070 13.890 1.00 87.81 322 ASP A N 1
ATOM 2619 C CA . ASP A 1 322 ? -1.328 9.758 14.022 1.00 87.81 322 ASP A CA 1
ATOM 2620 C C . ASP A 1 322 ? -0.538 9.726 12.703 1.00 87.81 322 ASP A C 1
ATOM 2622 O O . ASP A 1 322 ? 0.196 10.653 12.371 1.00 87.81 322 ASP A O 1
ATOM 2626 N N . VAL A 1 323 ? -0.712 8.648 11.931 1.00 91.19 323 VAL A N 1
ATOM 2627 C CA . VAL A 1 323 ? -0.159 8.502 10.582 1.00 91.19 323 VAL A CA 1
ATOM 2628 C C . VAL A 1 323 ? -1.210 8.992 9.599 1.00 91.19 323 VAL A C 1
ATOM 2630 O O . VAL A 1 323 ? -2.220 8.324 9.392 1.00 91.19 323 VAL A O 1
ATOM 2633 N N . ILE A 1 324 ? -0.989 10.165 9.019 1.00 90.25 324 ILE A N 1
ATOM 2634 C CA . ILE A 1 324 ? -1.961 10.833 8.152 1.00 90.25 324 ILE A CA 1
ATOM 2635 C C . ILE A 1 324 ? -1.737 10.398 6.707 1.00 90.25 324 ILE A C 1
ATOM 2637 O O . ILE A 1 324 ? -0.600 10.254 6.257 1.00 90.25 324 ILE A O 1
ATOM 2641 N N . ILE A 1 325 ? -2.832 10.219 5.979 1.00 92.25 325 ILE A N 1
ATOM 2642 C CA . ILE A 1 325 ? -2.816 9.992 4.536 1.00 92.25 325 ILE A CA 1
ATOM 2643 C C . ILE A 1 325 ? -2.296 11.263 3.850 1.00 92.25 325 ILE A C 1
ATOM 2645 O O . ILE A 1 325 ? -2.793 12.357 4.130 1.00 92.25 325 ILE A O 1
ATOM 2649 N N . ALA A 1 326 ? -1.302 11.138 2.970 1.00 92.00 326 ALA A N 1
ATOM 2650 C CA . ALA A 1 326 ? -0.892 12.230 2.091 1.00 92.00 326 ALA A CA 1
ATOM 2651 C C . ALA A 1 326 ? -1.986 12.534 1.059 1.00 92.00 326 ALA A C 1
ATOM 2653 O O . ALA A 1 326 ? -2.649 11.628 0.546 1.00 92.00 326 ALA A O 1
ATOM 2654 N N . GLU A 1 327 ? -2.176 13.818 0.777 1.00 88.81 327 GLU A N 1
ATOM 2655 C CA . GLU A 1 327 ? -3.037 14.275 -0.309 1.00 88.81 327 GLU A CA 1
ATOM 2656 C C . GLU A 1 327 ? -2.441 13.876 -1.665 1.00 88.81 327 GLU A C 1
ATOM 2658 O O . GLU A 1 327 ? -1.229 13.925 -1.836 1.00 88.81 327 GLU A O 1
ATOM 2663 N N . SER A 1 328 ? -3.300 13.531 -2.627 1.00 85.44 328 SER A N 1
ATOM 2664 C CA . SER A 1 328 ? -2.917 13.409 -4.035 1.00 85.44 328 SER A CA 1
ATOM 2665 C C . SER A 1 328 ? -3.786 14.347 -4.870 1.00 85.44 328 SER A C 1
ATOM 2667 O O . SER A 1 328 ? -4.927 14.002 -5.193 1.00 85.44 328 SER A O 1
ATOM 2669 N N . PRO A 1 329 ? -3.298 15.549 -5.214 1.00 80.56 329 PRO A N 1
ATOM 2670 C CA . PRO A 1 329 ? -4.102 16.506 -5.965 1.00 80.56 329 PRO A CA 1
ATOM 2671 C C . PRO A 1 329 ? -4.426 16.034 -7.392 1.00 80.56 329 PRO A C 1
ATOM 2673 O O . PRO A 1 329 ? -5.454 16.438 -7.936 1.00 80.56 329 PRO A O 1
ATOM 2676 N N . ALA A 1 330 ? -3.578 15.174 -7.972 1.00 83.12 330 ALA A N 1
ATOM 2677 C CA . ALA A 1 330 ? -3.719 14.623 -9.321 1.00 83.12 330 ALA A CA 1
ATOM 2678 C C . ALA A 1 330 ? -4.800 13.528 -9.439 1.00 83.12 330 ALA A C 1
ATOM 2680 O O . ALA A 1 330 ? -5.278 13.243 -10.539 1.00 83.12 330 ALA A O 1
ATOM 2681 N N . ILE A 1 331 ? -5.226 12.923 -8.323 1.00 88.12 331 ILE A N 1
ATOM 2682 C CA . ILE A 1 331 ? -6.259 11.880 -8.314 1.00 88.12 331 ILE A CA 1
ATOM 2683 C C . ILE A 1 331 ? -7.622 12.521 -8.045 1.00 88.12 331 ILE A C 1
ATOM 2685 O O . ILE A 1 331 ? -8.087 12.603 -6.908 1.00 88.12 331 ILE A O 1
ATOM 2689 N N . GLU A 1 332 ? -8.303 12.941 -9.111 1.00 87.50 332 GLU A N 1
ATOM 2690 C CA . GLU A 1 332 ? -9.607 13.616 -9.009 1.00 87.50 332 GLU A CA 1
ATOM 2691 C C . GLU A 1 332 ? -10.692 12.736 -8.356 1.00 87.50 332 GLU A C 1
ATOM 2693 O O . GLU A 1 332 ? -11.593 13.227 -7.684 1.00 87.50 332 GLU A O 1
ATOM 2698 N N . GLU A 1 333 ? -10.573 11.410 -8.461 1.00 90.19 333 GLU A N 1
ATOM 2699 C CA . GLU A 1 333 ? -11.466 10.450 -7.793 1.00 90.19 333 GLU A CA 1
ATOM 2700 C C . GLU A 1 333 ? -11.397 10.498 -6.257 1.00 90.19 333 GLU A C 1
ATOM 2702 O O . GLU A 1 333 ? -12.269 9.947 -5.584 1.00 90.19 333 GLU A O 1
ATOM 2707 N N . LEU A 1 334 ? -10.352 11.129 -5.715 1.00 92.56 334 LEU A N 1
ATOM 2708 C CA . LEU A 1 334 ? -10.125 11.351 -4.292 1.00 92.56 334 LEU A CA 1
ATOM 2709 C C . LEU A 1 334 ? -10.075 12.849 -3.950 1.00 92.56 334 LEU A C 1
ATOM 2711 O O . LEU A 1 334 ? -9.584 13.209 -2.880 1.00 92.56 334 LEU A O 1
ATOM 2715 N N . ALA A 1 335 ? -10.604 13.728 -4.810 1.00 90.06 335 ALA A N 1
ATOM 2716 C CA . ALA A 1 335 ? -10.627 15.174 -4.572 1.00 90.06 335 ALA A CA 1
ATOM 2717 C C . ALA A 1 335 ? -11.335 15.551 -3.256 1.00 90.06 335 ALA A C 1
ATOM 2719 O O . ALA A 1 335 ? -10.975 16.535 -2.606 1.00 90.06 335 ALA A O 1
ATOM 2720 N N . HIS A 1 336 ? -12.286 14.734 -2.796 1.00 88.94 336 HIS A N 1
ATOM 2721 C CA . HIS A 1 336 ? -12.930 14.901 -1.494 1.00 88.94 336 HIS A CA 1
ATOM 2722 C C . HIS A 1 336 ? -11.968 14.737 -0.308 1.00 88.94 336 HIS A C 1
ATOM 2724 O O . HIS A 1 336 ? -12.274 15.217 0.774 1.00 88.94 336 HIS A O 1
ATOM 2730 N N . LEU A 1 337 ? -10.799 14.108 -0.474 1.00 91.00 337 LEU A N 1
ATOM 2731 C CA . LEU A 1 337 ? -9.777 13.965 0.573 1.00 91.00 337 LEU A CA 1
ATOM 2732 C C . LEU A 1 337 ? -8.786 15.136 0.642 1.00 91.00 337 LEU A C 1
ATOM 2734 O O . LEU A 1 337 ? -7.854 15.081 1.442 1.00 91.00 337 LEU A O 1
ATOM 2738 N N . ARG A 1 338 ? -8.962 16.211 -0.136 1.00 86.56 338 ARG A N 1
ATOM 2739 C CA . ARG A 1 338 ? -8.100 17.406 -0.024 1.00 86.56 338 ARG A CA 1
ATOM 2740 C C . ARG A 1 338 ? -8.183 18.049 1.373 1.00 86.56 338 ARG A C 1
ATOM 2742 O O . ARG A 1 338 ? -7.207 18.601 1.873 1.00 86.56 338 ARG A O 1
ATOM 2749 N N . ALA A 1 339 ? -9.316 17.908 2.066 1.00 82.62 339 ALA A N 1
ATOM 2750 C CA . ALA A 1 339 ? -9.465 18.372 3.445 1.00 82.62 339 ALA A CA 1
ATOM 2751 C C . ALA A 1 339 ? -8.681 17.499 4.450 1.00 82.62 339 ALA A C 1
ATOM 2753 O O . ALA A 1 339 ? -8.926 16.298 4.581 1.00 82.62 339 ALA A O 1
ATOM 2754 N N . ASP A 1 340 ? -7.781 18.126 5.221 1.00 78.75 340 ASP A N 1
ATOM 2755 C CA . ASP A 1 340 ? -6.906 17.448 6.196 1.00 78.75 340 ASP A CA 1
ATOM 2756 C C . ASP A 1 340 ? -7.675 16.681 7.276 1.00 78.75 340 ASP A C 1
ATOM 2758 O O . ASP A 1 340 ? -7.275 15.585 7.668 1.00 78.75 340 ASP A O 1
ATOM 2762 N N . GLU A 1 341 ? -8.821 17.211 7.708 1.00 82.31 341 GLU A N 1
ATOM 2763 C CA . GLU A 1 341 ? -9.6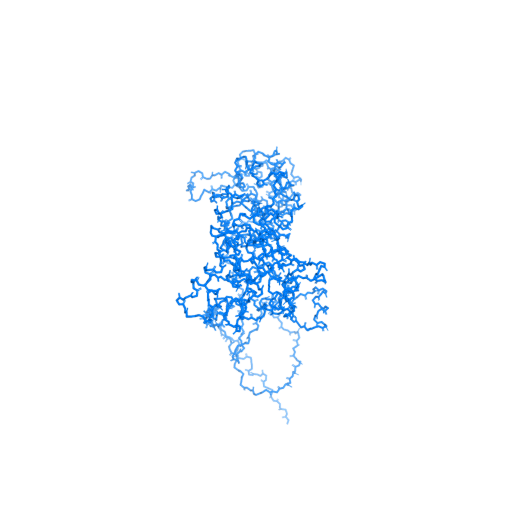78 16.548 8.689 1.00 82.31 341 GLU A CA 1
ATOM 2764 C C . GLU A 1 341 ? -10.112 15.160 8.206 1.00 82.31 341 GLU A C 1
ATOM 2766 O O . GLU A 1 341 ? -10.026 14.194 8.958 1.00 82.31 341 GLU A O 1
ATOM 2771 N N . LEU A 1 342 ? -10.480 15.006 6.934 1.00 85.25 342 LEU A N 1
ATOM 2772 C CA . LEU A 1 342 ? -10.958 13.730 6.393 1.00 85.25 342 LEU A CA 1
ATOM 2773 C C . LEU A 1 342 ? -9.832 12.689 6.292 1.00 85.25 342 LEU A C 1
ATOM 2775 O O . LEU A 1 342 ? -10.060 11.498 6.518 1.00 85.25 342 LEU A O 1
ATOM 2779 N N . ARG A 1 343 ? -8.595 13.136 6.032 1.00 87.50 343 ARG A N 1
ATOM 2780 C CA . ARG A 1 343 ? -7.395 12.282 5.929 1.00 87.50 343 ARG A CA 1
ATOM 2781 C C . ARG A 1 343 ? -6.920 11.720 7.272 1.00 87.50 343 ARG A C 1
ATOM 2783 O O . ARG A 1 343 ? -6.163 10.748 7.293 1.00 87.50 343 ARG A O 1
ATOM 2790 N N . ARG A 1 344 ? -7.360 12.310 8.388 1.00 88.88 344 ARG A N 1
ATOM 2791 C CA . ARG A 1 344 ? -7.033 11.875 9.760 1.00 88.88 344 ARG A CA 1
ATOM 2792 C C . ARG A 1 344 ? -8.011 10.857 10.338 1.00 88.88 344 ARG A C 1
ATOM 2794 O O . ARG A 1 344 ? -7.741 10.323 11.410 1.00 88.88 344 ARG A O 1
ATOM 2801 N N . HIS A 1 345 ? -9.122 10.595 9.658 1.00 92.06 345 HIS A N 1
ATOM 2802 C CA . HIS A 1 345 ? -10.197 9.744 10.158 1.00 92.06 345 HIS A CA 1
ATOM 2803 C C . HIS A 1 345 ? -10.428 8.518 9.265 1.00 92.06 345 HIS A C 1
ATOM 2805 O O . HIS A 1 345 ? -9.864 8.377 8.179 1.00 92.06 345 HIS A O 1
ATOM 2811 N N . LEU A 1 346 ? -11.299 7.624 9.739 1.00 95.12 346 LEU A N 1
ATOM 2812 C CA . LEU A 1 346 ? -11.658 6.366 9.087 1.00 95.12 346 LEU A CA 1
ATOM 2813 C C . LEU A 1 346 ? -12.104 6.538 7.629 1.00 95.12 346 LEU A C 1
ATOM 2815 O O . LEU A 1 346 ? -11.774 5.699 6.791 1.00 95.12 346 LEU A O 1
ATOM 2819 N N . TYR A 1 347 ? -12.843 7.602 7.317 1.00 95.81 347 TYR A N 1
ATOM 2820 C CA . TYR A 1 347 ? -13.312 7.846 5.956 1.00 95.81 347 TYR A CA 1
ATOM 2821 C C . TYR A 1 347 ? -12.170 7.943 4.935 1.00 95.81 347 TYR A C 1
ATOM 2823 O O . TYR A 1 347 ? -12.272 7.369 3.846 1.00 95.81 347 TYR A O 1
ATOM 2831 N N . GLY A 1 348 ? -11.061 8.598 5.297 1.00 95.50 348 GLY A N 1
ATOM 2832 C CA . GLY A 1 348 ? -9.863 8.656 4.465 1.00 95.50 348 GLY A CA 1
ATOM 2833 C C . GLY A 1 348 ? -9.302 7.264 4.185 1.00 95.50 348 GLY A C 1
ATOM 2834 O O . GLY A 1 348 ? -9.080 6.912 3.027 1.00 95.50 348 GLY A O 1
ATOM 2835 N N . THR A 1 349 ? -9.163 6.434 5.225 1.00 97.00 349 THR A N 1
ATOM 2836 C CA . THR A 1 349 ? -8.700 5.042 5.101 1.00 97.00 349 THR A CA 1
ATOM 2837 C C . THR A 1 349 ? -9.584 4.229 4.156 1.00 97.00 349 THR A C 1
ATOM 2839 O O . THR A 1 349 ? -9.088 3.546 3.263 1.00 97.00 349 THR A O 1
ATOM 2842 N N . LEU A 1 350 ? -10.904 4.304 4.342 1.00 97.69 350 LEU A N 1
ATOM 2843 C CA . LEU A 1 350 ? -11.870 3.580 3.518 1.00 97.69 350 LEU A CA 1
ATOM 2844 C C . LEU A 1 350 ? -11.838 4.050 2.062 1.00 97.69 350 LEU A C 1
ATOM 2846 O O . LEU A 1 350 ? -11.964 3.231 1.154 1.00 97.69 350 LEU A O 1
ATOM 2850 N N . SER A 1 351 ? -11.633 5.350 1.848 1.00 97.06 351 SER A N 1
ATOM 2851 C CA . SER A 1 351 ? -11.552 5.942 0.516 1.00 97.06 351 SER A CA 1
ATOM 2852 C C . SER A 1 351 ? -10.313 5.464 -0.245 1.00 97.06 351 SER A C 1
ATOM 2854 O O . SER A 1 351 ? -10.449 4.997 -1.375 1.00 97.06 351 SER A O 1
ATOM 2856 N N . ILE A 1 352 ? -9.124 5.494 0.374 1.00 97.38 352 ILE A N 1
ATOM 2857 C CA . ILE A 1 352 ? -7.901 5.007 -0.289 1.00 97.38 352 ILE A CA 1
ATOM 2858 C C . ILE A 1 352 ? -7.956 3.495 -0.539 1.00 97.38 352 ILE A C 1
ATOM 2860 O O . ILE A 1 352 ? -7.565 3.042 -1.610 1.00 97.38 352 ILE A O 1
ATOM 2864 N N . LEU A 1 353 ? -8.504 2.702 0.390 1.00 98.19 353 LEU A N 1
ATOM 2865 C CA . LEU A 1 353 ? -8.666 1.259 0.186 1.00 98.19 353 LEU A CA 1
ATOM 2866 C C . LEU A 1 353 ? -9.668 0.971 -0.932 1.00 98.19 353 LEU A C 1
ATOM 2868 O O . LEU A 1 353 ? -9.394 0.148 -1.798 1.00 98.19 353 LEU A O 1
ATOM 2872 N N . GLY A 1 354 ? -10.797 1.684 -0.969 1.00 97.38 354 GLY A N 1
ATOM 2873 C CA . GLY A 1 354 ? -11.771 1.554 -2.049 1.00 97.38 354 GLY A CA 1
ATOM 2874 C C . GLY A 1 354 ? -11.191 1.926 -3.414 1.00 97.38 354 GLY A C 1
ATOM 2875 O O . GLY A 1 354 ? -11.477 1.249 -4.402 1.00 97.38 354 GLY A O 1
ATOM 2876 N N . PHE A 1 355 ? -10.351 2.960 -3.463 1.00 96.69 355 PHE A N 1
ATOM 2877 C CA . PHE A 1 355 ? -9.621 3.354 -4.663 1.00 96.69 355 PHE A CA 1
ATOM 2878 C C . PHE A 1 355 ? -8.651 2.252 -5.114 1.00 96.69 355 PHE A C 1
ATOM 2880 O O . PHE A 1 355 ? -8.746 1.794 -6.252 1.00 96.69 355 PHE A O 1
ATOM 2887 N N . LEU A 1 356 ? -7.781 1.765 -4.223 1.00 97.38 356 LEU A N 1
ATOM 2888 C CA . LEU A 1 356 ? -6.765 0.745 -4.525 1.00 97.38 356 LEU A CA 1
ATOM 2889 C C . LEU A 1 356 ? -7.377 -0.622 -4.878 1.00 97.38 356 LEU A C 1
ATOM 2891 O O . LEU A 1 356 ? -6.880 -1.326 -5.763 1.00 97.38 356 LEU A O 1
ATOM 2895 N N . LEU A 1 357 ? -8.477 -1.006 -4.229 1.00 96.88 357 LEU A N 1
ATOM 2896 C CA . LEU A 1 357 ? -9.180 -2.253 -4.535 1.00 96.88 357 LEU A CA 1
ATOM 2897 C C . LEU A 1 357 ? -9.844 -2.224 -5.903 1.00 96.88 357 LEU A C 1
ATOM 2899 O O . LEU A 1 357 ? -9.828 -3.237 -6.586 1.00 96.88 357 LEU A O 1
ATOM 2903 N N . ALA A 1 358 ? -10.343 -1.081 -6.369 1.00 94.69 358 ALA A N 1
ATOM 2904 C CA . ALA A 1 358 ? -10.854 -1.001 -7.736 1.00 94.69 358 ALA A CA 1
ATOM 2905 C C . ALA A 1 358 ? -9.763 -1.236 -8.801 1.00 94.69 358 ALA A C 1
ATOM 2907 O O . ALA A 1 358 ? -10.087 -1.620 -9.921 1.00 94.69 358 ALA A O 1
ATOM 2908 N N . ARG A 1 359 ? -8.477 -1.053 -8.455 1.00 92.75 359 ARG A N 1
ATOM 2909 C CA . ARG A 1 359 ? -7.336 -1.326 -9.349 1.00 92.75 359 ARG A CA 1
ATOM 2910 C C . ARG A 1 359 ? -6.895 -2.779 -9.325 1.00 92.75 359 ARG A C 1
ATOM 2912 O O . ARG A 1 359 ? -6.463 -3.309 -10.342 1.00 92.75 359 ARG A O 1
ATOM 2919 N N . THR A 1 360 ? -6.966 -3.400 -8.157 1.00 92.75 360 THR A N 1
ATOM 2920 C CA . THR A 1 360 ? -6.409 -4.738 -7.915 1.00 92.75 360 THR A CA 1
ATOM 2921 C C . THR A 1 360 ? -7.463 -5.838 -7.977 1.00 92.75 360 THR A C 1
ATOM 2923 O O . THR A 1 360 ? -7.172 -6.950 -8.401 1.00 92.75 360 THR A O 1
ATOM 2926 N N . HIS A 1 361 ? -8.692 -5.517 -7.584 1.00 94.12 361 HIS A N 1
ATOM 2927 C CA . HIS A 1 361 ? -9.826 -6.421 -7.437 1.00 94.12 361 HIS A CA 1
ATOM 2928 C C . HIS A 1 361 ? -11.096 -5.750 -8.000 1.00 94.12 361 HIS A C 1
ATOM 2930 O O . HIS A 1 361 ? -12.042 -5.492 -7.255 1.00 94.12 361 HIS A O 1
ATOM 2936 N N . PRO A 1 362 ? -11.164 -5.461 -9.316 1.00 91.06 362 PRO A N 1
ATOM 2937 C CA . PRO A 1 362 ? -12.251 -4.675 -9.919 1.00 91.06 362 PRO A CA 1
ATOM 2938 C C . PRO A 1 362 ? -13.641 -5.311 -9.772 1.00 91.06 362 PRO A C 1
ATOM 2940 O O . PRO A 1 362 ? -14.650 -4.618 -9.834 1.00 91.06 362 PRO A O 1
ATOM 2943 N N . LYS A 1 363 ? -13.704 -6.630 -9.553 1.00 91.50 363 LYS A N 1
ATOM 2944 C CA . LYS A 1 363 ? -14.951 -7.374 -9.314 1.00 91.50 363 LYS A CA 1
ATOM 2945 C C . LYS A 1 363 ? -15.362 -7.422 -7.836 1.00 91.50 363 LYS A C 1
ATOM 2947 O O . LYS A 1 363 ? -16.376 -8.033 -7.522 1.00 91.50 363 LYS A O 1
ATOM 2952 N N . SER A 1 364 ? -14.572 -6.838 -6.934 1.00 93.38 364 SER A N 1
ATOM 2953 C CA . SER A 1 364 ? -14.872 -6.819 -5.503 1.00 93.38 364 SER A CA 1
ATOM 2954 C C . SER A 1 364 ? -16.062 -5.908 -5.208 1.00 93.38 364 SER A C 1
ATOM 2956 O O . SER A 1 364 ? -16.101 -4.743 -5.608 1.00 93.38 364 SER A O 1
ATOM 2958 N N . ASP A 1 365 ? -17.011 -6.425 -4.437 1.00 94.56 365 ASP A N 1
ATOM 2959 C CA . ASP A 1 365 ? -18.164 -5.688 -3.925 1.00 94.56 365 ASP A CA 1
ATOM 2960 C C . ASP A 1 365 ? -17.878 -5.002 -2.572 1.00 94.56 365 ASP A C 1
ATOM 2962 O O . ASP A 1 365 ? -18.747 -4.312 -2.026 1.00 94.56 365 ASP A O 1
ATOM 2966 N N . TRP A 1 366 ? -16.645 -5.123 -2.057 1.00 97.25 366 TRP A N 1
ATOM 2967 C CA . TRP A 1 366 ? -16.238 -4.688 -0.718 1.00 97.25 366 TRP A CA 1
ATOM 2968 C C . TRP A 1 366 ? -16.672 -3.259 -0.393 1.00 97.25 366 TRP A C 1
ATOM 2970 O O . TRP A 1 366 ? -17.169 -2.975 0.700 1.00 97.25 366 TRP A O 1
ATOM 2980 N N . ARG A 1 367 ? -16.516 -2.347 -1.358 1.00 95.75 367 ARG A N 1
ATOM 2981 C CA . ARG A 1 367 ? -16.833 -0.918 -1.203 1.00 95.75 367 ARG A CA 1
ATOM 2982 C C . ARG A 1 367 ? -18.320 -0.723 -0.935 1.00 95.75 367 ARG A C 1
ATOM 2984 O O . ARG A 1 367 ? -18.692 0.009 -0.021 1.00 95.75 367 ARG A O 1
ATOM 2991 N N . LEU A 1 368 ? -19.165 -1.420 -1.693 1.00 95.81 368 LEU A N 1
ATOM 2992 C CA . LEU A 1 368 ? -20.617 -1.336 -1.576 1.00 95.81 368 LEU A CA 1
ATOM 2993 C C . LEU A 1 368 ? -21.099 -2.025 -0.298 1.00 95.81 368 LEU A C 1
ATOM 2995 O O . LEU A 1 368 ? -21.884 -1.440 0.445 1.00 95.81 368 LEU A O 1
ATOM 2999 N N . HIS A 1 369 ? -20.575 -3.210 0.025 1.00 96.75 369 HIS A N 1
ATOM 3000 C CA . HIS A 1 369 ? -20.909 -3.915 1.268 1.00 96.75 369 HIS A CA 1
ATOM 3001 C C . HIS A 1 369 ? -20.487 -3.131 2.514 1.00 96.75 369 HIS A C 1
ATOM 3003 O O . HIS A 1 369 ? -21.218 -3.090 3.508 1.00 96.75 369 HIS A O 1
ATOM 3009 N N . THR A 1 370 ? -19.330 -2.472 2.467 1.00 97.38 370 THR A N 1
ATOM 3010 C CA . THR A 1 370 ? -18.849 -1.609 3.550 1.00 97.38 370 THR A CA 1
ATOM 3011 C C . THR A 1 370 ? -19.694 -0.345 3.658 1.00 97.38 370 THR A C 1
ATOM 3013 O O . THR A 1 370 ? -20.127 -0.001 4.758 1.00 97.38 370 THR A O 1
ATOM 3016 N N . ALA A 1 371 ? -20.024 0.301 2.538 1.00 96.19 371 ALA A N 1
ATOM 3017 C CA . ALA A 1 371 ? -20.901 1.467 2.532 1.00 96.19 371 ALA A CA 1
ATOM 3018 C C . ALA A 1 371 ? -22.299 1.146 3.094 1.00 96.19 371 ALA A C 1
ATOM 3020 O O . ALA A 1 371 ? -22.809 1.874 3.948 1.00 96.19 371 ALA A O 1
ATOM 3021 N N . LEU A 1 372 ? -22.899 0.027 2.674 1.00 95.88 372 LEU A N 1
ATOM 3022 C CA . LEU A 1 372 ? -24.185 -0.459 3.181 1.00 95.88 372 LEU A CA 1
ATOM 3023 C C . LEU A 1 372 ? -24.129 -0.782 4.676 1.00 95.88 372 LEU A C 1
ATOM 3025 O O . LEU A 1 372 ? -25.042 -0.407 5.415 1.00 95.88 372 LEU A O 1
ATOM 3029 N N . PHE A 1 373 ? -23.061 -1.434 5.140 1.00 96.62 373 PHE A N 1
ATOM 3030 C CA . PHE A 1 373 ? -22.842 -1.716 6.560 1.00 96.62 373 PHE A CA 1
ATOM 3031 C C . PHE A 1 373 ? -22.802 -0.431 7.400 1.00 96.62 373 PHE A C 1
ATOM 3033 O O . PHE A 1 373 ? -23.485 -0.344 8.422 1.00 96.62 373 PHE A O 1
ATOM 3040 N N . ILE A 1 374 ? -22.070 0.588 6.941 1.00 95.31 374 ILE A N 1
ATOM 3041 C CA . ILE A 1 374 ? -21.943 1.876 7.636 1.00 95.31 374 ILE A CA 1
ATOM 3042 C C . ILE A 1 374 ? -23.281 2.617 7.662 1.00 95.31 374 ILE A C 1
ATOM 3044 O O . ILE A 1 374 ? -23.702 3.071 8.724 1.00 95.31 374 ILE A O 1
ATOM 3048 N N . LYS A 1 375 ? -24.001 2.667 6.533 1.00 92.81 375 LYS A N 1
ATOM 3049 C CA . LYS A 1 375 ? -25.346 3.264 6.461 1.00 92.81 375 LYS A CA 1
ATOM 3050 C C . LYS A 1 375 ? -26.342 2.561 7.387 1.00 92.81 375 LYS A C 1
ATOM 3052 O O . LYS A 1 375 ? -27.080 3.221 8.112 1.00 92.81 375 LYS A O 1
ATOM 3057 N N . SER A 1 376 ? -26.330 1.229 7.401 1.00 92.94 376 SER A N 1
ATOM 3058 C CA . SER A 1 376 ? -27.224 0.420 8.242 1.00 92.94 376 SER A CA 1
ATOM 3059 C C . SER A 1 376 ? -26.937 0.594 9.731 1.00 92.94 376 SER A C 1
ATOM 3061 O O . SER A 1 376 ? -27.833 0.478 10.562 1.00 92.94 376 SER A O 1
ATOM 3063 N N . TRP A 1 377 ? -25.682 0.845 10.098 1.00 92.06 377 TRP A N 1
ATOM 3064 C CA . TRP A 1 377 ? -25.321 1.168 11.472 1.00 92.06 377 TRP A CA 1
ATOM 3065 C C . TRP A 1 377 ? -25.718 2.599 11.850 1.00 92.06 377 TRP A C 1
ATOM 3067 O O . TRP A 1 377 ? -26.357 2.786 12.882 1.00 92.06 377 TRP A O 1
ATOM 3077 N N . ALA A 1 378 ? -25.439 3.579 10.986 1.00 89.25 378 ALA A N 1
ATOM 3078 C CA . ALA A 1 378 ? -25.801 4.980 11.206 1.00 89.25 378 ALA A CA 1
ATOM 3079 C C . ALA A 1 378 ? -27.315 5.188 11.353 1.00 89.25 378 ALA A C 1
ATOM 3081 O O . ALA A 1 378 ? -27.748 6.019 12.135 1.00 89.25 378 ALA A O 1
ATOM 3082 N N . GLY A 1 379 ? -28.133 4.405 10.642 1.00 85.25 379 GLY A N 1
ATOM 3083 C CA . GLY A 1 379 ? -29.590 4.455 10.790 1.00 85.25 379 GLY A CA 1
ATOM 3084 C C . GLY A 1 379 ? -30.119 3.876 12.110 1.00 85.25 379 GLY A C 1
ATOM 3085 O O . GLY A 1 379 ? -31.281 4.099 12.437 1.00 85.25 379 GLY A O 1
ATOM 3086 N N . ARG A 1 380 ? -29.304 3.121 12.861 1.00 84.75 380 ARG A N 1
ATOM 3087 C CA . ARG A 1 380 ? -29.699 2.487 14.135 1.00 84.75 380 ARG A CA 1
ATOM 3088 C C . ARG A 1 380 ? -29.265 3.268 15.370 1.00 84.75 380 ARG A C 1
ATOM 3090 O O . ARG A 1 380 ? -29.828 3.044 16.437 1.00 84.75 380 ARG A O 1
ATOM 3097 N N . ILE A 1 381 ? -28.255 4.124 15.250 1.00 80.50 381 ILE A N 1
ATOM 3098 C CA . ILE A 1 381 ? -27.682 4.863 16.376 1.00 80.50 381 ILE A CA 1
ATOM 3099 C C . ILE A 1 381 ? -27.731 6.354 16.067 1.00 80.50 381 ILE A C 1
ATOM 3101 O O . ILE A 1 381 ? -27.328 6.777 14.990 1.00 80.50 381 ILE A O 1
ATOM 3105 N N . ASP A 1 382 ? -28.149 7.151 17.047 1.00 77.88 382 ASP A N 1
ATOM 3106 C CA . ASP A 1 382 ? -28.104 8.614 16.985 1.00 77.88 382 ASP A CA 1
ATOM 3107 C C . ASP A 1 382 ? -26.666 9.133 17.198 1.00 77.88 382 ASP A C 1
ATOM 3109 O O . ASP A 1 382 ? -26.312 9.716 18.224 1.00 77.88 382 ASP A O 1
ATOM 3113 N N . GLN A 1 383 ? -25.773 8.798 16.263 1.00 79.25 383 GLN A N 1
ATOM 3114 C CA . GLN A 1 383 ? -24.399 9.293 16.207 1.00 79.25 383 GLN A CA 1
ATOM 3115 C C . GLN A 1 383 ? -24.093 9.763 14.782 1.00 79.25 383 GLN A C 1
ATOM 3117 O O . GLN A 1 383 ? -24.222 8.980 13.837 1.00 79.25 383 GLN A O 1
ATOM 3122 N N . PRO A 1 384 ? -23.659 11.021 14.594 1.00 86.00 384 PRO A N 1
ATOM 3123 C CA . PRO A 1 384 ? -23.376 11.530 13.264 1.00 86.00 384 PRO A CA 1
ATOM 3124 C C . PRO A 1 384 ? -22.125 10.856 12.693 1.00 86.00 384 PRO A C 1
ATOM 3126 O O . PRO A 1 384 ? -21.112 10.714 13.373 1.00 86.00 384 PRO A O 1
ATOM 3129 N N . LEU A 1 385 ? -22.157 10.494 11.408 1.00 91.56 385 LEU A N 1
ATOM 3130 C CA . LEU A 1 385 ? -21.011 9.880 10.723 1.00 91.56 385 LEU A CA 1
ATOM 3131 C C . LEU A 1 385 ? -19.773 10.798 10.653 1.00 91.56 385 LEU A C 1
ATOM 3133 O O . LEU A 1 385 ? -18.664 10.315 10.416 1.00 91.56 385 LEU A O 1
ATOM 3137 N N . SER A 1 386 ? -19.928 12.100 10.909 1.00 90.44 386 SER A N 1
ATOM 3138 C CA . SER A 1 386 ? -18.819 13.055 10.991 1.00 90.44 386 SER A CA 1
ATOM 3139 C C . SER A 1 386 ? -17.796 12.698 12.075 1.00 90.44 386 SER A C 1
ATOM 3141 O O . SER A 1 386 ? -16.625 13.023 11.913 1.00 90.44 386 SER A O 1
ATOM 3143 N N . VAL A 1 387 ? -18.171 11.945 13.121 1.00 88.69 387 VAL A N 1
ATOM 3144 C CA . VAL A 1 387 ? -17.215 11.438 14.133 1.00 88.69 387 VAL A CA 1
ATOM 3145 C C . VAL A 1 387 ? -16.208 10.431 13.559 1.00 88.69 387 VAL A C 1
ATOM 3147 O O . VAL A 1 387 ? -15.137 10.228 14.125 1.00 88.69 387 VAL A O 1
ATOM 3150 N N . MET A 1 388 ? -16.551 9.806 12.429 1.00 92.38 388 MET A N 1
ATOM 3151 C CA . MET A 1 388 ? -15.680 8.941 11.626 1.00 92.38 388 MET A CA 1
ATOM 3152 C C . MET A 1 388 ? -15.048 9.690 10.441 1.00 92.38 388 MET A C 1
ATOM 3154 O O . MET A 1 388 ? -14.409 9.068 9.588 1.00 92.38 388 MET A O 1
ATOM 3158 N N . GLY A 1 389 ? -15.237 11.010 10.373 1.00 92.62 389 GLY A N 1
ATOM 3159 C CA . GLY A 1 389 ? -14.768 11.868 9.292 1.00 92.62 389 GLY A CA 1
ATOM 3160 C C . GLY A 1 389 ? -15.519 11.687 7.979 1.00 92.62 389 GLY A C 1
ATOM 3161 O O . GLY A 1 389 ? -14.943 11.943 6.933 1.00 92.62 389 GLY A O 1
ATOM 3162 N N . PHE A 1 390 ? -16.767 11.213 7.983 1.00 94.06 390 PHE A N 1
ATOM 3163 C CA . PHE A 1 390 ? -17.558 11.171 6.751 1.00 94.06 390 PHE A CA 1
ATOM 3164 C C . PHE A 1 390 ? -18.129 12.561 6.442 1.00 94.06 390 PHE A C 1
ATOM 3166 O O . PHE A 1 390 ? -18.817 13.124 7.302 1.00 94.06 390 PHE A O 1
ATOM 3173 N N . PRO A 1 391 ? -17.907 13.106 5.232 1.00 92.62 391 PRO A N 1
ATOM 3174 C CA . PRO A 1 391 ? -18.542 14.346 4.818 1.00 92.62 391 PRO A CA 1
ATOM 3175 C C . PRO A 1 391 ? -20.037 14.137 4.544 1.00 92.62 391 PRO A C 1
ATOM 3177 O O . PRO A 1 391 ? -20.522 13.019 4.331 1.00 92.62 391 PRO A O 1
ATOM 3180 N N . SER A 1 392 ? -20.785 15.239 4.513 1.00 90.44 392 SER A N 1
ATOM 3181 C CA . SER A 1 392 ? -22.163 15.229 4.022 1.00 90.44 392 SER A CA 1
ATOM 3182 C C . SER A 1 392 ? -22.209 14.670 2.603 1.00 90.44 392 SER A C 1
ATOM 3184 O O . SER A 1 392 ? -21.394 15.041 1.766 1.00 90.44 392 SER A O 1
ATOM 3186 N N . HIS A 1 393 ? -23.179 13.796 2.327 1.00 90.88 393 HIS A N 1
ATOM 3187 C CA . HIS A 1 393 ? -23.355 13.171 1.011 1.00 90.88 393 HIS A CA 1
ATOM 3188 C C . HIS A 1 393 ? -22.134 12.390 0.495 1.00 90.88 393 HIS A C 1
ATOM 3190 O O . HIS A 1 393 ? -21.996 12.220 -0.714 1.00 90.88 393 HIS A O 1
ATOM 3196 N N . TRP A 1 394 ? -21.277 11.875 1.386 1.00 93.19 394 TRP A N 1
ATOM 3197 C CA . TRP A 1 394 ? -20.138 11.020 1.020 1.00 93.19 394 TRP A CA 1
ATOM 3198 C C . TRP A 1 394 ? -20.523 9.871 0.082 1.00 93.19 394 TRP A C 1
ATOM 3200 O O . TRP A 1 394 ? -19.753 9.453 -0.770 1.00 93.19 394 TRP A O 1
ATOM 3210 N N . ASP A 1 395 ? -21.742 9.359 0.213 1.00 92.62 395 ASP A N 1
ATOM 3211 C CA . ASP A 1 395 ? -22.273 8.264 -0.579 1.00 92.62 395 ASP A CA 1
ATOM 3212 C C . ASP A 1 395 ? -22.654 8.659 -2.011 1.00 92.62 395 ASP A C 1
ATOM 3214 O O . ASP A 1 395 ? -23.029 7.786 -2.790 1.00 92.62 395 ASP A O 1
ATOM 3218 N N . ARG A 1 396 ? -22.574 9.951 -2.350 1.00 93.56 396 ARG A N 1
ATOM 3219 C CA . ARG A 1 396 ? -22.704 10.494 -3.709 1.00 93.56 396 ARG A CA 1
ATOM 3220 C C . ARG A 1 396 ? -21.362 10.681 -4.406 1.00 93.56 396 ARG A C 1
ATOM 3222 O O . ARG A 1 396 ? -21.353 10.895 -5.615 1.00 93.56 396 ARG A O 1
ATOM 3229 N N . GLU A 1 397 ? -20.248 10.588 -3.679 1.00 94.12 397 GLU A N 1
ATOM 3230 C CA . GLU A 1 397 ? -18.927 10.671 -4.298 1.00 94.12 397 GLU A CA 1
ATOM 3231 C C . GLU A 1 397 ? -18.783 9.584 -5.359 1.00 94.12 397 GLU A C 1
ATOM 3233 O O . GLU A 1 397 ? -19.286 8.463 -5.191 1.00 94.12 397 GLU A O 1
ATOM 3238 N N . ARG A 1 398 ? -18.071 9.913 -6.446 1.00 93.38 398 ARG A N 1
ATOM 3239 C CA . ARG A 1 398 ? -17.869 9.013 -7.592 1.00 93.38 398 ARG A CA 1
ATOM 3240 C C . ARG A 1 398 ? -17.364 7.650 -7.136 1.00 93.38 398 ARG A C 1
ATOM 3242 O O . ARG A 1 398 ? -17.831 6.638 -7.649 1.00 93.38 398 ARG A O 1
ATOM 3249 N N . LEU A 1 399 ? -16.459 7.637 -6.154 1.00 94.25 399 LEU A N 1
ATOM 3250 C CA . LEU A 1 399 ? -15.953 6.421 -5.537 1.00 94.25 399 LEU A CA 1
ATOM 3251 C C . LEU A 1 399 ? -17.122 5.529 -5.094 1.00 94.25 399 LEU A C 1
ATOM 3253 O O . LEU A 1 399 ? -17.260 4.418 -5.577 1.00 94.25 399 LEU A O 1
ATOM 3257 N N . TRP A 1 400 ? -18.043 5.993 -4.262 1.00 95.25 400 TRP A N 1
ATOM 3258 C CA . TRP A 1 400 ? -19.060 5.125 -3.657 1.00 95.25 400 TRP A CA 1
ATOM 3259 C C . TRP A 1 400 ? -20.228 4.733 -4.583 1.00 95.25 400 TRP A C 1
ATOM 3261 O O . TRP A 1 400 ? -21.128 4.016 -4.143 1.00 95.25 400 TRP A O 1
ATOM 3271 N N . GLN A 1 401 ? -20.208 5.135 -5.860 1.00 94.19 401 GLN A N 1
ATOM 3272 C CA . GLN A 1 401 ? -21.234 4.758 -6.838 1.00 94.19 401 GLN A CA 1
ATOM 3273 C C . GLN A 1 401 ? -21.064 3.324 -7.358 1.00 94.19 401 GLN A C 1
ATOM 3275 O O . GLN A 1 401 ? -19.951 2.812 -7.491 1.00 94.19 401 GLN A O 1
ATOM 3280 N N . LEU A 1 402 ? -22.188 2.699 -7.729 1.00 92.06 402 LEU A N 1
ATOM 3281 C CA . LEU A 1 402 ? -22.230 1.369 -8.352 1.00 92.06 402 LEU A CA 1
ATOM 3282 C C . LEU A 1 402 ? -21.490 1.329 -9.699 1.00 92.06 402 LEU A C 1
ATOM 3284 O O . LEU A 1 402 ? -20.867 0.328 -10.025 1.00 92.06 402 LEU A O 1
ATOM 3288 N N . SER A 1 403 ? -21.547 2.419 -10.467 1.00 90.44 403 SER A N 1
ATOM 3289 C CA . SER A 1 403 ? -20.911 2.543 -11.785 1.00 90.44 403 SER A CA 1
ATOM 3290 C C . SER A 1 403 ? -19.406 2.811 -11.726 1.00 90.44 403 SER A C 1
ATOM 3292 O O . SER A 1 403 ? -18.766 2.960 -12.766 1.00 90.44 403 SER A O 1
ATOM 3294 N N . TYR A 1 404 ? -18.834 2.939 -10.528 1.00 92.44 404 TYR A N 1
ATOM 3295 C CA . TYR A 1 404 ? -17.419 3.222 -10.379 1.00 92.44 404 TYR A CA 1
ATOM 3296 C C . TYR A 1 404 ? -16.567 2.058 -10.882 1.00 92.44 404 TYR A C 1
ATOM 3298 O O . TYR A 1 404 ? -16.686 0.930 -10.407 1.00 92.44 404 TYR A O 1
ATOM 3306 N N . SER A 1 405 ? -15.665 2.372 -11.800 1.00 89.50 405 SER A N 1
ATOM 3307 C CA . SER A 1 405 ? -14.699 1.454 -12.389 1.00 89.50 405 SER A CA 1
ATOM 3308 C C . SER A 1 405 ? -13.375 2.182 -12.603 1.00 89.50 405 SER A C 1
ATOM 3310 O O . SER A 1 405 ? -13.335 3.415 -12.696 1.00 89.50 405 SER A O 1
ATOM 3312 N N . ARG A 1 406 ? -12.285 1.409 -12.637 1.00 90.25 406 ARG A N 1
ATOM 3313 C CA . ARG A 1 406 ? -10.974 1.900 -13.064 1.00 90.25 406 ARG A CA 1
ATOM 3314 C C . ARG A 1 406 ? -11.053 2.288 -14.542 1.00 90.25 406 ARG A C 1
ATOM 3316 O O . ARG A 1 406 ? -11.705 1.600 -15.318 1.00 90.25 406 ARG A O 1
ATOM 3323 N N . ASP A 1 407 ? -10.362 3.355 -14.918 1.00 86.25 407 ASP A N 1
ATOM 3324 C CA . ASP A 1 407 ? -10.123 3.711 -16.317 1.00 86.25 407 ASP A CA 1
ATOM 3325 C C . ASP A 1 407 ? -9.311 2.592 -17.006 1.00 86.25 407 ASP A C 1
ATOM 3327 O O . ASP A 1 407 ? -8.114 2.432 -16.747 1.00 86.25 407 ASP A O 1
ATOM 3331 N N . GLU A 1 408 ? -9.985 1.769 -17.817 1.00 84.06 408 GLU A N 1
ATOM 3332 C CA . GLU A 1 408 ? -9.384 0.604 -18.481 1.00 84.06 408 GLU A CA 1
ATOM 3333 C C . GLU A 1 408 ? -8.326 1.005 -19.508 1.00 84.06 408 GLU A C 1
ATOM 3335 O O . GLU A 1 408 ? -7.298 0.341 -19.625 1.00 84.06 408 GLU A O 1
ATOM 3340 N N . GLU A 1 409 ? -8.531 2.111 -20.221 1.00 81.75 409 GLU A N 1
ATOM 3341 C CA . GLU A 1 409 ? -7.570 2.583 -21.212 1.00 81.75 409 GLU A CA 1
ATOM 3342 C C . GLU A 1 409 ? -6.261 2.990 -20.534 1.00 81.75 409 GLU A C 1
ATOM 3344 O O . GLU A 1 409 ? -5.178 2.547 -20.931 1.00 81.75 409 GLU A O 1
ATOM 3349 N N . ARG A 1 410 ? -6.353 3.770 -19.452 1.00 80.50 410 ARG A N 1
ATOM 3350 C CA . ARG A 1 410 ? -5.186 4.124 -18.638 1.00 80.50 410 ARG A CA 1
ATOM 3351 C C . ARG A 1 410 ? -4.504 2.887 -18.062 1.00 80.50 410 ARG A C 1
ATOM 3353 O O . ARG A 1 410 ? -3.277 2.802 -18.100 1.00 80.50 410 ARG A O 1
ATOM 3360 N N . ALA A 1 411 ? -5.281 1.933 -17.550 1.00 81.12 411 ALA A N 1
ATOM 3361 C CA . ALA A 1 411 ? -4.753 0.686 -17.008 1.00 81.12 411 ALA A CA 1
ATOM 3362 C C . ALA A 1 411 ? -3.939 -0.090 -18.056 1.00 81.12 411 ALA A C 1
ATOM 3364 O O . ALA A 1 411 ? -2.800 -0.469 -17.780 1.00 81.12 411 ALA A O 1
ATOM 3365 N N . ASN A 1 412 ? -4.487 -0.242 -19.265 1.00 82.06 412 ASN A N 1
ATOM 3366 C CA . ASN A 1 412 ? -3.832 -0.924 -20.381 1.00 82.06 412 ASN A CA 1
ATOM 3367 C C . ASN A 1 412 ? -2.537 -0.213 -20.795 1.00 82.06 412 ASN A C 1
ATOM 3369 O O . ASN A 1 412 ? -1.507 -0.857 -20.982 1.00 82.06 412 ASN A O 1
ATOM 3373 N N . ARG A 1 413 ? -2.546 1.125 -20.878 1.00 83.12 413 ARG A N 1
ATOM 3374 C CA . ARG A 1 413 ? -1.344 1.921 -21.189 1.00 83.12 413 ARG A CA 1
ATOM 3375 C C . ARG A 1 413 ? -0.242 1.727 -20.140 1.00 83.12 413 ARG A C 1
ATOM 3377 O O . ARG A 1 413 ? 0.922 1.537 -20.487 1.00 83.12 413 ARG A O 1
ATOM 3384 N N . LEU A 1 414 ? -0.586 1.728 -18.854 1.00 80.06 414 LEU A N 1
ATOM 3385 C CA . LEU A 1 414 ? 0.384 1.511 -17.774 1.00 80.06 414 LEU A CA 1
ATOM 3386 C C . LEU A 1 414 ? 0.939 0.079 -17.761 1.00 80.06 414 LEU A C 1
ATOM 3388 O O . LEU A 1 414 ? 2.123 -0.119 -17.483 1.00 80.06 414 LEU A O 1
ATOM 3392 N N . GLU A 1 415 ? 0.113 -0.915 -18.088 1.00 80.56 415 GLU A N 1
ATOM 3393 C CA . GLU A 1 415 ? 0.550 -2.306 -18.235 1.00 80.56 415 GLU A CA 1
ATOM 3394 C C . GLU A 1 415 ? 1.512 -2.479 -19.414 1.00 80.56 415 GLU A C 1
ATOM 3396 O O . GLU A 1 415 ? 2.592 -3.051 -19.246 1.00 80.56 415 GLU A O 1
ATOM 3401 N N . LEU A 1 416 ? 1.175 -1.904 -20.572 1.00 83.56 416 LEU A N 1
ATOM 3402 C CA . LEU A 1 416 ? 2.054 -1.874 -21.738 1.00 83.56 416 LEU A CA 1
ATOM 3403 C C . LEU A 1 416 ? 3.390 -1.201 -21.409 1.00 83.56 416 LEU A C 1
ATOM 3405 O O . LEU A 1 416 ? 4.445 -1.765 -21.699 1.00 83.56 416 LEU A O 1
ATOM 3409 N N . LEU A 1 417 ? 3.374 -0.045 -20.738 1.00 80.88 417 LEU A N 1
ATOM 3410 C CA . LEU A 1 417 ? 4.603 0.633 -20.320 1.00 80.88 417 LEU A CA 1
ATOM 3411 C C . LEU A 1 417 ? 5.462 -0.252 -19.401 1.00 80.88 417 LEU A C 1
ATOM 3413 O O . LEU A 1 417 ? 6.676 -0.306 -19.565 1.00 80.88 417 LEU A O 1
ATOM 3417 N N . ALA A 1 418 ? 4.847 -0.976 -18.463 1.00 78.38 418 ALA A N 1
ATOM 3418 C CA . ALA A 1 418 ? 5.551 -1.873 -17.544 1.00 78.38 418 ALA A CA 1
ATOM 3419 C C . ALA A 1 418 ? 6.062 -3.172 -18.203 1.00 78.38 418 ALA A C 1
ATOM 3421 O O . ALA A 1 418 ? 6.846 -3.912 -17.593 1.00 78.38 418 ALA A O 1
ATOM 3422 N N . SER A 1 419 ? 5.598 -3.484 -19.415 1.00 82.69 419 SER A N 1
ATOM 3423 C CA . SER A 1 419 ? 5.994 -4.675 -20.172 1.00 82.69 419 SER A CA 1
ATOM 3424 C C . SER A 1 419 ? 7.275 -4.486 -20.992 1.00 82.69 419 SER A C 1
ATOM 3426 O O . SER A 1 419 ? 7.870 -5.477 -21.404 1.00 82.69 419 SER A O 1
ATOM 3428 N N . VAL A 1 420 ? 7.735 -3.243 -21.172 1.00 85.88 420 VAL A N 1
ATOM 3429 C CA . VAL A 1 420 ? 8.888 -2.906 -22.012 1.00 85.88 420 VAL A CA 1
ATOM 3430 C C . VAL A 1 420 ? 9.939 -2.114 -21.231 1.00 85.88 420 VAL A C 1
ATOM 3432 O O . VAL A 1 420 ? 9.613 -1.263 -20.405 1.00 85.88 420 VAL A O 1
ATOM 3435 N N . ASP A 1 421 ? 11.223 -2.371 -21.492 1.00 86.19 421 ASP A N 1
ATOM 3436 C CA . ASP A 1 421 ? 12.290 -1.535 -20.939 1.00 86.19 421 ASP A CA 1
ATOM 3437 C C . ASP A 1 421 ? 12.287 -0.160 -21.618 1.00 86.19 421 ASP A C 1
ATOM 3439 O O . ASP A 1 421 ? 12.256 -0.053 -22.848 1.00 86.19 421 ASP A O 1
ATOM 3443 N N . THR A 1 422 ? 12.318 0.904 -20.818 1.00 87.62 422 THR A N 1
ATOM 3444 C CA . THR A 1 422 ? 12.278 2.281 -21.308 1.00 87.62 422 THR A CA 1
ATOM 3445 C C . THR A 1 422 ? 13.380 3.126 -20.694 1.00 87.62 422 THR A C 1
ATOM 3447 O O . THR A 1 422 ? 13.822 2.898 -19.570 1.00 87.62 422 THR A O 1
ATOM 3450 N N . VAL A 1 423 ? 13.805 4.136 -21.444 1.00 88.56 423 VAL A N 1
ATOM 3451 C CA . VAL A 1 423 ? 14.799 5.124 -21.033 1.00 88.56 423 VAL A CA 1
ATOM 3452 C C . VAL A 1 423 ? 14.198 6.524 -21.089 1.00 88.56 423 VAL A C 1
ATOM 3454 O O . VAL A 1 423 ? 13.338 6.826 -21.922 1.00 88.56 423 VAL A O 1
ATOM 3457 N N . GLY A 1 424 ? 14.645 7.401 -20.193 1.00 86.75 424 GLY A N 1
ATOM 3458 C CA . GLY A 1 424 ? 14.217 8.799 -20.194 1.00 86.75 424 GLY A CA 1
ATOM 3459 C C . GLY A 1 424 ? 14.828 9.589 -21.354 1.00 86.75 424 GLY A C 1
ATOM 3460 O O . GLY A 1 424 ? 15.775 9.155 -22.008 1.00 86.75 424 GLY A O 1
ATOM 3461 N N . THR A 1 425 ? 14.348 10.816 -21.569 1.00 89.50 425 THR A N 1
ATOM 3462 C CA . THR A 1 425 ? 14.837 11.683 -22.663 1.00 89.50 425 THR A CA 1
ATOM 3463 C C . THR A 1 425 ? 16.352 11.924 -22.623 1.00 89.50 425 THR A C 1
ATOM 3465 O O . THR A 1 425 ? 16.978 12.061 -23.673 1.00 89.50 425 THR A O 1
ATOM 3468 N N . SER A 1 426 ? 16.972 12.015 -21.438 1.00 89.62 426 SER A N 1
ATOM 3469 C CA . SER A 1 426 ? 18.425 12.221 -21.369 1.00 89.62 426 SER A CA 1
ATOM 3470 C C . SER A 1 426 ? 19.196 10.999 -21.844 1.00 89.62 426 SER A C 1
ATOM 3472 O O . SER A 1 426 ? 19.991 11.122 -22.767 1.00 89.62 426 SER A O 1
ATOM 3474 N N . GLU A 1 427 ? 18.887 9.832 -21.288 1.00 90.50 427 GLU A N 1
ATOM 3475 C CA . GLU A 1 427 ? 19.538 8.578 -21.657 1.00 90.50 427 GLU A CA 1
ATOM 3476 C C . GLU A 1 427 ? 19.267 8.209 -23.123 1.00 90.50 427 GLU A C 1
ATOM 3478 O O . GLU A 1 427 ? 20.189 7.826 -23.834 1.00 90.50 427 GLU A O 1
ATOM 3483 N N . ALA A 1 428 ? 18.051 8.441 -23.633 1.00 92.88 428 ALA A N 1
ATOM 3484 C CA . ALA A 1 428 ? 17.741 8.284 -25.056 1.00 92.88 428 ALA A CA 1
ATOM 3485 C C . ALA A 1 428 ? 18.666 9.124 -25.956 1.00 92.88 428 ALA A C 1
ATOM 3487 O O . ALA A 1 428 ? 19.052 8.685 -27.037 1.00 92.88 428 ALA A O 1
ATOM 3488 N N . ARG A 1 429 ? 19.048 10.338 -25.526 1.00 93.94 429 ARG A N 1
ATOM 3489 C CA . ARG A 1 429 ? 20.043 11.147 -26.252 1.00 93.94 429 ARG A CA 1
ATOM 3490 C C . ARG A 1 429 ? 21.436 10.556 -26.116 1.00 93.94 429 ARG A C 1
ATOM 3492 O O . ARG A 1 429 ? 22.174 10.600 -27.089 1.00 93.94 429 ARG A O 1
ATOM 3499 N N . ASP A 1 430 ? 21.802 10.041 -24.950 1.00 92.88 430 ASP A N 1
ATOM 3500 C CA . ASP A 1 430 ? 23.131 9.473 -24.711 1.00 92.88 430 ASP A CA 1
ATOM 3501 C C . ASP A 1 430 ? 23.366 8.181 -25.502 1.00 92.88 430 ASP A C 1
ATOM 3503 O O . ASP A 1 430 ? 24.483 7.963 -25.972 1.00 92.88 430 ASP A O 1
ATOM 3507 N N . LEU A 1 431 ? 22.308 7.402 -25.752 1.00 94.38 431 LEU A N 1
ATOM 3508 C CA . LEU A 1 431 ? 22.323 6.237 -26.642 1.00 94.38 431 LEU A CA 1
ATOM 3509 C C . LEU A 1 431 ? 22.591 6.598 -28.114 1.00 94.38 431 LEU A C 1
ATOM 3511 O O . LEU A 1 431 ? 23.098 5.762 -28.853 1.00 94.38 431 LEU A O 1
ATOM 3515 N N . LEU A 1 432 ? 22.336 7.843 -28.541 1.00 94.12 432 LEU A N 1
ATOM 3516 C CA . LEU A 1 432 ? 22.710 8.348 -29.873 1.00 94.12 432 LEU A CA 1
ATOM 3517 C C . LEU A 1 432 ? 24.185 8.792 -29.914 1.00 94.12 432 LEU A C 1
ATOM 3519 O O . LEU A 1 432 ? 24.519 9.908 -30.330 1.00 94.12 432 LEU A O 1
ATOM 3523 N N . SER A 1 433 ? 25.075 7.937 -29.410 1.00 92.31 433 SER A N 1
ATOM 3524 C CA . SER A 1 433 ? 26.483 8.243 -29.159 1.00 92.31 433 SER A CA 1
ATOM 3525 C C . SER A 1 433 ? 27.339 8.403 -30.421 1.00 92.31 433 SER A C 1
ATOM 3527 O O . SER A 1 433 ? 28.378 9.062 -30.342 1.00 92.31 433 SER A O 1
ATOM 3529 N N . SER A 1 434 ? 26.875 7.904 -31.574 1.00 92.19 434 SER A N 1
ATOM 3530 C CA . SER A 1 434 ? 27.510 8.060 -32.896 1.00 92.19 434 SER A CA 1
ATOM 3531 C C . SER A 1 434 ? 27.661 9.521 -33.336 1.00 92.19 434 SER A C 1
ATOM 3533 O O . SER A 1 434 ? 28.501 9.843 -34.177 1.00 92.19 434 SER A O 1
ATOM 3535 N N . LEU A 1 435 ? 26.862 10.424 -32.758 1.00 90.25 435 LEU A N 1
ATOM 3536 C CA . LEU A 1 435 ? 26.883 11.854 -33.041 1.00 90.25 435 LEU A CA 1
ATOM 3537 C C . LEU A 1 435 ? 27.547 12.652 -31.905 1.00 90.25 435 LEU A C 1
ATOM 3539 O O . LEU A 1 435 ? 27.432 12.284 -30.727 1.00 90.25 435 LEU A O 1
ATOM 3543 N N . PRO A 1 436 ? 28.165 13.811 -32.211 1.00 91.06 436 PRO A N 1
ATOM 3544 C CA . PRO A 1 436 ? 28.594 14.764 -31.191 1.00 91.06 436 PRO A CA 1
ATOM 3545 C C . PRO A 1 436 ? 27.428 15.180 -30.283 1.00 91.06 436 PRO A C 1
ATOM 3547 O O . PRO A 1 436 ? 26.309 15.378 -30.755 1.00 91.06 436 PRO A O 1
ATOM 3550 N N . THR A 1 437 ? 27.686 15.397 -28.988 1.00 89.56 437 THR A N 1
ATOM 3551 C CA . THR A 1 437 ? 26.657 15.692 -27.965 1.00 89.56 437 THR A CA 1
ATOM 3552 C C . THR A 1 437 ? 25.686 16.811 -28.364 1.00 89.56 437 THR A C 1
ATOM 3554 O O . THR A 1 437 ? 24.486 16.714 -28.104 1.00 89.56 437 THR A O 1
ATOM 3557 N N . LYS A 1 438 ? 26.180 17.853 -29.048 1.00 90.69 438 LYS A N 1
ATOM 3558 C CA . LYS A 1 438 ? 25.374 18.990 -29.529 1.00 90.69 438 LYS A CA 1
ATOM 3559 C C . LYS A 1 438 ? 24.296 18.601 -30.557 1.00 90.69 438 LYS A C 1
ATOM 3561 O O . LYS A 1 438 ? 23.260 19.256 -30.619 1.00 90.69 438 LYS A O 1
ATOM 3566 N N . ASP A 1 439 ? 24.507 17.522 -31.311 1.00 93.12 439 ASP A N 1
ATOM 3567 C CA . ASP A 1 439 ? 23.646 17.109 -32.425 1.00 93.12 439 ASP A CA 1
ATOM 3568 C C . ASP A 1 439 ? 22.625 16.032 -32.011 1.00 93.12 439 ASP A C 1
ATOM 3570 O O . ASP A 1 439 ? 21.578 15.887 -32.650 1.00 93.12 439 ASP A O 1
ATOM 3574 N N . ARG A 1 440 ? 22.864 15.325 -30.895 1.00 94.19 440 ARG A N 1
ATOM 3575 C CA . ARG A 1 440 ? 22.017 14.215 -30.408 1.00 94.19 440 ARG A CA 1
ATOM 3576 C C . ARG A 1 440 ? 20.576 14.639 -30.133 1.00 94.19 440 ARG A C 1
ATOM 3578 O O . ARG A 1 440 ? 19.636 13.945 -30.516 1.00 94.19 440 ARG A O 1
ATOM 3585 N N . ARG A 1 441 ? 20.378 15.822 -29.534 1.00 93.88 441 ARG A N 1
ATOM 3586 C CA . ARG A 1 441 ? 19.035 16.393 -29.304 1.00 93.88 441 ARG A CA 1
AT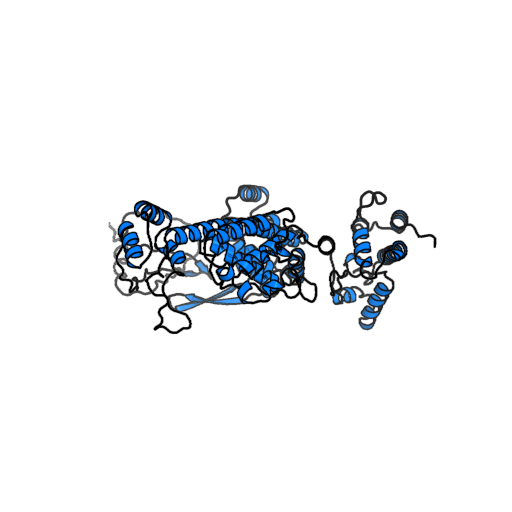OM 3587 C C . ARG A 1 441 ? 18.295 16.615 -30.624 1.00 93.88 441 ARG A C 1
ATOM 3589 O O . ARG A 1 441 ? 17.123 16.261 -30.738 1.00 93.88 441 ARG A O 1
ATOM 3596 N N . SER A 1 442 ? 18.973 17.203 -31.606 1.00 94.56 442 SER A N 1
ATOM 3597 C CA . SER A 1 442 ? 18.398 17.491 -32.921 1.00 94.56 442 SER A CA 1
ATOM 3598 C C . SER A 1 442 ? 18.059 16.207 -33.672 1.00 94.56 442 SER A C 1
ATOM 3600 O O . SER A 1 442 ? 16.994 16.138 -34.286 1.00 94.56 442 SER A O 1
ATOM 3602 N N . ARG A 1 443 ? 18.908 15.174 -33.568 1.00 95.12 443 ARG A N 1
ATOM 3603 C CA . ARG A 1 443 ? 18.664 13.856 -34.166 1.00 95.12 443 ARG A CA 1
ATOM 3604 C C . ARG A 1 443 ? 17.466 13.148 -33.541 1.00 95.12 443 ARG A C 1
ATOM 3606 O O . ARG A 1 443 ? 16.569 12.746 -34.276 1.00 95.12 443 ARG A O 1
ATOM 3613 N N . LEU A 1 444 ? 17.399 13.067 -32.210 1.00 95.25 444 LEU A N 1
ATOM 3614 C CA . LEU A 1 444 ? 16.248 12.475 -31.520 1.00 95.25 444 LEU A CA 1
ATOM 3615 C C . LEU A 1 444 ? 14.951 13.214 -31.882 1.00 95.25 444 LEU A C 1
ATOM 3617 O O . LEU A 1 444 ? 13.940 12.595 -32.204 1.00 95.25 444 LEU A O 1
ATOM 3621 N N . GLY A 1 445 ? 14.997 14.551 -31.913 1.00 94.06 445 GLY A N 1
ATOM 3622 C CA . GLY A 1 445 ? 13.870 15.374 -32.352 1.00 94.06 445 GLY A CA 1
ATOM 3623 C C . GLY A 1 445 ? 13.476 15.139 -33.815 1.00 94.06 445 GLY A C 1
ATOM 3624 O O . GLY A 1 445 ? 12.289 15.151 -34.130 1.00 94.06 445 GLY A O 1
ATOM 3625 N N . TYR A 1 446 ? 14.441 14.907 -34.709 1.00 94.81 446 TYR A N 1
ATOM 3626 C CA . TYR A 1 446 ? 14.178 14.557 -36.105 1.00 94.81 446 TYR A CA 1
ATOM 3627 C C . TYR A 1 446 ? 13.467 13.206 -36.223 1.00 94.81 446 TYR A C 1
ATOM 3629 O O . TYR A 1 446 ? 12.435 13.139 -36.888 1.00 94.81 446 TYR A O 1
ATOM 3637 N N . TYR A 1 447 ? 13.957 12.163 -35.545 1.00 95.25 447 TYR A N 1
ATOM 3638 C CA . TYR A 1 447 ? 13.312 10.848 -35.574 1.00 95.25 447 TYR A CA 1
ATOM 3639 C C . TYR A 1 447 ? 11.884 10.888 -35.029 1.00 95.25 447 TYR A C 1
ATOM 3641 O O . TYR A 1 447 ? 10.993 10.320 -35.657 1.00 95.25 447 TYR A O 1
ATOM 3649 N N . ARG A 1 448 ? 11.645 11.623 -33.934 1.00 93.38 448 ARG A N 1
ATOM 3650 C CA . ARG A 1 448 ? 10.295 11.810 -33.382 1.00 93.38 448 ARG A CA 1
ATOM 3651 C C . ARG A 1 448 ? 9.355 12.531 -34.343 1.00 93.38 448 ARG A C 1
ATOM 3653 O O . ARG A 1 448 ? 8.271 12.036 -34.604 1.00 93.38 448 ARG A O 1
ATOM 3660 N N . ARG A 1 449 ? 9.780 13.662 -34.925 1.00 90.88 449 ARG A N 1
ATOM 3661 C CA . ARG A 1 449 ? 8.967 14.407 -35.913 1.00 90.88 449 ARG A CA 1
ATOM 3662 C C . ARG A 1 449 ? 8.674 13.612 -37.185 1.00 90.88 449 ARG A C 1
ATOM 3664 O O . ARG A 1 449 ? 7.782 13.970 -37.938 1.00 90.88 449 ARG A O 1
ATOM 3671 N N . LYS A 1 450 ? 9.481 12.592 -37.476 1.00 90.44 450 LYS A N 1
ATOM 3672 C CA . LYS A 1 450 ? 9.278 11.674 -38.601 1.00 90.44 450 LYS A CA 1
ATOM 3673 C C . LYS A 1 450 ? 8.579 10.377 -38.190 1.00 90.44 450 LYS A C 1
ATOM 3675 O O . LYS A 1 450 ? 8.538 9.467 -39.009 1.00 90.44 450 LYS A O 1
ATOM 3680 N N . HIS A 1 451 ? 8.087 10.285 -36.951 1.00 89.75 451 HIS A N 1
ATOM 3681 C CA . HIS A 1 451 ? 7.449 9.098 -36.370 1.00 89.75 451 HIS A CA 1
ATOM 3682 C C . HIS A 1 451 ? 8.291 7.817 -36.507 1.00 89.75 451 HIS A C 1
ATOM 3684 O O . HIS A 1 451 ? 7.771 6.711 -36.498 1.00 89.75 451 HIS A O 1
ATOM 3690 N N . ALA A 1 452 ? 9.613 7.965 -36.631 1.00 92.00 452 ALA A N 1
ATOM 3691 C CA . ALA A 1 452 ? 10.551 6.857 -36.788 1.00 92.00 452 ALA A CA 1
ATOM 3692 C C . ALA A 1 452 ? 11.031 6.326 -35.425 1.00 92.00 452 ALA A C 1
ATOM 3694 O O . ALA A 1 452 ? 11.390 5.162 -35.295 1.00 92.00 452 ALA A O 1
ATOM 3695 N N . ILE A 1 453 ? 10.998 7.179 -34.400 1.00 95.31 453 ILE A N 1
ATOM 3696 C CA . ILE A 1 453 ? 11.103 6.794 -32.990 1.00 95.31 453 ILE A CA 1
ATOM 3697 C C . ILE A 1 453 ? 9.876 7.343 -32.287 1.00 95.31 453 ILE A C 1
ATOM 3699 O O . ILE A 1 453 ? 9.560 8.528 -32.438 1.00 95.31 453 ILE A O 1
ATOM 3703 N N . PHE A 1 454 ? 9.232 6.511 -31.483 1.00 93.12 454 PHE A N 1
ATOM 3704 C CA . PHE A 1 454 ? 8.133 6.933 -30.633 1.00 93.12 454 PHE A CA 1
ATOM 3705 C C . PHE A 1 454 ? 8.575 7.014 -29.172 1.00 93.12 454 PHE A C 1
ATOM 3707 O O . PHE A 1 454 ? 9.528 6.368 -28.727 1.00 93.12 454 PHE A O 1
ATOM 3714 N N . ALA A 1 455 ? 7.880 7.871 -28.438 1.00 91.00 455 ALA A N 1
ATOM 3715 C CA . ALA A 1 455 ? 8.023 8.013 -27.004 1.00 91.00 455 ALA A CA 1
ATOM 3716 C C . ALA A 1 455 ? 6.641 7.839 -26.397 1.00 91.00 455 ALA A C 1
ATOM 3718 O O . ALA A 1 455 ? 5.686 8.475 -26.840 1.00 91.00 455 ALA A O 1
ATOM 3719 N N . LEU A 1 456 ? 6.557 6.961 -25.415 1.00 87.19 456 LEU A N 1
ATOM 3720 C CA . LEU A 1 456 ? 5.372 6.738 -24.622 1.00 87.19 456 LEU A CA 1
ATOM 3721 C C . LEU A 1 456 ? 5.269 7.871 -23.622 1.00 87.19 456 LEU A C 1
ATOM 3723 O O . LEU A 1 456 ? 6.234 8.217 -22.943 1.00 87.19 456 LEU A O 1
ATOM 3727 N N . SER A 1 457 ? 4.078 8.426 -23.554 1.00 75.62 457 SER A N 1
ATOM 3728 C CA . SER A 1 457 ? 3.725 9.454 -22.604 1.00 75.62 457 SER A CA 1
ATOM 3729 C C . SER A 1 457 ? 2.348 9.034 -22.124 1.00 75.62 457 SER A C 1
ATOM 3731 O O . SER A 1 457 ? 1.355 9.361 -22.768 1.00 75.62 457 SER A O 1
ATOM 3733 N N . PRO A 1 458 ? 2.229 8.241 -21.042 1.00 60.44 458 PRO A N 1
ATOM 3734 C CA . PRO A 1 458 ? 0.905 8.019 -20.451 1.00 60.44 458 PRO A CA 1
ATOM 3735 C C . PRO A 1 458 ? 0.346 9.337 -19.893 1.00 60.44 458 PRO A C 1
ATOM 3737 O O . PRO A 1 458 ? -0.787 9.395 -19.422 1.00 60.44 458 PRO A O 1
ATOM 3740 N N . THR A 1 459 ? 1.206 10.355 -19.905 1.00 60.09 459 THR A N 1
ATOM 3741 C CA . THR A 1 459 ? 1.322 11.499 -19.021 1.00 60.09 459 THR A CA 1
ATOM 3742 C C . THR A 1 459 ? 2.309 12.503 -19.685 1.00 60.09 459 THR A C 1
ATOM 3744 O O . THR A 1 459 ? 2.469 12.423 -20.898 1.00 60.09 459 THR A O 1
ATOM 3747 N N . GLU A 1 460 ? 2.950 13.474 -19.019 1.00 59.22 460 GLU A N 1
ATOM 3748 C CA . GLU A 1 460 ? 3.825 14.490 -19.666 1.00 59.22 460 GLU A CA 1
ATOM 3749 C C . GLU A 1 460 ? 5.312 14.089 -19.825 1.00 59.22 460 GLU A C 1
ATOM 3751 O O . GLU A 1 460 ? 6.042 14.701 -20.614 1.00 59.22 460 GLU A O 1
ATOM 3756 N N . THR A 1 461 ? 5.790 13.069 -19.099 1.00 71.44 461 THR A N 1
ATOM 3757 C CA . THR A 1 461 ? 7.179 12.585 -19.202 1.00 71.44 461 THR A CA 1
ATOM 3758 C C . THR A 1 461 ? 7.326 11.609 -20.368 1.00 71.44 461 THR A C 1
ATOM 3760 O O . THR A 1 461 ? 6.583 10.640 -20.491 1.00 71.44 461 THR A O 1
ATOM 3763 N N . LEU A 1 462 ? 8.344 11.823 -21.208 1.00 85.06 462 LEU A N 1
ATOM 3764 C CA . LEU A 1 462 ? 8.630 10.948 -22.346 1.00 85.06 462 LEU A CA 1
ATOM 3765 C C . LEU A 1 462 ? 9.486 9.742 -21.942 1.00 85.06 462 LEU A C 1
ATOM 3767 O O . LEU A 1 462 ? 10.654 9.896 -21.564 1.00 85.06 462 LEU A O 1
ATOM 3771 N N . HIS A 1 463 ? 8.927 8.552 -22.146 1.00 85.81 463 HIS A N 1
ATOM 3772 C CA . HIS A 1 463 ? 9.583 7.258 -21.996 1.00 85.81 463 HIS A CA 1
ATOM 3773 C C . HIS A 1 463 ? 9.852 6.647 -23.368 1.00 85.81 463 HIS A C 1
ATOM 3775 O O . HIS A 1 463 ? 8.937 6.412 -24.153 1.00 85.81 463 HIS A O 1
ATOM 3781 N N . PHE A 1 464 ? 11.110 6.363 -23.677 1.00 92.62 464 PHE A N 1
ATOM 3782 C CA . PHE A 1 464 ? 11.486 5.768 -24.954 1.00 92.62 464 PHE A CA 1
ATOM 3783 C C . PHE A 1 464 ? 11.758 4.281 -24.763 1.00 92.62 464 PHE A C 1
ATOM 3785 O O . PHE A 1 464 ? 12.689 3.953 -24.028 1.00 92.62 464 PHE A O 1
ATOM 3792 N N . PRO A 1 465 ? 11.020 3.373 -25.422 1.00 94.81 465 PRO A N 1
ATOM 3793 C CA . PRO A 1 465 ? 11.393 1.965 -25.444 1.00 94.81 465 PRO A CA 1
ATOM 3794 C C . PRO A 1 465 ? 12.844 1.769 -25.881 1.00 94.81 465 PRO A C 1
ATOM 3796 O O . PRO A 1 465 ? 13.241 2.241 -26.952 1.00 94.81 465 PRO A O 1
ATOM 3799 N N . ARG A 1 466 ? 13.634 1.097 -25.036 1.00 94.06 466 ARG A N 1
ATOM 3800 C CA . ARG A 1 466 ? 15.088 0.963 -25.199 1.00 94.06 466 ARG A CA 1
ATOM 3801 C C . ARG A 1 466 ? 15.449 0.197 -26.467 1.00 94.06 466 ARG A C 1
ATOM 3803 O O . ARG A 1 466 ? 16.438 0.538 -27.109 1.00 94.06 466 ARG A O 1
ATOM 3810 N N . PHE A 1 467 ? 14.619 -0.771 -26.866 1.00 95.31 467 PHE A N 1
ATOM 3811 C CA . PHE A 1 467 ? 14.838 -1.603 -28.055 1.00 95.31 467 PHE A CA 1
ATOM 3812 C C . PHE A 1 467 ? 14.959 -0.800 -29.362 1.00 95.31 467 PHE A C 1
ATOM 3814 O O . PHE A 1 467 ? 15.496 -1.306 -30.345 1.00 95.31 467 PHE A O 1
ATOM 3821 N N . GLN A 1 468 ? 14.473 0.450 -29.392 1.00 96.69 468 GLN A N 1
ATOM 3822 C CA . GLN A 1 468 ? 14.585 1.324 -30.564 1.00 96.69 468 GLN A CA 1
ATOM 3823 C C . GLN A 1 468 ? 16.031 1.760 -30.847 1.00 96.69 468 GLN A C 1
ATOM 3825 O O . GLN A 1 468 ? 16.349 2.156 -31.971 1.00 96.69 468 GLN A O 1
ATOM 3830 N N . PHE A 1 469 ? 16.902 1.690 -29.840 1.00 96.19 469 PHE A N 1
ATOM 3831 C CA . PHE A 1 469 ? 18.290 2.122 -29.917 1.00 96.19 469 PHE A CA 1
ATOM 3832 C C . PHE A 1 469 ? 19.240 0.935 -30.015 1.00 96.19 469 PHE A C 1
ATOM 3834 O O . PHE A 1 469 ? 18.986 -0.154 -29.499 1.00 96.19 469 PHE A O 1
ATOM 3841 N N . ASP A 1 470 ? 20.367 1.166 -30.670 1.00 93.12 470 ASP A N 1
ATOM 3842 C CA . ASP A 1 470 ? 21.442 0.207 -30.810 1.00 93.12 470 ASP A CA 1
ATOM 3843 C C . ASP A 1 470 ? 22.684 0.726 -30.085 1.00 93.12 470 ASP A C 1
ATOM 3845 O O . ASP A 1 470 ? 23.311 1.701 -30.501 1.00 93.12 470 ASP A O 1
ATOM 3849 N N . ALA A 1 471 ? 23.028 0.073 -28.976 1.00 86.62 471 ALA A N 1
ATOM 3850 C CA . ALA A 1 471 ? 24.163 0.475 -28.158 1.00 86.62 471 ALA A CA 1
ATOM 3851 C C . ALA A 1 471 ? 25.517 0.255 -28.857 1.00 86.62 471 ALA A C 1
ATOM 3853 O O . ALA A 1 471 ? 26.475 0.948 -28.521 1.00 86.62 471 ALA A O 1
ATOM 3854 N N . GLU A 1 472 ? 25.606 -0.676 -29.813 1.00 89.06 472 GLU A N 1
ATOM 3855 C CA . GLU A 1 472 ? 26.849 -0.972 -30.531 1.00 89.06 472 GLU A CA 1
ATOM 3856 C C . GLU A 1 472 ? 27.126 0.087 -31.596 1.00 89.06 472 GLU A C 1
ATOM 3858 O O . GLU A 1 472 ? 28.241 0.597 -31.699 1.00 89.06 472 GLU A O 1
ATOM 3863 N N . THR A 1 473 ? 26.100 0.456 -32.367 1.00 92.38 473 THR A N 1
ATOM 3864 C CA . THR A 1 473 ? 26.247 1.490 -33.404 1.00 92.38 473 THR A CA 1
ATOM 3865 C C . THR A 1 473 ? 26.176 2.910 -32.842 1.00 92.38 473 THR A C 1
ATOM 3867 O O . THR A 1 473 ? 26.681 3.844 -33.466 1.00 92.38 473 THR A O 1
ATOM 3870 N N . GLY A 1 474 ? 25.555 3.093 -31.673 1.00 92.94 474 GLY A N 1
ATOM 3871 C CA . GLY A 1 474 ? 25.306 4.408 -31.090 1.00 92.94 474 GLY A CA 1
ATOM 3872 C C . GLY A 1 474 ? 24.273 5.234 -31.867 1.00 92.94 474 GLY A C 1
ATOM 3873 O O . GLY A 1 474 ? 24.365 6.463 -31.891 1.00 92.94 474 GLY A O 1
ATOM 3874 N N . ASP A 1 475 ? 23.333 4.599 -32.566 1.00 95.12 475 ASP A N 1
ATOM 3875 C CA . ASP A 1 475 ? 22.188 5.241 -33.231 1.00 95.12 475 ASP A CA 1
ATOM 3876 C C . ASP A 1 475 ? 20.939 4.344 -33.082 1.00 95.12 475 ASP A C 1
ATOM 3878 O O . ASP A 1 475 ? 20.961 3.307 -32.419 1.00 95.12 475 ASP A O 1
ATOM 3882 N N . ALA A 1 476 ? 19.810 4.750 -33.652 1.00 94.38 476 ALA A N 1
ATOM 3883 C CA . ALA A 1 476 ? 18.601 3.938 -33.697 1.00 94.38 476 ALA A CA 1
ATOM 3884 C C . ALA A 1 476 ? 18.691 2.814 -34.741 1.00 94.38 476 ALA A C 1
ATOM 3886 O O . ALA A 1 476 ? 19.277 2.988 -35.812 1.00 94.38 476 ALA A O 1
ATOM 3887 N N . LYS A 1 477 ? 18.060 1.669 -34.456 1.00 95.50 477 LYS A N 1
ATOM 3888 C CA . LYS A 1 477 ? 18.060 0.503 -35.356 1.00 95.50 477 LYS A CA 1
ATOM 3889 C C . LYS A 1 477 ? 17.308 0.827 -36.648 1.00 95.50 477 LYS A C 1
ATOM 3891 O O . LYS A 1 477 ? 16.128 1.171 -36.605 1.00 95.50 477 LYS A O 1
ATOM 3896 N N . SER A 1 478 ? 17.957 0.671 -37.802 1.00 93.94 478 SER A N 1
ATOM 3897 C CA . SER A 1 478 ? 17.383 1.007 -39.118 1.00 93.94 478 SER A CA 1
ATOM 3898 C C . SER A 1 478 ? 16.043 0.314 -39.382 1.00 93.94 478 SER A C 1
ATOM 3900 O O . SER A 1 478 ? 15.088 0.973 -39.787 1.00 93.94 478 SER A O 1
ATOM 3902 N N . ILE A 1 479 ? 15.949 -0.983 -39.075 1.00 94.62 479 ILE A N 1
ATOM 3903 C CA . ILE A 1 479 ? 14.719 -1.766 -39.243 1.00 94.62 479 ILE A CA 1
ATOM 3904 C C . ILE A 1 479 ? 13.577 -1.278 -38.341 1.00 94.62 479 ILE A C 1
ATOM 3906 O O . ILE A 1 479 ? 12.419 -1.292 -38.747 1.00 94.62 479 ILE A O 1
ATOM 3910 N N . VAL A 1 480 ? 13.895 -0.773 -37.143 1.00 96.19 480 VAL A N 1
ATOM 3911 C CA . VAL A 1 480 ? 12.901 -0.187 -36.231 1.00 96.19 480 VAL A CA 1
ATOM 3912 C C . VAL A 1 480 ? 12.404 1.152 -36.770 1.00 96.19 480 VAL A C 1
ATOM 3914 O O . VAL A 1 480 ? 11.201 1.407 -36.758 1.00 96.19 480 VAL A O 1
ATOM 3917 N N . LEU A 1 481 ? 13.312 1.991 -37.288 1.00 95.19 481 LEU A N 1
ATOM 3918 C CA . LEU A 1 481 ? 12.942 3.258 -37.925 1.00 95.19 481 LEU A CA 1
ATOM 3919 C C . LEU A 1 481 ? 11.989 3.034 -39.106 1.00 95.19 481 LEU A C 1
ATOM 3921 O O . LEU A 1 481 ? 11.062 3.821 -39.290 1.00 95.19 481 LEU A O 1
ATOM 3925 N N . GLU A 1 482 ? 12.228 1.991 -39.900 1.00 93.69 482 GLU A N 1
ATOM 3926 C CA . GLU A 1 482 ? 11.388 1.639 -41.043 1.00 93.69 482 GLU A CA 1
ATOM 3927 C C . GLU A 1 482 ? 10.013 1.120 -40.606 1.00 93.69 482 GLU A C 1
ATOM 3929 O O . GLU A 1 482 ? 8.994 1.681 -41.009 1.00 93.69 482 GLU A O 1
ATOM 3934 N N . ALA A 1 483 ? 9.973 0.135 -39.705 1.00 94.56 483 ALA A N 1
ATOM 3935 C CA . ALA A 1 483 ? 8.726 -0.411 -39.169 1.00 94.56 483 ALA A CA 1
ATOM 3936 C C . ALA A 1 483 ? 7.825 0.680 -38.563 1.00 94.56 483 ALA A C 1
ATOM 3938 O O . ALA A 1 483 ? 6.643 0.774 -38.896 1.00 94.56 483 ALA A O 1
ATOM 3939 N N . ASN A 1 484 ? 8.392 1.569 -37.740 1.00 94.44 484 ASN A N 1
ATOM 3940 C CA . ASN A 1 484 ? 7.644 2.659 -37.109 1.00 94.44 484 ASN A CA 1
ATOM 3941 C C . ASN A 1 484 ? 7.071 3.655 -38.133 1.00 94.44 484 ASN A C 1
ATOM 3943 O O . ASN A 1 484 ? 5.946 4.127 -37.971 1.00 94.44 484 ASN A O 1
ATOM 3947 N N . ARG A 1 485 ? 7.801 3.956 -39.216 1.00 91.75 485 ARG A N 1
ATOM 3948 C CA . ARG A 1 485 ? 7.283 4.820 -40.290 1.00 91.75 485 ARG A CA 1
ATOM 3949 C C . ARG A 1 485 ? 6.119 4.169 -41.024 1.00 91.75 485 ARG A C 1
ATOM 3951 O O . ARG A 1 485 ? 5.128 4.852 -41.274 1.00 91.75 485 ARG A O 1
ATOM 3958 N N . ARG A 1 486 ? 6.222 2.876 -41.350 1.00 91.38 486 ARG A N 1
ATOM 3959 C CA . ARG A 1 486 ? 5.135 2.130 -42.003 1.00 91.38 486 ARG A CA 1
ATOM 3960 C C . ARG A 1 486 ? 3.893 2.072 -41.120 1.00 91.38 486 ARG A C 1
ATOM 3962 O O . ARG A 1 486 ? 2.807 2.392 -41.595 1.00 91.38 486 ARG A O 1
ATOM 3969 N N . LEU A 1 487 ? 4.068 1.788 -39.827 1.00 91.25 487 LEU A N 1
ATOM 3970 C CA . LEU A 1 487 ? 2.996 1.847 -38.828 1.00 91.25 487 LEU A CA 1
ATOM 3971 C C . LEU A 1 487 ? 2.306 3.209 -38.807 1.00 91.25 487 LEU A C 1
ATOM 3973 O O . LEU A 1 487 ? 1.080 3.277 -38.795 1.00 91.25 487 LEU A O 1
ATOM 3977 N N . TYR A 1 488 ? 3.081 4.295 -38.812 1.00 88.38 488 TYR A N 1
ATOM 3978 C CA . TYR A 1 488 ? 2.517 5.640 -38.790 1.00 88.38 488 TYR A CA 1
ATOM 3979 C C . TYR A 1 488 ? 1.709 5.943 -40.053 1.00 88.38 488 TYR A C 1
ATOM 3981 O O . TYR A 1 488 ? 0.596 6.455 -39.958 1.00 88.38 488 TYR A O 1
ATOM 3989 N N . VAL A 1 489 ? 2.246 5.610 -41.232 1.00 87.25 489 VAL A N 1
ATOM 3990 C CA . VAL A 1 489 ? 1.560 5.825 -42.515 1.00 87.25 489 VAL A CA 1
ATOM 3991 C C . VAL A 1 489 ? 0.268 5.009 -42.593 1.00 87.25 489 VAL A C 1
ATOM 3993 O O . VAL A 1 489 ? -0.769 5.578 -42.917 1.00 87.25 489 VAL A O 1
ATOM 3996 N N . GLY A 1 490 ? 0.307 3.727 -42.219 1.00 82.75 490 GLY A N 1
ATOM 3997 C CA . GLY A 1 490 ? -0.853 2.832 -42.270 1.00 82.75 490 GLY A CA 1
ATOM 3998 C C . GLY A 1 490 ? -1.971 3.153 -41.271 1.00 82.75 490 GLY A C 1
ATOM 3999 O O . GLY A 1 490 ? -3.061 2.614 -41.403 1.00 82.75 490 GLY A O 1
ATOM 4000 N N . ASN A 1 491 ? -1.729 4.028 -40.288 1.00 80.94 491 ASN A N 1
ATOM 4001 C CA . ASN A 1 491 ? -2.719 4.410 -39.270 1.00 80.94 491 ASN A CA 1
ATOM 4002 C C . ASN A 1 491 ? -3.117 5.897 -39.331 1.00 80.94 491 ASN A C 1
ATOM 4004 O O . ASN A 1 491 ? -3.729 6.402 -38.392 1.00 80.94 491 ASN A O 1
ATOM 4008 N N . ARG A 1 492 ? -2.784 6.622 -40.411 1.00 73.94 492 ARG A N 1
ATOM 4009 C CA . ARG A 1 492 ? -2.992 8.083 -40.511 1.00 73.94 492 ARG A CA 1
ATOM 4010 C C . ARG A 1 492 ? -4.411 8.557 -40.184 1.00 73.94 492 ARG A C 1
ATOM 4012 O O . ARG A 1 492 ? -4.536 9.617 -39.584 1.00 73.94 492 ARG A O 1
ATOM 4019 N N . ASP A 1 493 ? -5.435 7.773 -40.511 1.00 65.62 493 ASP A N 1
ATOM 4020 C CA . ASP A 1 493 ? -6.841 8.144 -40.293 1.00 65.62 493 ASP A CA 1
ATOM 4021 C C . ASP A 1 493 ? -7.316 7.980 -38.837 1.00 65.62 493 ASP A C 1
ATOM 4023 O O . ASP A 1 493 ? -8.350 8.527 -38.459 1.00 65.62 493 ASP A O 1
ATOM 4027 N N . VAL A 1 494 ? -6.562 7.246 -38.012 1.00 61.50 494 VAL A N 1
ATOM 4028 C CA . VAL A 1 494 ? -6.858 6.978 -36.588 1.00 61.50 494 VAL A CA 1
ATOM 4029 C C . VAL A 1 494 ? -5.859 7.702 -35.664 1.00 61.50 494 VAL A C 1
ATOM 4031 O O . VAL A 1 494 ? -6.025 7.740 -34.446 1.00 61.50 494 VAL A O 1
ATOM 4034 N N . ASN A 1 495 ? -4.810 8.301 -36.234 1.00 57.31 495 ASN A N 1
ATOM 4035 C CA . ASN A 1 495 ? -3.704 8.900 -35.495 1.00 57.31 495 ASN A CA 1
ATOM 4036 C C . ASN A 1 495 ? -4.019 10.334 -35.036 1.00 57.31 495 ASN A C 1
ATOM 4038 O O . ASN A 1 495 ? -3.694 11.303 -35.719 1.00 57.31 495 ASN A O 1
ATOM 4042 N N . GLU A 1 496 ? -4.535 10.485 -33.817 1.00 62.09 496 GLU A N 1
ATOM 4043 C CA . GLU A 1 496 ? -4.180 11.652 -33.001 1.00 62.09 496 GLU A CA 1
ATOM 4044 C C . GLU A 1 496 ? -2.727 11.467 -32.515 1.00 62.09 496 GLU A C 1
ATOM 4046 O O . GLU A 1 496 ? -2.332 10.354 -32.153 1.00 62.09 496 GLU A O 1
ATOM 4051 N N . ASP A 1 497 ? -1.900 12.521 -32.524 1.00 62.94 497 ASP A N 1
ATOM 4052 C CA . ASP A 1 497 ? -0.453 12.436 -32.221 1.00 62.94 497 ASP A CA 1
ATOM 4053 C C . ASP A 1 497 ? -0.138 11.756 -30.865 1.00 62.94 497 ASP A C 1
ATOM 4055 O O . ASP A 1 497 ? 0.947 11.196 -30.683 1.00 62.94 497 ASP A O 1
ATOM 4059 N N . GLU A 1 498 ? -1.090 11.756 -29.925 1.00 69.25 498 GLU A N 1
ATOM 4060 C CA . GLU A 1 498 ? -0.980 11.108 -28.612 1.00 69.25 498 GLU A CA 1
ATOM 4061 C C . GLU A 1 498 ? -1.272 9.595 -28.621 1.00 69.25 498 GLU A C 1
ATOM 4063 O O . GLU A 1 498 ? -0.759 8.869 -27.766 1.00 69.25 498 GLU A O 1
ATOM 4068 N N . ALA A 1 499 ? -2.050 9.085 -29.582 1.00 78.62 499 ALA A N 1
ATOM 4069 C CA . ALA A 1 499 ? -2.440 7.672 -29.650 1.00 78.62 499 ALA A CA 1
ATOM 4070 C C . ALA A 1 499 ? -1.383 6.799 -30.348 1.00 78.62 499 ALA A C 1
ATOM 4072 O O . ALA A 1 499 ? -1.155 5.651 -29.952 1.00 78.62 499 ALA A O 1
ATOM 4073 N N . PHE A 1 500 ? -0.689 7.348 -31.353 1.00 86.81 500 PHE A N 1
ATOM 4074 C CA . PHE A 1 500 ? 0.262 6.595 -32.177 1.00 86.81 500 PHE A CA 1
ATOM 4075 C C . PHE A 1 500 ? 1.352 5.846 -31.382 1.00 86.81 500 PHE A C 1
ATOM 4077 O O . PHE A 1 500 ? 1.577 4.670 -31.673 1.00 86.81 500 PHE A O 1
ATOM 4084 N N . PRO A 1 501 ? 2.025 6.436 -30.369 1.00 90.75 501 PRO A N 1
ATOM 4085 C CA . PRO A 1 501 ? 3.044 5.715 -29.601 1.00 90.75 501 PRO A CA 1
ATOM 4086 C C . PRO A 1 501 ? 2.525 4.430 -28.941 1.00 90.75 501 PRO A C 1
ATOM 4088 O O . PRO A 1 501 ? 3.252 3.439 -28.866 1.00 90.75 501 PRO A O 1
ATOM 4091 N N . TRP A 1 502 ? 1.267 4.435 -28.493 1.00 88.44 502 TRP A N 1
ATOM 4092 C CA . TRP A 1 502 ? 0.619 3.279 -27.875 1.00 88.44 502 TRP A CA 1
ATOM 4093 C C . TRP A 1 502 ? 0.245 2.218 -28.901 1.00 88.44 502 TRP A C 1
ATOM 4095 O O . TRP A 1 502 ? 0.463 1.033 -28.654 1.00 88.44 502 TRP A O 1
ATOM 4105 N N . ILE A 1 503 ? -0.245 2.637 -30.069 1.00 89.88 503 ILE A N 1
ATOM 4106 C CA . ILE A 1 503 ? -0.522 1.745 -31.202 1.00 89.88 503 ILE A CA 1
ATOM 4107 C C . ILE A 1 503 ? 0.771 1.056 -31.648 1.00 89.88 503 ILE A C 1
ATOM 4109 O O . ILE A 1 503 ? 0.815 -0.170 -31.754 1.00 89.88 503 ILE A O 1
ATOM 4113 N N . ALA A 1 504 ? 1.843 1.831 -31.836 1.00 92.56 504 ALA A N 1
ATOM 4114 C CA . ALA A 1 504 ? 3.141 1.311 -32.241 1.00 92.56 504 ALA A CA 1
ATOM 4115 C C . ALA A 1 504 ? 3.664 0.283 -31.233 1.00 92.56 504 ALA A C 1
ATOM 4117 O O . ALA A 1 504 ? 4.013 -0.832 -31.616 1.00 92.56 504 ALA A O 1
ATOM 4118 N N . LEU A 1 505 ? 3.670 0.618 -29.938 1.00 93.81 505 LEU A N 1
ATOM 4119 C CA . LEU A 1 505 ? 4.106 -0.320 -28.904 1.00 93.81 505 LEU A CA 1
ATOM 4120 C C . LEU A 1 505 ? 3.253 -1.591 -28.873 1.00 93.81 505 LEU A C 1
ATOM 4122 O O . LEU A 1 505 ? 3.798 -2.686 -28.765 1.00 93.81 505 LEU A O 1
ATOM 4126 N N . THR A 1 506 ? 1.932 -1.450 -28.978 1.00 92.94 506 THR A N 1
ATOM 4127 C CA . THR A 1 506 ? 1.015 -2.594 -28.986 1.00 92.94 506 THR A CA 1
ATOM 4128 C C . THR A 1 506 ? 1.353 -3.536 -30.135 1.00 92.94 506 THR A C 1
ATOM 4130 O O . THR A 1 506 ? 1.477 -4.738 -29.913 1.00 92.94 506 THR A O 1
ATOM 4133 N N . TRP A 1 507 ? 1.597 -3.009 -31.338 1.00 94.31 507 TRP A N 1
ATOM 4134 C CA . TRP A 1 507 ? 2.023 -3.819 -32.479 1.00 94.31 507 TRP A CA 1
ATOM 4135 C C . TRP A 1 507 ? 3.353 -4.541 -32.221 1.00 94.31 507 TRP A C 1
ATOM 4137 O O . TRP A 1 507 ? 3.447 -5.741 -32.471 1.00 94.31 507 TRP A O 1
ATOM 4147 N N . TRP A 1 508 ? 4.350 -3.849 -31.654 1.00 96.06 508 TRP A N 1
ATOM 4148 C CA . TRP A 1 508 ? 5.657 -4.442 -31.335 1.00 96.06 508 TRP A CA 1
ATOM 4149 C C . TRP A 1 508 ? 5.560 -5.622 -30.361 1.00 96.06 508 TRP A C 1
ATOM 4151 O O . TRP A 1 508 ? 6.354 -6.558 -30.454 1.00 96.06 508 TRP A O 1
ATOM 4161 N N . LEU A 1 509 ? 4.601 -5.580 -29.435 1.00 94.06 509 LEU A N 1
ATOM 4162 C CA . LEU A 1 509 ? 4.417 -6.593 -28.394 1.00 94.06 509 LEU A CA 1
ATOM 4163 C C . LEU A 1 509 ? 3.430 -7.702 -28.777 1.00 94.06 509 LEU A C 1
ATOM 4165 O O . LEU A 1 509 ? 3.466 -8.782 -28.187 1.00 94.06 509 LEU A O 1
ATOM 4169 N N . THR A 1 510 ? 2.557 -7.462 -29.754 1.00 94.19 510 THR A N 1
ATOM 4170 C CA . THR A 1 510 ? 1.500 -8.407 -30.130 1.00 94.19 510 THR A CA 1
ATOM 4171 C C . THR A 1 510 ? 2.055 -9.524 -31.006 1.00 94.19 510 THR A C 1
ATOM 4173 O O . THR A 1 510 ? 2.751 -9.273 -31.988 1.00 94.19 510 THR A O 1
ATOM 4176 N N . LYS A 1 511 ? 1.730 -10.770 -30.652 1.00 94.38 511 LYS A N 1
ATOM 4177 C CA . LYS A 1 511 ? 2.053 -11.959 -31.448 1.00 94.38 511 LYS A CA 1
ATOM 4178 C C . LYS A 1 511 ? 1.177 -12.025 -32.690 1.00 94.38 511 LYS A C 1
ATOM 4180 O O . LYS A 1 511 ? -0.021 -11.766 -32.602 1.00 94.38 511 LYS A O 1
ATOM 4185 N N . GLN A 1 5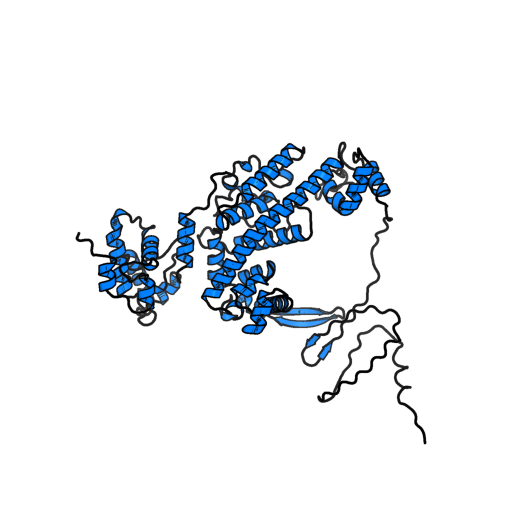12 ? 1.777 -12.379 -33.819 1.00 93.06 512 GLN A N 1
ATOM 4186 C CA . GLN A 1 512 ? 1.107 -12.372 -35.118 1.00 93.06 512 GLN A CA 1
ATOM 4187 C C . GLN A 1 512 ? 1.241 -13.746 -35.771 1.00 93.06 512 GLN A C 1
ATOM 4189 O O . GLN A 1 512 ? 2.319 -14.344 -35.743 1.00 93.06 512 GLN A O 1
ATOM 4194 N N . ALA A 1 513 ? 0.152 -14.246 -36.354 1.00 91.62 513 ALA A N 1
ATOM 4195 C CA . ALA A 1 513 ? 0.122 -15.569 -36.978 1.00 91.62 513 ALA A CA 1
ATOM 4196 C C . ALA A 1 513 ? 1.074 -15.633 -38.185 1.00 91.62 513 ALA A C 1
ATOM 4198 O O . ALA A 1 513 ? 1.755 -16.631 -38.413 1.00 91.62 513 ALA A O 1
ATOM 4199 N N . GLU A 1 514 ? 1.181 -14.522 -38.911 1.00 90.69 514 GLU A N 1
ATOM 4200 C CA . GLU A 1 514 ? 2.066 -14.309 -40.056 1.00 90.69 514 GLU A CA 1
ATOM 4201 C C . GLU A 1 514 ? 3.551 -14.313 -39.658 1.00 90.69 514 GLU A C 1
ATOM 4203 O O . GLU A 1 514 ? 4.420 -14.491 -40.509 1.00 90.69 514 GLU A O 1
ATOM 4208 N N . LEU A 1 515 ? 3.842 -14.141 -38.365 1.00 91.44 515 LEU A N 1
ATOM 4209 C CA . LEU A 1 515 ? 5.179 -14.145 -37.773 1.00 91.44 515 LEU A CA 1
ATOM 4210 C C . LEU A 1 515 ? 5.416 -15.397 -36.910 1.00 91.44 515 LEU A C 1
ATOM 4212 O O . LEU A 1 515 ? 6.171 -15.348 -35.938 1.00 91.44 515 LEU A O 1
ATOM 4216 N N . GLU A 1 516 ? 4.760 -16.513 -37.248 1.00 91.56 516 GLU A N 1
ATOM 4217 C CA . GLU A 1 516 ? 4.873 -17.799 -36.539 1.00 91.56 516 GLU A CA 1
ATOM 4218 C C . GLU A 1 516 ? 4.494 -17.700 -35.047 1.00 91.56 516 GLU A C 1
ATOM 4220 O O . GLU A 1 516 ? 5.167 -18.258 -34.178 1.00 91.56 516 GLU A O 1
ATOM 4225 N N . ASP A 1 517 ? 3.431 -16.950 -34.737 1.00 92.19 517 ASP A N 1
ATOM 4226 C CA . ASP A 1 517 ? 2.956 -16.675 -33.372 1.00 92.19 517 ASP A CA 1
ATOM 4227 C C . ASP A 1 517 ? 4.008 -16.001 -32.469 1.00 92.19 517 ASP A C 1
ATOM 4229 O O . ASP A 1 517 ? 3.980 -16.116 -31.235 1.00 92.19 517 ASP A O 1
ATOM 4233 N N . ARG A 1 518 ? 4.939 -15.261 -33.078 1.00 93.25 518 ARG A N 1
ATOM 4234 C CA . ARG A 1 518 ? 5.913 -14.412 -32.385 1.00 93.25 518 ARG A CA 1
ATOM 4235 C C . ARG A 1 518 ? 5.550 -12.944 -32.524 1.00 93.25 518 ARG A C 1
ATOM 4237 O O . ARG A 1 518 ? 4.857 -12.545 -33.460 1.00 93.25 518 ARG A O 1
ATOM 4244 N N . SER A 1 519 ? 6.008 -12.129 -31.578 1.00 95.81 519 SER A N 1
ATOM 4245 C CA . SER A 1 519 ? 5.903 -10.676 -31.711 1.00 95.81 519 SER A CA 1
ATOM 4246 C C . SER A 1 519 ? 7.070 -10.106 -32.531 1.00 95.81 519 SER A C 1
ATOM 4248 O O . SER A 1 519 ? 8.168 -10.684 -32.545 1.00 95.81 519 SER A O 1
ATOM 4250 N N . PRO A 1 520 ? 6.891 -8.946 -33.189 1.00 97.00 520 PRO A N 1
ATOM 4251 C CA . PRO A 1 520 ? 7.991 -8.250 -33.851 1.00 97.00 520 PRO A CA 1
ATOM 4252 C C . PRO A 1 520 ? 9.167 -7.955 -32.909 1.00 97.00 520 PRO A C 1
ATOM 4254 O O . PRO A 1 520 ? 10.323 -8.055 -33.326 1.00 97.00 520 PRO A O 1
ATOM 4257 N N . LEU A 1 521 ? 8.899 -7.646 -31.633 1.00 96.00 521 LEU A N 1
ATOM 4258 C CA . LEU A 1 521 ? 9.951 -7.422 -30.639 1.00 96.00 521 LEU A CA 1
ATOM 4259 C C . LEU A 1 521 ? 10.728 -8.709 -30.324 1.00 96.00 521 LEU A C 1
ATOM 4261 O O . LEU A 1 521 ? 11.954 -8.675 -30.311 1.00 96.00 521 LEU A O 1
ATOM 4265 N N . GLU A 1 522 ? 10.053 -9.852 -30.158 1.00 94.88 522 GLU A N 1
ATOM 4266 C CA . GLU A 1 522 ? 10.724 -11.146 -29.948 1.00 94.88 522 GLU A CA 1
ATOM 4267 C C . GLU A 1 522 ? 11.645 -11.500 -31.131 1.00 94.88 522 GLU A C 1
ATOM 4269 O O . GLU A 1 522 ? 12.724 -12.071 -30.947 1.00 94.88 522 GLU A O 1
ATOM 4274 N N . LEU A 1 523 ? 11.228 -11.192 -32.364 1.00 96.00 523 LEU A N 1
ATOM 4275 C CA . LEU A 1 523 ? 12.055 -11.376 -33.560 1.00 96.00 523 LEU A CA 1
ATOM 4276 C C . LEU A 1 523 ? 13.241 -10.408 -33.595 1.00 96.00 523 LEU A C 1
ATOM 4278 O O . LEU A 1 523 ? 14.344 -10.821 -33.964 1.00 96.00 523 LEU A O 1
ATOM 4282 N N . LEU A 1 524 ? 13.030 -9.149 -33.200 1.00 95.69 524 LEU A N 1
ATOM 4283 C CA . LEU A 1 524 ? 14.074 -8.127 -33.127 1.00 95.69 524 LEU A CA 1
ATOM 4284 C C . LEU A 1 524 ? 15.155 -8.509 -32.110 1.00 95.69 524 LEU A C 1
ATOM 4286 O O . LEU A 1 524 ? 16.338 -8.490 -32.441 1.00 95.69 524 LEU A O 1
ATOM 4290 N N . GLU A 1 525 ? 14.755 -8.897 -30.900 1.00 92.81 525 GLU A N 1
ATOM 4291 C CA . GLU A 1 525 ? 15.662 -9.304 -29.819 1.00 92.81 525 GLU A CA 1
ATOM 4292 C C . GLU A 1 525 ? 16.429 -10.588 -30.161 1.00 92.81 525 GLU A C 1
ATOM 4294 O O . GLU A 1 525 ? 17.587 -10.743 -29.782 1.00 92.81 525 GLU A O 1
ATOM 4299 N N . ALA A 1 526 ? 15.824 -11.481 -30.950 1.00 93.81 526 ALA A N 1
ATOM 4300 C CA . ALA A 1 526 ? 16.493 -12.666 -31.482 1.00 93.81 526 ALA A CA 1
ATOM 4301 C C . ALA A 1 526 ? 17.419 -12.377 -32.683 1.00 93.81 526 ALA A C 1
ATOM 4303 O O . ALA A 1 526 ? 18.031 -13.313 -33.199 1.00 93.81 526 ALA A O 1
ATOM 4304 N N . GLY A 1 527 ? 17.485 -11.130 -33.171 1.00 93.12 527 GLY A N 1
ATOM 4305 C CA . GLY A 1 527 ? 18.257 -10.751 -34.359 1.00 93.12 527 GLY A CA 1
ATOM 4306 C C . GLY A 1 527 ? 17.722 -11.342 -35.670 1.00 93.12 527 GLY A C 1
ATOM 4307 O O . GLY A 1 527 ? 18.484 -11.517 -36.616 1.00 93.12 527 GLY A O 1
ATOM 4308 N N . LYS A 1 528 ? 16.433 -11.701 -35.716 1.00 94.44 528 LYS A N 1
ATOM 4309 C CA . LYS A 1 528 ? 15.785 -12.391 -36.848 1.00 94.44 528 LYS A CA 1
ATOM 4310 C C . LYS A 1 528 ? 14.791 -11.528 -37.623 1.00 94.44 528 LYS A C 1
ATOM 4312 O O . LYS A 1 528 ? 14.344 -11.949 -38.684 1.00 94.44 528 LYS A O 1
ATOM 4317 N N . LEU A 1 529 ? 14.425 -10.356 -37.102 1.00 94.88 529 LEU A N 1
ATOM 4318 C CA . LEU A 1 529 ? 13.517 -9.450 -37.801 1.00 94.88 529 LEU A CA 1
ATOM 4319 C C . LEU A 1 529 ? 14.164 -8.967 -39.110 1.00 94.88 529 LEU A C 1
ATOM 4321 O O . LEU A 1 529 ? 15.302 -8.499 -39.104 1.00 94.88 529 LEU A O 1
ATOM 4325 N N . SER A 1 530 ? 13.433 -9.073 -40.219 1.00 93.69 530 SER A N 1
ATOM 4326 C CA . SER A 1 530 ? 13.870 -8.668 -41.564 1.00 93.69 530 SER A CA 1
ATOM 4327 C C . SER A 1 530 ? 12.792 -7.833 -42.259 1.00 93.69 530 SER A C 1
ATOM 4329 O O . SER A 1 530 ? 11.659 -7.768 -41.783 1.00 93.69 530 SER A O 1
ATOM 4331 N N . GLU A 1 531 ? 13.127 -7.205 -43.389 1.00 90.94 531 GLU A N 1
ATOM 4332 C CA . GLU A 1 531 ? 12.150 -6.451 -44.188 1.00 90.94 531 GLU A CA 1
ATOM 4333 C C . GLU A 1 531 ? 11.003 -7.334 -44.698 1.00 90.94 531 GLU A C 1
ATOM 4335 O O . GLU A 1 531 ? 9.864 -6.889 -44.674 1.00 90.94 531 GLU A O 1
ATOM 4340 N N . GLU A 1 532 ? 11.258 -8.605 -45.028 1.00 89.81 532 GLU A N 1
ATOM 4341 C CA . GLU A 1 532 ? 10.208 -9.558 -45.430 1.00 89.81 532 GLU A CA 1
ATOM 4342 C C . GLU A 1 532 ? 9.156 -9.752 -44.325 1.00 89.81 532 GLU A C 1
ATOM 4344 O O . GLU A 1 532 ? 7.959 -9.788 -44.597 1.00 89.81 532 GLU A O 1
ATOM 4349 N N . HIS A 1 533 ? 9.583 -9.807 -43.057 1.00 93.25 533 HIS A N 1
ATOM 4350 C CA . HIS A 1 533 ? 8.651 -9.868 -41.929 1.00 93.25 533 HIS A CA 1
ATOM 4351 C C . HIS A 1 533 ? 7.817 -8.585 -41.820 1.00 93.25 533 HIS A C 1
ATOM 4353 O O . HIS A 1 533 ? 6.630 -8.652 -41.498 1.00 93.25 533 HIS A O 1
ATOM 4359 N N . LEU A 1 534 ? 8.417 -7.417 -42.090 1.00 91.62 534 LEU A N 1
ATOM 4360 C CA . LEU A 1 534 ? 7.683 -6.150 -42.126 1.00 91.62 534 LEU A CA 1
ATOM 4361 C C . LEU A 1 534 ? 6.694 -6.113 -43.292 1.00 91.62 534 LEU A C 1
ATOM 4363 O O . LEU A 1 534 ? 5.591 -5.625 -43.110 1.00 91.62 534 LEU A O 1
ATOM 4367 N N . ASP A 1 535 ? 7.043 -6.645 -44.461 1.00 89.81 535 ASP A N 1
ATOM 4368 C CA . ASP A 1 535 ? 6.139 -6.701 -45.614 1.00 89.81 535 ASP A CA 1
ATOM 4369 C C . ASP A 1 535 ? 4.920 -7.601 -45.349 1.00 89.81 535 ASP A C 1
ATOM 4371 O O . ASP A 1 535 ? 3.811 -7.273 -45.771 1.00 89.81 535 ASP A O 1
ATOM 4375 N N . LEU A 1 536 ? 5.107 -8.704 -44.615 1.00 87.06 536 LEU A N 1
ATOM 4376 C CA . LEU A 1 536 ? 4.025 -9.612 -44.216 1.00 87.06 536 LEU A CA 1
ATOM 4377 C C . LEU A 1 536 ? 3.076 -8.991 -43.180 1.00 87.06 536 LEU A C 1
ATOM 4379 O O . LEU A 1 536 ? 1.866 -9.186 -43.260 1.00 87.06 536 LEU A O 1
ATOM 4383 N N . SER A 1 537 ? 3.622 -8.257 -42.209 1.00 86.50 537 SER A N 1
ATOM 4384 C CA . SER A 1 537 ? 2.876 -7.729 -41.052 1.00 86.50 537 SER A CA 1
ATOM 4385 C C . SER A 1 537 ? 2.394 -6.283 -41.209 1.00 86.50 537 SER A C 1
ATOM 4387 O O . SER A 1 537 ? 1.459 -5.854 -40.533 1.00 86.50 537 SER A O 1
ATOM 4389 N N . LEU A 1 538 ? 3.046 -5.516 -42.081 1.00 85.81 538 LEU A N 1
ATOM 4390 C CA . LEU A 1 538 ? 2.796 -4.108 -42.392 1.00 85.81 538 LEU A CA 1
ATOM 4391 C C . LEU A 1 538 ? 2.908 -3.898 -43.910 1.00 85.81 538 LEU A C 1
ATOM 4393 O O . LEU A 1 538 ? 3.840 -3.224 -44.376 1.00 85.81 538 LEU A O 1
ATOM 4397 N N . PRO A 1 539 ? 1.985 -4.475 -44.702 1.00 70.00 539 PRO A N 1
ATOM 4398 C CA . PRO A 1 539 ? 2.005 -4.300 -46.145 1.00 70.00 539 PRO A CA 1
ATOM 4399 C C . PRO A 1 539 ? 1.908 -2.810 -46.489 1.00 70.00 539 PRO A C 1
ATOM 4401 O O . PRO A 1 539 ? 1.149 -2.060 -45.870 1.00 70.00 539 PRO A O 1
ATOM 4404 N N . PHE A 1 540 ? 2.696 -2.367 -47.470 1.00 64.88 540 PHE A N 1
ATOM 4405 C CA . PHE A 1 540 ? 2.666 -0.984 -47.941 1.00 64.88 540 PHE A CA 1
ATOM 4406 C C . PHE A 1 540 ? 1.240 -0.598 -48.353 1.00 64.88 540 PHE A C 1
ATOM 4408 O O . PHE A 1 540 ? 0.654 -1.249 -49.220 1.00 64.88 540 PHE A O 1
ATOM 4415 N N . SER A 1 541 ? 0.692 0.478 -47.777 1.00 54.41 541 SER A N 1
ATOM 4416 C CA . SER A 1 541 ? -0.518 1.073 -48.338 1.00 54.41 541 SER A CA 1
ATOM 4417 C C . SER A 1 541 ? -0.147 1.671 -49.690 1.00 54.41 541 SER A C 1
ATOM 4419 O O . SER A 1 541 ? 0.712 2.549 -49.781 1.00 54.41 541 SER A O 1
ATOM 4421 N N . SER A 1 542 ? -0.755 1.160 -50.752 1.00 40.69 542 SER A N 1
ATOM 4422 C CA . SER A 1 542 ? -0.596 1.672 -52.107 1.00 40.69 542 SER A CA 1
ATOM 4423 C C . SER A 1 542 ? -1.378 2.978 -52.272 1.00 40.69 542 SER A C 1
ATOM 4425 O O . SER A 1 542 ? -2.387 2.987 -52.971 1.00 40.69 542 SER A O 1
ATOM 4427 N N . GLU A 1 543 ? -0.948 4.050 -51.606 1.00 38.59 543 GLU A N 1
ATOM 4428 C CA . GLU A 1 543 ? -1.420 5.423 -51.847 1.00 38.59 543 GLU A CA 1
ATOM 4429 C C . GLU A 1 543 ? -0.280 6.442 -51.787 1.00 38.59 543 GLU A C 1
ATOM 4431 O O . GLU A 1 543 ? 0.476 6.456 -50.784 1.00 38.59 543 GLU A O 1
#